Protein AF-A0A843BSB4-F1 (afdb_monomer)

Secondary structure (DSSP, 8-state):
-EETTEEEEE-SEE-TTT--EE-TTTB-GGGTTT--BHHHHHHHHHHHHHHHHHHHHHHHHHHHHHHIIIIISTT-HHHHHHHHHHHHHHHHHHHHHHHHHHHHHHTTTS-HHHHHHHHHHHHHHH--HHHHHHHHHHHTT-S--STTHHHHHHHHHHHHHH-TTTS-TTHHHHHHHHHT--HHHHHHHHHHHHHHHHHIIIIIS--GGGHHHHHHHHHHTT-HHHHHHHHHHHHHHHTT--HHHHTSPP----TT----S---PPPHHHHHHHHHHHHHHHTHHHHHHHHHHTT-HHHHHHHHHHHHS-PPP---HHHHHHHHHHHHHHHTTSB-TTS-BS-TTTTT-TTSEEE-TTT--EEEGGGEEEEEETTEEEEEEHHHHHHHHHTTSPPPHHHHHHHS----SSSSSSSSSS--

Structure (mmCIF, N/CA/C/O backbone):
data_AF-A0A843BSB4-F1
#
_entry.id   AF-A0A843BSB4-F1
#
loop_
_atom_site.group_PDB
_atom_site.id
_atom_site.type_symbol
_atom_site.label_atom_id
_atom_site.label_alt_id
_atom_site.label_comp_id
_atom_site.label_asym_id
_atom_site.label_entity_id
_atom_site.label_seq_id
_atom_site.pdbx_PDB_ins_code
_atom_site.Cartn_x
_atom_site.Cartn_y
_atom_site.Cartn_z
_atom_site.occupancy
_atom_site.B_iso_or_equiv
_atom_site.auth_seq_id
_atom_site.auth_comp_id
_atom_site.auth_asym_id
_atom_site.auth_atom_id
_atom_site.pdbx_PDB_model_num
ATOM 1 N N . MET A 1 1 ? -17.158 0.006 -8.012 1.00 63.12 1 MET A N 1
ATOM 2 C CA . MET A 1 1 ? -15.792 0.571 -8.099 1.00 63.12 1 MET A CA 1
ATOM 3 C C . MET A 1 1 ? -15.664 1.297 -9.426 1.00 63.12 1 MET A C 1
ATOM 5 O O . MET A 1 1 ? -16.105 0.762 -10.441 1.00 63.12 1 MET A O 1
ATOM 9 N N . LYS A 1 2 ? -15.106 2.511 -9.415 1.00 67.50 2 LYS A N 1
ATOM 10 C CA . LYS A 1 2 ? -14.833 3.300 -10.625 1.00 67.50 2 LYS A CA 1
ATOM 11 C C . LYS A 1 2 ? -13.556 2.804 -11.302 1.00 67.50 2 LYS A C 1
ATOM 13 O O . LYS A 1 2 ? -12.659 2.270 -10.649 1.00 67.50 2 LYS A O 1
ATOM 18 N N . CYS A 1 3 ? -13.464 2.932 -12.618 1.00 71.50 3 CYS A N 1
ATOM 19 C CA . CYS A 1 3 ? -12.267 2.535 -13.345 1.00 71.50 3 CYS A CA 1
ATOM 20 C C . CYS A 1 3 ? -11.102 3.507 -13.082 1.00 71.50 3 CYS A C 1
ATOM 22 O O . CYS A 1 3 ? -11.237 4.715 -13.236 1.00 71.50 3 CYS A O 1
ATOM 24 N N . CYS A 1 4 ? -9.900 3.000 -12.791 1.00 65.38 4 CYS A N 1
ATOM 25 C CA . CYS A 1 4 ? -8.757 3.878 -12.493 1.00 65.38 4 CYS A CA 1
ATOM 26 C C . CYS A 1 4 ? -8.190 4.658 -13.688 1.00 65.38 4 CYS A C 1
ATOM 28 O O . CYS A 1 4 ? -7.363 5.545 -13.491 1.00 65.38 4 CYS A O 1
ATOM 30 N N . TYR A 1 5 ? -8.553 4.305 -14.923 1.00 66.69 5 TYR A N 1
ATOM 31 C CA . TYR A 1 5 ? -8.148 5.062 -16.119 1.00 66.69 5 TYR A CA 1
ATOM 32 C C . TYR A 1 5 ? -9.240 5.987 -16.637 1.00 66.69 5 TYR A C 1
ATOM 34 O O . TYR A 1 5 ? -8.936 6.855 -17.460 1.00 66.69 5 TYR A O 1
ATOM 42 N N . ASP A 1 6 ? -10.473 5.752 -16.201 1.00 71.75 6 ASP A N 1
ATOM 43 C CA . ASP A 1 6 ? -11.658 6.468 -16.642 1.00 71.75 6 ASP A CA 1
ATOM 44 C C . ASP A 1 6 ? -12.688 6.470 -15.500 1.00 71.75 6 ASP A C 1
ATOM 46 O O . ASP A 1 6 ? -13.573 5.615 -15.455 1.00 71.75 6 ASP A O 1
ATOM 50 N N . PRO A 1 7 ? -12.501 7.337 -14.493 1.00 66.38 7 PRO A N 1
ATOM 51 C CA . PRO A 1 7 ? -13.264 7.271 -13.249 1.00 66.38 7 PRO A CA 1
ATOM 52 C C . PRO A 1 7 ? -14.736 7.663 -13.407 1.00 66.38 7 PRO A C 1
ATOM 54 O O . PRO A 1 7 ? -15.518 7.455 -12.485 1.00 66.38 7 PRO A O 1
ATOM 57 N N . GLU A 1 8 ? -15.138 8.163 -14.573 1.00 71.38 8 GLU A N 1
ATOM 58 C CA . GLU A 1 8 ? -16.544 8.360 -14.934 1.00 71.38 8 GLU A CA 1
ATOM 59 C C . GLU A 1 8 ? -17.252 7.038 -15.281 1.00 71.38 8 GLU A C 1
ATOM 61 O O . GLU A 1 8 ? -18.478 6.990 -15.349 1.00 71.38 8 GLU A O 1
ATOM 66 N N . ILE A 1 9 ? -16.500 5.949 -15.481 1.00 74.88 9 ILE A N 1
ATOM 67 C CA . ILE A 1 9 ? -17.019 4.655 -15.933 1.00 74.88 9 ILE A CA 1
ATOM 68 C C . ILE A 1 9 ? -16.892 3.610 -14.819 1.00 74.88 9 ILE A C 1
ATOM 70 O O . ILE A 1 9 ? -15.854 3.488 -14.156 1.00 74.88 9 ILE A O 1
ATOM 74 N N . GLU A 1 10 ? -17.935 2.797 -14.644 1.00 75.81 10 GLU A N 1
ATOM 75 C CA . GLU A 1 10 ? -17.880 1.628 -13.768 1.00 75.81 10 GLU A CA 1
ATOM 76 C C . GLU A 1 10 ? -16.864 0.586 -14.261 1.00 75.81 10 GLU A C 1
ATOM 78 O O . GLU A 1 10 ? -16.597 0.407 -15.452 1.00 75.81 10 GLU A O 1
ATOM 83 N N . SER A 1 11 ? -16.247 -0.109 -13.311 1.00 74.56 11 SER A N 1
ATOM 84 C CA . SER A 1 11 ? -15.305 -1.176 -13.619 1.00 74.56 11 SER A CA 1
ATOM 85 C C . SER A 1 11 ? -16.027 -2.485 -13.952 1.00 74.56 11 SER A C 1
ATOM 87 O O . SER A 1 11 ? -16.794 -2.981 -13.129 1.00 74.56 11 SER A O 1
ATOM 89 N N . ASP A 1 12 ? -15.663 -3.112 -15.070 1.00 74.31 12 ASP A N 1
ATOM 90 C CA . ASP A 1 12 ? -16.097 -4.458 -15.481 1.00 74.31 12 ASP A CA 1
ATOM 91 C C . ASP A 1 12 ? -15.119 -5.566 -15.043 1.00 74.31 12 ASP A C 1
ATOM 93 O O . ASP A 1 12 ? -15.206 -6.718 -15.469 1.00 74.31 12 ASP A O 1
ATOM 97 N N . GLY A 1 13 ? -14.152 -5.239 -14.186 1.00 72.06 13 GLY A N 1
ATOM 98 C CA . GLY A 1 13 ? -13.184 -6.196 -13.668 1.00 72.06 13 GLY A CA 1
ATOM 99 C C . GLY A 1 13 ? -12.006 -5.524 -12.983 1.00 72.06 13 GLY A C 1
ATOM 100 O O . GLY A 1 13 ? -11.976 -4.311 -12.788 1.00 72.06 13 GLY A O 1
ATOM 101 N N . THR A 1 14 ? -11.006 -6.324 -12.625 1.00 68.62 14 THR A N 1
ATOM 102 C CA . THR A 1 14 ? -9.746 -5.832 -12.060 1.00 68.62 14 THR A CA 1
ATOM 103 C C . THR A 1 14 ? -8.567 -6.377 -12.850 1.00 68.62 14 THR A C 1
ATOM 105 O O . THR A 1 14 ? -8.619 -7.471 -13.408 1.00 68.62 14 THR A O 1
ATOM 108 N N . CYS A 1 15 ? -7.487 -5.602 -12.912 1.00 71.19 15 CYS A N 1
ATOM 109 C CA . CYS A 1 15 ? -6.238 -6.042 -13.513 1.00 71.19 15 CYS A CA 1
ATOM 110 C C . CYS A 1 15 ? -5.685 -7.255 -12.754 1.00 71.19 15 CYS A C 1
ATOM 112 O O . CYS A 1 15 ? -5.444 -7.162 -11.552 1.00 71.19 15 CYS A O 1
ATOM 114 N N . ALA A 1 16 ? -5.375 -8.348 -13.448 1.00 68.31 16 ALA A N 1
ATOM 115 C CA . ALA A 1 16 ? -4.827 -9.558 -12.837 1.00 68.31 16 ALA A CA 1
ATOM 116 C C . ALA A 1 16 ? -3.498 -9.313 -12.092 1.00 68.31 16 ALA A C 1
ATOM 118 O O . ALA A 1 16 ? -3.239 -9.936 -11.067 1.00 68.31 16 ALA A O 1
ATOM 119 N N . ASN A 1 17 ? -2.674 -8.376 -12.577 1.00 66.62 17 ASN A N 1
ATOM 120 C CA . ASN A 1 17 ? -1.362 -8.083 -11.994 1.00 66.62 17 ASN A CA 1
ATOM 121 C C . ASN A 1 17 ? -1.420 -7.027 -10.880 1.00 66.62 17 ASN A C 1
ATOM 123 O O . ASN A 1 17 ? -0.904 -7.238 -9.791 1.00 66.62 17 ASN A O 1
ATOM 127 N N . CYS A 1 18 ? -2.039 -5.872 -11.143 1.00 61.72 18 CYS A N 1
ATOM 128 C CA . CYS A 1 18 ? -2.033 -4.754 -10.194 1.00 61.72 18 CYS A CA 1
ATOM 129 C C . CYS A 1 18 ? -3.346 -4.561 -9.431 1.00 61.72 18 CYS A C 1
ATOM 131 O O . CYS A 1 18 ? -3.433 -3.608 -8.669 1.00 61.72 18 CYS A O 1
ATOM 133 N N . ARG A 1 19 ? -4.364 -5.407 -9.646 1.00 60.22 19 ARG A N 1
ATOM 134 C CA . ARG A 1 19 ? -5.702 -5.347 -9.014 1.00 60.22 19 ARG A CA 1
ATOM 135 C C . ARG A 1 19 ? -6.498 -4.055 -9.240 1.00 60.22 19 ARG A C 1
ATOM 137 O O . ARG A 1 19 ? -7.602 -3.923 -8.734 1.00 60.22 19 ARG A O 1
ATOM 144 N N . VAL A 1 20 ? -5.979 -3.143 -10.057 1.00 65.12 20 VAL A N 1
ATOM 145 C CA . VAL A 1 20 ? -6.637 -1.894 -10.453 1.00 65.12 20 VAL A CA 1
ATOM 146 C C . VAL A 1 20 ? -7.996 -2.180 -11.106 1.00 65.12 20 VAL A C 1
ATOM 148 O O . VAL A 1 20 ? -8.009 -2.987 -12.039 1.00 65.12 20 VAL A O 1
ATOM 151 N N . PRO A 1 21 ? -9.102 -1.537 -10.693 1.00 69.12 21 PRO A N 1
ATOM 152 C CA . PRO A 1 21 ? -10.392 -1.649 -11.369 1.00 69.12 21 PRO A CA 1
ATOM 153 C C . PRO A 1 21 ? -10.324 -1.114 -12.807 1.00 69.12 21 PRO A C 1
ATOM 155 O O . PRO A 1 21 ? -9.775 -0.039 -13.068 1.00 69.12 21 PRO A O 1
ATOM 158 N N . LEU A 1 22 ? -10.861 -1.885 -13.755 1.00 72.94 22 LEU A N 1
ATOM 159 C CA . LEU A 1 22 ? -10.805 -1.614 -15.192 1.00 72.94 22 LEU A CA 1
ATOM 160 C C . LEU A 1 22 ? -12.196 -1.595 -15.810 1.00 72.94 22 LEU A C 1
ATOM 162 O O . LEU A 1 22 ? -12.986 -2.507 -15.602 1.00 72.94 22 LEU A O 1
ATOM 166 N N . CYS A 1 23 ? -12.445 -0.587 -16.638 1.00 79.56 23 CYS A N 1
ATOM 167 C CA . CYS A 1 23 ? -13.576 -0.537 -17.552 1.00 79.56 23 CYS A CA 1
ATOM 168 C C . CYS A 1 23 ? -13.366 -1.493 -18.743 1.00 79.56 23 CYS A C 1
ATOM 170 O O . CYS A 1 23 ? -12.219 -1.810 -19.083 1.00 79.56 23 CYS A O 1
ATOM 172 N N . LYS A 1 24 ? -14.432 -1.899 -19.446 1.00 73.31 24 LYS A N 1
ATOM 173 C CA . LYS A 1 24 ? -14.327 -2.712 -20.678 1.00 73.31 24 LYS A CA 1
ATOM 174 C C . LYS A 1 24 ? -13.435 -2.084 -21.751 1.00 73.31 24 LYS A C 1
ATOM 176 O O . LYS A 1 24 ? -12.692 -2.787 -22.420 1.00 73.31 24 LYS A O 1
ATOM 181 N N . THR A 1 25 ? -13.448 -0.759 -21.867 1.00 69.06 25 THR A N 1
ATOM 182 C CA . THR A 1 25 ? -12.588 0.028 -22.771 1.00 69.06 25 THR A CA 1
ATOM 183 C C . THR A 1 25 ? -11.113 0.026 -22.350 1.00 69.06 25 THR A C 1
ATOM 185 O O . THR A 1 25 ? -10.212 0.256 -23.157 1.00 69.06 25 THR A O 1
ATOM 188 N N . CYS A 1 26 ? -10.860 -0.205 -21.063 1.00 68.94 26 CYS A N 1
ATOM 189 C CA . CYS A 1 26 ? -9.555 -0.169 -20.415 1.00 68.94 26 CYS A CA 1
ATOM 190 C C . CYS A 1 26 ? -8.892 -1.556 -20.403 1.00 68.94 26 CYS A C 1
ATOM 192 O O . CYS A 1 26 ? -7.661 -1.663 -20.332 1.00 68.94 26 CYS A O 1
ATOM 194 N N . LEU A 1 27 ? -9.715 -2.605 -20.488 1.00 65.38 27 LEU A N 1
ATOM 195 C CA . LEU A 1 27 ? -9.329 -3.953 -20.877 1.00 65.38 27 LEU A CA 1
ATOM 196 C C . LEU A 1 27 ? -8.916 -3.935 -22.354 1.00 65.38 27 LEU A C 1
ATOM 198 O O . LEU A 1 27 ? -9.695 -3.611 -23.243 1.00 65.38 27 LEU A O 1
ATOM 202 N N . THR A 1 28 ? -7.658 -4.255 -22.640 1.00 57.69 28 THR A N 1
ATOM 203 C CA . THR A 1 28 ? -7.192 -4.358 -24.026 1.00 57.69 28 THR A CA 1
ATOM 204 C C . THR A 1 28 ? -7.630 -5.695 -24.624 1.00 57.69 28 THR A C 1
ATOM 206 O O . THR A 1 28 ? -7.137 -6.735 -24.193 1.00 57.69 28 THR A O 1
ATOM 209 N N . GLU A 1 29 ? -8.495 -5.667 -25.646 1.00 45.31 29 GLU A N 1
ATOM 210 C CA . GLU A 1 29 ? -9.038 -6.858 -26.334 1.00 45.31 29 GLU A CA 1
ATOM 211 C C . GLU A 1 29 ? -7.968 -7.841 -26.841 1.00 45.31 29 GLU A C 1
ATOM 213 O O . GLU A 1 29 ? -8.207 -9.044 -26.905 1.00 45.31 29 GLU A O 1
ATOM 218 N N . THR A 1 30 ? -6.760 -7.359 -27.155 1.00 44.88 30 THR A N 1
ATOM 219 C CA . THR A 1 30 ? -5.673 -8.178 -27.720 1.00 44.88 30 THR A CA 1
ATOM 220 C C . THR A 1 30 ? -5.150 -9.287 -26.794 1.00 44.88 30 THR A C 1
ATOM 222 O O . THR A 1 30 ? -4.410 -10.145 -27.261 1.00 44.88 30 THR A O 1
ATOM 225 N N . GLU A 1 31 ? -5.530 -9.295 -25.511 1.00 47.12 31 GLU A N 1
ATOM 226 C CA . GLU A 1 31 ? -5.246 -10.375 -24.552 1.00 47.12 31 GLU A CA 1
ATOM 227 C C . GLU A 1 31 ? -6.439 -10.560 -23.588 1.00 47.12 31 GLU A C 1
ATOM 229 O O . GLU A 1 31 ? -6.269 -10.528 -22.369 1.00 47.12 31 GLU A O 1
ATOM 234 N N . LEU A 1 32 ? -7.663 -10.762 -24.098 1.00 44.16 32 LEU A N 1
ATOM 235 C CA . LEU A 1 32 ? -8.831 -11.135 -23.268 1.00 44.16 32 LEU A CA 1
ATOM 236 C C . LEU A 1 32 ? -8.577 -12.352 -22.339 1.00 44.16 32 LEU A C 1
ATOM 238 O O . LEU A 1 32 ? -9.350 -12.575 -21.414 1.00 44.16 32 LEU A O 1
ATOM 242 N N . GLY A 1 33 ? -7.487 -13.106 -22.542 1.00 46.75 33 GLY A N 1
ATOM 243 C CA . GLY A 1 33 ? -7.031 -14.182 -21.655 1.00 46.75 33 GLY A CA 1
ATOM 244 C C . GLY A 1 33 ? -6.137 -13.766 -20.471 1.00 46.75 33 GLY A C 1
ATOM 245 O O . GLY A 1 33 ? -6.134 -14.478 -19.472 1.00 46.75 33 GLY A O 1
ATOM 246 N N . ASP A 1 34 ? -5.415 -12.636 -20.527 1.00 56.53 34 ASP A N 1
ATOM 247 C CA . ASP A 1 34 ? -4.415 -12.277 -19.493 1.00 56.53 34 ASP A CA 1
ATOM 248 C C . ASP A 1 34 ? -4.969 -11.320 -18.418 1.00 56.53 34 ASP A C 1
ATOM 250 O O . ASP A 1 34 ? -4.371 -11.166 -17.351 1.00 56.53 34 ASP A O 1
ATOM 254 N N . GLY A 1 35 ? -6.086 -10.629 -18.688 1.00 64.81 35 GLY A N 1
ATOM 255 C CA . GLY A 1 35 ? -6.727 -9.721 -17.725 1.00 64.81 35 GLY A CA 1
ATOM 256 C C . GLY A 1 35 ? -5.854 -8.534 -17.287 1.00 64.81 35 GLY A C 1
ATOM 257 O O . GLY A 1 35 ? -6.012 -8.024 -16.179 1.00 64.81 35 GLY A O 1
ATOM 258 N N . LEU A 1 36 ? -4.893 -8.094 -18.107 1.00 64.50 36 LEU A N 1
ATOM 259 C CA . LEU A 1 36 ? -3.959 -7.018 -17.756 1.00 64.50 36 LEU A CA 1
ATOM 260 C C . LEU A 1 36 ? -4.478 -5.637 -18.170 1.00 64.50 36 LEU A C 1
ATOM 262 O O . LEU A 1 36 ? -4.964 -5.438 -19.280 1.00 64.50 36 LEU A O 1
ATOM 266 N N . CYS A 1 37 ? -4.277 -4.634 -17.309 1.00 72.50 37 CYS A N 1
ATOM 267 C CA . CYS A 1 37 ? -4.509 -3.240 -17.680 1.00 72.50 37 CYS A CA 1
ATOM 268 C C . CYS A 1 37 ? -3.476 -2.770 -18.709 1.00 72.50 37 CYS A C 1
ATOM 270 O O . CYS A 1 37 ? -2.345 -3.267 -18.741 1.00 72.50 37 CYS A O 1
ATOM 272 N N . ARG A 1 38 ? -3.816 -1.742 -19.499 1.00 70.31 38 ARG A N 1
ATOM 273 C CA . ARG A 1 38 ? -2.923 -1.160 -20.520 1.00 70.31 38 ARG A CA 1
ATOM 274 C C . ARG A 1 38 ? -1.519 -0.864 -19.988 1.00 70.31 38 ARG A C 1
ATOM 276 O O . ARG A 1 38 ? -0.527 -1.079 -20.684 1.00 70.31 38 ARG A O 1
ATOM 283 N N . THR A 1 39 ? -1.423 -0.408 -18.746 1.00 68.88 39 THR A N 1
ATOM 284 C CA . THR A 1 39 ? -0.151 -0.052 -18.116 1.00 68.88 39 THR A CA 1
ATOM 285 C C . THR A 1 39 ? 0.627 -1.280 -17.651 1.00 68.88 39 THR A C 1
ATOM 287 O O . THR A 1 39 ? 1.830 -1.341 -17.881 1.00 68.88 39 THR A O 1
ATOM 290 N N . CYS A 1 40 ? -0.026 -2.310 -17.106 1.00 69.31 40 CYS A N 1
ATOM 291 C CA . CYS A 1 40 ? 0.622 -3.590 -16.801 1.00 69.31 40 CYS A CA 1
ATOM 292 C C . CYS A 1 40 ? 1.032 -4.352 -18.064 1.00 69.31 40 CYS A C 1
ATOM 294 O O . CYS A 1 40 ? 2.123 -4.912 -18.092 1.00 69.31 40 CYS A O 1
ATOM 296 N N . SER A 1 41 ? 0.232 -4.316 -19.131 1.00 74.44 41 SER A N 1
ATOM 297 C CA . SER A 1 41 ? 0.606 -4.886 -20.431 1.00 74.44 41 SER A CA 1
ATOM 298 C C . SER A 1 41 ? 1.830 -4.168 -21.013 1.00 74.44 41 SER A C 1
ATOM 300 O O . SER A 1 41 ? 2.807 -4.805 -21.414 1.00 74.44 41 SER A O 1
ATOM 302 N N . ARG A 1 42 ? 1.859 -2.826 -20.966 1.00 72.94 42 ARG A N 1
ATOM 303 C CA . ARG A 1 42 ? 3.055 -2.040 -21.320 1.00 72.94 42 ARG A CA 1
ATOM 304 C C . ARG A 1 42 ? 4.246 -2.376 -20.431 1.00 72.94 42 ARG A C 1
ATOM 306 O O . ARG A 1 42 ? 5.352 -2.479 -20.945 1.00 72.94 42 ARG A O 1
ATOM 313 N N . GLN A 1 43 ? 4.033 -2.593 -19.135 1.00 71.25 43 GLN A N 1
ATOM 314 C CA . GLN A 1 43 ? 5.098 -2.959 -18.201 1.00 71.25 43 GLN A CA 1
ATOM 315 C C . GLN A 1 43 ? 5.689 -4.319 -18.555 1.00 71.25 43 GLN A C 1
ATOM 317 O O . GLN A 1 43 ? 6.903 -4.450 -18.646 1.00 71.25 43 GLN A O 1
ATOM 322 N N . LYS A 1 44 ? 4.833 -5.311 -18.818 1.00 73.38 44 LYS A N 1
ATOM 323 C CA . LYS A 1 44 ? 5.219 -6.655 -19.258 1.00 73.38 44 LYS A CA 1
ATOM 324 C C . LYS A 1 44 ? 6.044 -6.579 -20.545 1.00 73.38 44 LYS A C 1
ATOM 326 O O . LYS A 1 44 ? 7.113 -7.180 -20.629 1.00 73.38 44 LYS A O 1
ATOM 331 N N . LYS A 1 45 ? 5.606 -5.769 -21.519 1.00 74.00 45 LYS A N 1
ATOM 332 C CA . LYS A 1 45 ? 6.340 -5.522 -22.774 1.00 74.00 45 LYS A CA 1
ATOM 333 C C . LYS A 1 45 ? 7.678 -4.814 -22.543 1.00 74.00 45 LYS A C 1
ATOM 335 O O . LYS A 1 45 ? 8.676 -5.227 -23.123 1.00 74.00 45 LYS A O 1
ATOM 340 N N . ILE A 1 46 ? 7.722 -3.797 -21.682 1.00 71.62 46 ILE A N 1
ATOM 341 C CA . ILE A 1 46 ? 8.942 -3.038 -21.375 1.00 71.62 46 ILE A CA 1
ATOM 342 C C . ILE A 1 46 ? 9.940 -3.877 -20.579 1.00 71.62 46 ILE A C 1
ATOM 344 O O . ILE A 1 46 ? 11.115 -3.832 -20.909 1.00 71.62 46 ILE A O 1
ATOM 348 N N . HIS A 1 47 ? 9.519 -4.680 -19.598 1.00 68.56 47 HIS A N 1
ATOM 349 C CA . HIS A 1 47 ? 10.424 -5.603 -18.902 1.00 68.56 47 HIS A CA 1
ATOM 350 C C . HIS A 1 47 ? 11.007 -6.625 -19.866 1.00 68.56 47 HIS A C 1
ATOM 352 O O . HIS A 1 47 ? 12.217 -6.836 -19.879 1.00 68.56 47 HIS A O 1
ATOM 358 N N . ARG A 1 48 ? 10.162 -7.209 -20.723 1.00 77.12 48 ARG A N 1
ATOM 359 C CA . ARG A 1 48 ? 10.611 -8.134 -21.763 1.00 77.12 48 ARG A CA 1
ATOM 360 C C . ARG A 1 48 ? 11.645 -7.461 -22.672 1.00 77.12 48 ARG A C 1
ATOM 362 O O . ARG A 1 48 ? 12.724 -8.006 -22.874 1.00 77.12 48 ARG A O 1
ATOM 369 N N . PHE A 1 49 ? 11.353 -6.255 -23.156 1.00 78.06 49 PHE A N 1
ATOM 370 C CA . PHE A 1 49 ? 12.280 -5.484 -23.983 1.00 78.06 49 PHE A CA 1
ATOM 371 C C . PHE A 1 49 ? 13.562 -5.094 -23.234 1.00 78.06 49 PHE A C 1
ATOM 373 O O . PHE A 1 49 ? 14.642 -5.227 -23.790 1.00 78.06 49 PHE A O 1
ATOM 380 N N . SER A 1 50 ? 13.477 -4.671 -21.972 1.00 72.94 50 SER A N 1
ATOM 381 C CA . SER A 1 50 ? 14.626 -4.300 -21.139 1.00 72.94 50 SER A CA 1
ATOM 382 C C . SER A 1 50 ? 15.544 -5.493 -20.893 1.00 72.94 50 SER A C 1
ATOM 384 O O . SER A 1 50 ? 16.757 -5.347 -20.988 1.00 72.94 50 SER A O 1
ATOM 386 N N . ARG A 1 51 ? 14.986 -6.683 -20.632 1.00 76.31 51 ARG A N 1
ATOM 387 C CA . ARG A 1 51 ? 15.761 -7.921 -20.466 1.00 76.31 51 ARG A CA 1
ATOM 388 C C . ARG A 1 51 ? 16.475 -8.286 -21.766 1.00 76.31 51 ARG A C 1
ATOM 390 O O . ARG A 1 51 ? 17.672 -8.553 -21.745 1.00 76.31 51 ARG A O 1
ATOM 397 N N . TYR A 1 52 ? 15.780 -8.218 -22.903 1.00 81.44 52 TYR A N 1
ATOM 398 C CA . TYR A 1 52 ? 16.402 -8.443 -24.212 1.00 81.44 52 TYR A CA 1
ATOM 399 C C . TYR A 1 52 ? 17.451 -7.385 -24.563 1.00 81.44 52 TYR A C 1
ATOM 401 O O . TYR A 1 52 ? 18.509 -7.738 -25.072 1.00 81.44 52 TYR A O 1
ATOM 409 N N . SER A 1 53 ? 17.200 -6.115 -24.244 1.00 78.50 53 SER A N 1
ATOM 410 C CA . SER A 1 53 ? 18.156 -5.020 -24.413 1.00 78.50 53 SER A CA 1
ATOM 411 C C . SER A 1 53 ? 19.398 -5.259 -23.564 1.00 78.50 53 SER A C 1
ATOM 413 O O . SER A 1 53 ? 20.503 -5.177 -24.076 1.00 78.50 53 SER A O 1
ATOM 415 N N . GLN A 1 54 ? 19.244 -5.628 -22.293 1.00 78.38 54 GLN A N 1
ATOM 416 C CA . GLN A 1 54 ? 20.370 -5.898 -21.404 1.00 78.38 54 GLN A CA 1
ATOM 417 C C . GLN A 1 54 ? 21.205 -7.084 -21.895 1.00 78.38 54 GLN A C 1
ATOM 419 O O . GLN A 1 54 ? 22.423 -6.967 -21.998 1.00 78.38 54 GLN A O 1
ATOM 424 N N . ILE A 1 55 ? 20.562 -8.201 -22.251 1.00 83.88 55 ILE A N 1
ATOM 425 C CA . ILE A 1 55 ? 21.250 -9.378 -22.799 1.00 83.88 55 ILE A CA 1
ATOM 426 C C . ILE A 1 55 ? 21.952 -9.019 -24.116 1.00 83.88 55 ILE A C 1
ATOM 428 O O . ILE A 1 55 ? 23.125 -9.343 -24.294 1.00 83.88 55 ILE A O 1
ATOM 432 N N . GLY A 1 56 ? 21.268 -8.306 -25.013 1.00 85.62 56 GLY A N 1
ATOM 433 C CA . GLY A 1 56 ? 21.817 -7.868 -26.295 1.00 85.62 56 GLY A CA 1
ATOM 434 C C . GLY A 1 56 ? 23.008 -6.924 -26.136 1.00 85.62 56 GLY A C 1
ATOM 435 O O . GLY A 1 56 ? 24.024 -7.106 -26.798 1.00 85.62 56 GLY A O 1
ATOM 436 N N . MET A 1 57 ? 22.930 -5.964 -25.215 1.00 83.81 57 MET A N 1
ATOM 437 C CA . MET A 1 57 ? 23.991 -4.992 -24.942 1.00 83.81 57 MET A CA 1
ATOM 438 C C . MET A 1 57 ? 25.207 -5.635 -24.272 1.00 83.81 57 MET A C 1
ATOM 440 O O . MET A 1 57 ? 26.337 -5.323 -24.642 1.00 83.81 57 MET A O 1
ATOM 444 N N . CYS A 1 58 ? 25.002 -6.586 -23.353 1.00 83.00 58 CYS A N 1
ATOM 445 C CA . CYS A 1 58 ? 26.090 -7.410 -22.822 1.00 83.00 58 CYS A CA 1
ATOM 446 C C . CYS A 1 58 ? 26.746 -8.243 -23.932 1.00 83.00 58 CYS A C 1
ATOM 448 O O . CYS A 1 58 ? 27.971 -8.299 -24.012 1.00 83.00 58 CYS A O 1
ATOM 450 N N . GLY A 1 59 ? 25.945 -8.834 -24.825 1.00 87.31 59 GLY A N 1
ATOM 451 C CA . GLY A 1 59 ? 26.442 -9.559 -25.995 1.00 87.31 59 GLY A CA 1
ATOM 452 C C . GLY A 1 59 ? 27.293 -8.675 -26.909 1.00 87.31 59 GLY A C 1
ATOM 453 O O . GLY A 1 59 ? 28.411 -9.050 -27.253 1.00 87.31 59 GLY A O 1
ATOM 454 N N . LEU A 1 60 ? 26.816 -7.471 -27.236 1.00 88.19 60 LEU A N 1
ATOM 455 C CA . LEU A 1 60 ? 27.558 -6.491 -28.036 1.00 88.19 60 LEU A CA 1
ATOM 456 C C . LEU A 1 60 ? 28.863 -6.055 -27.357 1.00 88.19 60 LEU A C 1
ATOM 458 O O . LEU A 1 60 ? 29.889 -5.958 -28.026 1.00 88.19 60 LEU A O 1
ATOM 462 N N . GLY A 1 61 ? 28.854 -5.849 -26.036 1.00 87.38 61 GLY A N 1
ATOM 463 C CA . GLY A 1 61 ? 30.059 -5.534 -25.265 1.00 87.38 61 GLY A CA 1
ATOM 464 C C . GLY A 1 61 ? 31.101 -6.656 -25.309 1.00 87.38 61 GLY A C 1
ATOM 465 O O . GLY A 1 61 ? 32.284 -6.390 -25.508 1.00 87.38 61 GLY A O 1
ATOM 466 N N . MET A 1 62 ? 30.666 -7.915 -25.199 1.00 88.38 62 MET A N 1
ATOM 467 C CA . MET A 1 62 ? 31.549 -9.086 -25.306 1.00 88.38 62 MET A CA 1
ATOM 468 C C . MET A 1 62 ? 32.112 -9.259 -26.722 1.00 88.38 62 MET A C 1
ATOM 470 O O . MET A 1 62 ? 33.295 -9.559 -26.885 1.00 88.38 62 MET A O 1
ATOM 474 N N . VAL A 1 63 ? 31.294 -9.024 -27.753 1.00 91.44 63 VAL A N 1
ATOM 475 C CA . VAL A 1 63 ? 31.744 -9.033 -29.153 1.00 91.44 63 VAL A CA 1
ATOM 476 C C . VAL A 1 63 ? 32.776 -7.929 -29.392 1.00 91.44 63 VAL A C 1
ATOM 478 O O . VAL A 1 63 ? 33.811 -8.184 -30.003 1.00 91.44 63 VAL A O 1
ATOM 481 N N . TRP A 1 64 ? 32.548 -6.723 -28.867 1.00 90.56 64 TRP A N 1
ATOM 482 C CA . TRP A 1 64 ? 33.504 -5.621 -28.978 1.00 90.56 64 TRP A CA 1
ATOM 483 C C . TRP A 1 64 ? 34.831 -5.922 -28.282 1.00 90.56 64 TRP A C 1
ATOM 485 O O . TRP A 1 64 ? 35.890 -5.680 -28.858 1.00 90.56 64 TRP A O 1
ATOM 495 N N . LEU A 1 65 ? 34.785 -6.495 -27.075 1.00 87.81 65 LEU A N 1
ATOM 496 C CA . LEU A 1 65 ? 35.976 -6.939 -26.351 1.00 87.81 65 LEU A CA 1
ATOM 497 C C . LEU A 1 65 ? 36.803 -7.909 -27.211 1.00 87.81 65 LEU A C 1
ATOM 499 O O . LEU A 1 65 ? 38.014 -7.730 -27.350 1.00 87.81 65 LEU A O 1
ATOM 503 N N . ALA A 1 66 ? 36.150 -8.895 -27.835 1.00 87.94 66 ALA A N 1
ATOM 504 C CA . ALA A 1 66 ? 36.813 -9.852 -28.716 1.00 87.94 66 ALA A CA 1
ATOM 505 C C . ALA A 1 66 ? 37.426 -9.176 -29.957 1.00 87.94 66 ALA A C 1
ATOM 507 O O . ALA A 1 66 ? 38.585 -9.423 -30.282 1.00 87.94 66 ALA A O 1
ATOM 508 N N . ILE A 1 67 ? 36.698 -8.273 -30.621 1.00 89.94 67 ILE A N 1
ATOM 509 C CA . ILE A 1 67 ? 37.205 -7.535 -31.791 1.00 89.94 67 ILE A CA 1
ATOM 510 C C . ILE A 1 67 ? 38.417 -6.669 -31.414 1.00 89.94 67 ILE A C 1
ATOM 512 O O . ILE A 1 67 ? 39.438 -6.702 -32.104 1.00 89.94 67 ILE A O 1
ATOM 516 N N . ALA A 1 68 ? 38.342 -5.929 -30.307 1.00 87.44 68 ALA A N 1
ATOM 517 C CA . ALA A 1 68 ? 39.439 -5.088 -29.839 1.00 87.44 68 ALA A CA 1
ATOM 518 C C . ALA A 1 68 ? 40.691 -5.916 -29.508 1.00 87.44 68 ALA A C 1
ATOM 520 O O . ALA A 1 68 ? 41.799 -5.527 -29.874 1.00 87.44 68 ALA A O 1
ATOM 521 N N . SER A 1 69 ? 40.509 -7.080 -28.879 1.00 84.50 69 SER A N 1
ATOM 522 C CA . SER A 1 69 ? 41.613 -7.923 -28.403 1.00 84.50 69 SER A CA 1
ATOM 523 C C . SER A 1 69 ? 42.274 -8.744 -29.514 1.00 84.50 69 SER A C 1
ATOM 525 O O . SER A 1 69 ? 43.484 -8.943 -29.485 1.00 84.50 69 SER A O 1
ATOM 527 N N . PHE A 1 70 ? 41.497 -9.229 -30.488 1.00 87.94 70 PHE A N 1
ATOM 528 C CA . PHE A 1 70 ? 41.987 -10.178 -31.495 1.00 87.94 70 PHE A CA 1
ATOM 529 C C . PHE A 1 70 ? 42.154 -9.587 -32.899 1.00 87.94 70 PHE A C 1
ATOM 531 O O . PHE A 1 70 ? 42.918 -10.141 -33.685 1.00 87.94 70 PHE A O 1
ATOM 538 N N . ILE A 1 71 ? 41.459 -8.493 -33.232 1.00 89.38 71 ILE A N 1
ATOM 539 C CA . ILE A 1 71 ? 41.450 -7.933 -34.596 1.00 89.38 71 ILE A CA 1
ATOM 540 C C . ILE A 1 71 ? 42.157 -6.581 -34.654 1.00 89.38 71 ILE A C 1
ATOM 542 O O . ILE A 1 71 ? 42.999 -6.378 -35.524 1.00 89.38 71 ILE A O 1
ATOM 546 N N . LEU A 1 72 ? 41.820 -5.650 -33.756 1.00 87.94 72 LEU A N 1
ATOM 547 C CA . LEU A 1 72 ? 42.350 -4.281 -33.819 1.00 87.94 72 LEU A CA 1
ATOM 548 C C . LEU A 1 72 ? 43.767 -4.161 -33.248 1.00 87.94 72 LEU A C 1
ATOM 550 O O . LEU A 1 72 ? 44.578 -3.421 -33.799 1.00 87.94 72 LEU A O 1
ATOM 554 N N . PHE A 1 73 ? 44.073 -4.900 -32.177 1.00 88.50 73 PHE A N 1
ATOM 555 C CA . PHE A 1 73 ? 45.375 -4.859 -31.502 1.00 88.50 73 PHE A CA 1
ATOM 556 C C . PHE A 1 73 ? 46.007 -6.254 -31.366 1.00 88.50 73 PHE A C 1
ATOM 558 O O . PHE A 1 73 ? 46.277 -6.710 -30.252 1.00 88.50 73 PHE A O 1
ATOM 565 N N . PRO A 1 74 ? 46.251 -6.971 -32.479 1.00 85.50 74 PRO A N 1
ATOM 566 C CA . PRO A 1 74 ? 46.860 -8.291 -32.413 1.00 85.50 74 PRO A CA 1
ATOM 567 C C . PRO A 1 74 ? 48.283 -8.184 -31.841 1.00 85.50 74 PRO A C 1
ATOM 569 O O . PRO A 1 74 ? 49.149 -7.528 -32.413 1.00 85.50 74 PRO A O 1
ATOM 572 N N . GLY A 1 75 ? 48.522 -8.832 -30.699 1.00 86.06 75 GLY A N 1
ATOM 573 C CA . GLY A 1 75 ? 49.835 -8.888 -30.041 1.00 86.06 75 GLY A CA 1
ATOM 574 C C . GLY A 1 75 ? 50.073 -7.840 -28.946 1.00 86.06 75 GLY A C 1
ATOM 575 O O . GLY A 1 75 ? 50.965 -8.041 -28.127 1.00 86.06 75 GLY A O 1
ATOM 576 N N . ASP A 1 76 ? 49.250 -6.790 -28.856 1.00 89.12 76 ASP A N 1
ATOM 577 C CA . ASP A 1 76 ? 49.246 -5.843 -27.731 1.00 89.12 76 ASP A CA 1
ATOM 578 C C . ASP A 1 76 ? 48.006 -6.076 -26.859 1.00 89.12 76 ASP A C 1
ATOM 580 O O . ASP A 1 76 ? 46.976 -5.401 -26.962 1.00 89.12 76 ASP A O 1
ATOM 584 N N . MET A 1 77 ? 48.116 -7.086 -25.992 1.00 84.62 77 MET A N 1
ATOM 585 C CA . MET A 1 77 ? 47.034 -7.493 -25.093 1.00 84.62 77 MET A CA 1
ATOM 586 C C . MET A 1 77 ? 46.613 -6.379 -24.131 1.00 84.62 77 MET A C 1
ATOM 588 O O . MET A 1 77 ? 45.444 -6.321 -23.759 1.00 84.62 77 MET A O 1
ATOM 592 N N . GLN A 1 78 ? 47.526 -5.486 -23.736 1.00 90.38 78 GLN A N 1
ATOM 593 C CA . GLN A 1 78 ? 47.207 -4.422 -22.786 1.00 90.38 78 GLN A CA 1
ATOM 594 C C . GLN A 1 78 ? 46.316 -3.363 -23.437 1.00 90.38 78 GLN A C 1
ATOM 596 O O . GLN A 1 78 ? 45.281 -2.998 -22.869 1.00 90.38 78 GLN A O 1
ATOM 601 N N . SER A 1 79 ? 46.664 -2.914 -24.645 1.00 87.31 79 SER A N 1
ATOM 602 C CA . SER A 1 79 ? 45.834 -1.971 -25.399 1.00 87.31 79 SER A CA 1
ATOM 603 C C . SER A 1 79 ? 44.505 -2.605 -25.812 1.00 87.31 79 SER A C 1
ATOM 605 O O . SER A 1 79 ? 43.448 -2.023 -25.557 1.00 87.31 79 SER A O 1
ATOM 607 N N . GLY A 1 80 ? 44.530 -3.826 -26.360 1.00 87.19 80 GLY A N 1
ATOM 608 C CA . GLY A 1 80 ? 43.323 -4.553 -26.769 1.00 87.19 80 GLY A CA 1
ATOM 609 C C . GLY A 1 80 ? 42.332 -4.761 -25.620 1.00 87.19 80 GLY A C 1
ATOM 610 O O . GLY A 1 80 ? 41.141 -4.471 -25.766 1.00 87.19 80 GLY A O 1
ATOM 611 N N . PHE A 1 81 ? 42.828 -5.157 -24.444 1.00 87.00 81 PHE A N 1
ATOM 612 C CA . PHE A 1 81 ? 42.006 -5.309 -23.246 1.00 87.00 81 PHE A CA 1
ATOM 613 C C . PHE A 1 81 ? 41.445 -3.970 -22.757 1.00 87.00 81 PHE A C 1
ATOM 615 O O . PHE A 1 81 ? 40.260 -3.885 -22.440 1.00 87.00 81 PHE A O 1
ATOM 622 N N . THR A 1 82 ? 42.255 -2.906 -22.739 1.00 89.75 82 THR A N 1
ATOM 623 C CA . THR A 1 82 ? 41.822 -1.581 -22.264 1.00 89.75 82 THR A CA 1
ATOM 624 C C . THR A 1 82 ? 40.702 -1.007 -23.137 1.00 89.75 82 THR A C 1
ATOM 626 O O . THR A 1 82 ? 39.662 -0.600 -22.616 1.00 89.75 82 THR A O 1
ATOM 629 N N . TYR A 1 83 ? 40.857 -1.022 -24.466 1.00 87.88 83 TYR A N 1
ATOM 630 C CA . TYR A 1 83 ? 39.822 -0.538 -25.392 1.00 87.88 83 TYR A CA 1
ATOM 631 C C . TYR A 1 83 ? 38.590 -1.450 -25.439 1.00 87.88 83 TYR A C 1
ATOM 633 O O . TYR A 1 83 ? 37.465 -0.970 -25.615 1.00 87.88 83 TYR A O 1
ATOM 641 N N . GLY A 1 84 ? 38.780 -2.756 -25.248 1.00 87.38 84 GLY A N 1
ATOM 642 C CA . GLY A 1 84 ? 37.681 -3.705 -25.124 1.00 87.38 84 GLY A CA 1
ATOM 643 C C . GLY A 1 84 ? 36.849 -3.465 -23.858 1.00 87.38 84 GLY A C 1
ATOM 644 O O . GLY A 1 84 ? 35.621 -3.392 -23.932 1.00 87.38 84 GLY A O 1
ATOM 645 N N . LEU A 1 85 ? 37.509 -3.252 -22.714 1.00 89.19 85 LEU A N 1
ATOM 646 C CA . LEU A 1 85 ? 36.855 -2.910 -21.450 1.00 89.19 85 LEU A CA 1
ATOM 647 C C . LEU A 1 85 ? 36.116 -1.570 -21.551 1.00 89.19 85 LEU A C 1
ATOM 649 O O . LEU A 1 85 ? 34.992 -1.454 -21.064 1.00 89.19 85 LEU A O 1
ATOM 653 N N . LEU A 1 86 ? 36.700 -0.579 -22.234 1.00 89.88 86 LEU A N 1
ATOM 654 C CA . LEU A 1 86 ? 36.055 0.714 -22.469 1.00 89.88 86 LEU A CA 1
ATOM 655 C C . LEU A 1 86 ? 34.739 0.564 -23.250 1.00 89.88 86 LEU A C 1
ATOM 657 O O . LEU A 1 86 ? 33.741 1.195 -22.906 1.00 89.88 86 LEU A O 1
ATOM 661 N N . GLY A 1 87 ? 34.708 -0.302 -24.267 1.00 86.94 87 GLY A N 1
ATOM 662 C CA . GLY A 1 87 ? 33.483 -0.581 -25.020 1.00 86.94 87 GLY A CA 1
ATOM 663 C C . GLY A 1 87 ? 32.435 -1.344 -24.210 1.00 86.94 87 GLY A C 1
ATOM 664 O O . GLY A 1 87 ? 31.247 -1.047 -24.320 1.00 86.94 87 GLY A O 1
ATOM 665 N N . LEU A 1 88 ? 32.857 -2.260 -23.332 1.00 86.81 88 LEU A N 1
ATOM 666 C CA . LEU A 1 88 ? 31.952 -2.941 -22.404 1.00 86.81 88 LEU A CA 1
ATOM 667 C C . LEU A 1 88 ? 31.328 -1.958 -21.398 1.00 86.81 88 LEU A C 1
ATOM 669 O O . LEU A 1 88 ? 30.111 -1.967 -21.203 1.00 86.81 88 LEU A O 1
ATOM 673 N N . LEU A 1 89 ? 32.130 -1.057 -20.822 1.00 89.00 89 LEU A N 1
ATOM 674 C CA . LEU A 1 89 ? 31.639 0.019 -19.954 1.00 89.00 89 LEU A CA 1
ATOM 675 C C . LEU A 1 89 ? 30.704 0.977 -20.708 1.00 89.00 89 LEU A C 1
ATOM 677 O O . LEU A 1 89 ? 29.660 1.360 -20.180 1.00 89.00 89 LEU A O 1
ATOM 681 N N . GLY A 1 90 ? 31.027 1.312 -21.960 1.00 90.31 90 GLY A N 1
ATOM 682 C CA . GLY A 1 90 ? 30.165 2.107 -22.835 1.00 90.31 90 GLY A CA 1
ATOM 683 C C . GLY A 1 90 ? 28.811 1.441 -23.099 1.00 90.31 90 GLY A C 1
ATOM 684 O O . GLY A 1 90 ? 27.772 2.096 -23.001 1.00 90.31 90 GLY A O 1
ATOM 685 N N . ALA A 1 91 ? 28.796 0.129 -23.353 1.00 87.38 91 ALA A N 1
ATOM 686 C CA . ALA A 1 91 ? 27.566 -0.642 -23.527 1.00 87.38 91 ALA A CA 1
ATOM 687 C C . ALA A 1 91 ? 26.720 -0.671 -22.242 1.00 87.38 91 ALA A C 1
ATOM 689 O O . ALA A 1 91 ? 25.501 -0.497 -22.304 1.00 87.38 91 ALA A O 1
ATOM 690 N N . MET A 1 92 ? 27.347 -0.813 -21.068 1.00 85.56 92 MET A N 1
ATOM 691 C CA . MET A 1 92 ? 26.646 -0.726 -19.782 1.00 85.56 92 MET A CA 1
ATOM 692 C C . MET A 1 92 ? 26.036 0.662 -19.548 1.00 85.56 92 MET A C 1
ATOM 694 O O . MET A 1 92 ? 24.862 0.759 -19.181 1.00 85.56 92 MET A O 1
ATOM 698 N N . ALA A 1 93 ? 26.790 1.734 -19.810 1.00 88.88 93 ALA A N 1
ATOM 699 C CA . ALA A 1 93 ? 26.304 3.106 -19.686 1.00 88.88 93 ALA A CA 1
ATOM 700 C C . ALA A 1 93 ? 25.127 3.384 -20.637 1.00 88.88 93 ALA A C 1
ATOM 702 O O . ALA A 1 93 ? 24.114 3.952 -20.225 1.00 88.88 93 ALA A O 1
ATOM 703 N N . LEU A 1 94 ? 25.212 2.927 -21.890 1.00 87.69 94 LEU A N 1
ATOM 704 C CA . LEU A 1 94 ? 24.126 3.080 -22.856 1.00 87.69 94 LEU A CA 1
ATOM 705 C C . LEU A 1 94 ? 22.881 2.284 -22.434 1.00 87.69 94 LEU A C 1
ATOM 707 O O . LEU A 1 94 ? 21.774 2.815 -22.501 1.00 87.69 94 LEU A O 1
ATOM 711 N N . ASN A 1 95 ? 23.043 1.057 -21.928 1.00 84.06 95 ASN A N 1
ATOM 712 C CA . ASN A 1 95 ? 21.924 0.265 -21.414 1.00 84.06 95 ASN A CA 1
ATOM 713 C C . ASN A 1 95 ? 21.234 0.952 -20.220 1.00 84.06 95 ASN A C 1
ATOM 715 O O . ASN A 1 95 ? 20.006 0.967 -20.142 1.00 84.06 95 ASN A O 1
ATOM 719 N N . TYR A 1 96 ? 22.001 1.583 -19.326 1.00 81.50 96 TYR A N 1
ATOM 720 C CA . TYR A 1 96 ? 21.452 2.381 -18.227 1.00 81.50 96 TYR A CA 1
ATOM 721 C C . TYR A 1 96 ? 20.607 3.563 -18.736 1.00 81.50 96 TYR A C 1
ATOM 723 O O . TYR A 1 96 ? 19.472 3.756 -18.290 1.00 81.50 96 TYR A O 1
ATOM 731 N N . VAL A 1 97 ? 21.107 4.309 -19.729 1.00 86.38 97 VAL A N 1
ATOM 732 C CA . VAL A 1 97 ? 20.370 5.423 -20.353 1.00 86.38 97 VAL A CA 1
ATOM 733 C C . VAL A 1 97 ? 19.095 4.933 -21.047 1.00 86.38 97 VAL A C 1
ATOM 735 O O . VAL A 1 97 ? 18.028 5.519 -20.849 1.00 86.38 97 VAL A O 1
ATOM 738 N N . VAL A 1 98 ? 19.166 3.835 -21.806 1.00 82.69 98 VAL A N 1
ATOM 739 C CA . VAL A 1 98 ? 17.994 3.209 -22.442 1.00 82.69 98 VAL A CA 1
ATOM 740 C C . VAL A 1 98 ? 16.968 2.793 -21.387 1.00 82.69 98 VAL A C 1
ATOM 742 O O . VAL A 1 98 ? 15.783 3.074 -21.552 1.00 82.69 98 VAL A O 1
ATOM 745 N N . GLY A 1 99 ? 17.405 2.222 -20.262 1.00 76.69 99 GLY A N 1
ATOM 746 C CA . GLY A 1 99 ? 16.537 1.895 -19.131 1.00 76.69 99 GLY A CA 1
ATOM 747 C C . GLY A 1 99 ? 15.787 3.112 -18.582 1.00 76.69 99 GLY A C 1
ATOM 748 O O . GLY A 1 99 ? 14.577 3.040 -18.356 1.00 76.69 99 GLY A O 1
ATOM 749 N N . ILE A 1 100 ? 16.461 4.257 -18.427 1.00 76.56 100 ILE A N 1
ATOM 750 C CA . ILE A 1 100 ? 15.817 5.513 -18.005 1.00 76.56 100 ILE A CA 1
ATOM 751 C C . ILE A 1 100 ? 14.787 5.982 -19.040 1.00 76.56 100 ILE A C 1
ATOM 753 O O . ILE A 1 100 ? 13.665 6.346 -18.674 1.00 76.56 100 ILE A O 1
ATOM 757 N N . LEU A 1 101 ? 15.137 5.960 -20.329 1.00 80.62 101 LEU A N 1
ATOM 758 C CA . LEU A 1 101 ? 14.231 6.369 -21.406 1.00 80.62 101 LEU A CA 1
ATOM 759 C C . LEU A 1 101 ? 12.996 5.462 -21.476 1.00 80.62 101 LEU A C 1
ATOM 761 O O . LEU A 1 101 ? 11.877 5.963 -21.593 1.00 80.62 101 LEU A O 1
ATOM 765 N N . LEU A 1 102 ? 13.170 4.149 -21.313 1.00 74.12 102 LEU A N 1
ATOM 766 C CA . LEU A 1 102 ? 12.076 3.181 -21.271 1.00 74.12 102 LEU A CA 1
ATOM 767 C C . LEU A 1 102 ? 11.163 3.408 -20.061 1.00 74.12 102 LEU A C 1
ATOM 769 O O . LEU A 1 102 ? 9.942 3.453 -20.226 1.00 74.12 102 LEU A O 1
ATOM 773 N N . ARG A 1 103 ? 11.720 3.645 -18.865 1.00 68.31 103 ARG A N 1
ATOM 774 C CA . ARG A 1 103 ? 10.924 4.010 -17.676 1.00 68.31 103 ARG A CA 1
ATOM 775 C C . ARG A 1 103 ? 10.146 5.305 -17.894 1.00 68.31 103 ARG A C 1
ATOM 777 O O . ARG A 1 103 ? 8.986 5.393 -17.508 1.00 68.31 103 ARG A O 1
ATOM 784 N N . ARG A 1 104 ? 10.737 6.297 -18.565 1.00 70.25 104 ARG A N 1
ATOM 785 C CA . ARG A 1 104 ? 10.047 7.549 -18.914 1.00 70.25 104 ARG A CA 1
ATOM 786 C C . ARG A 1 104 ? 8.951 7.332 -19.963 1.00 70.25 104 ARG A C 1
ATOM 788 O O . ARG A 1 104 ? 7.905 7.974 -19.893 1.00 70.25 104 ARG A O 1
ATOM 795 N N . SER A 1 105 ? 9.160 6.398 -20.890 1.00 72.38 105 SER A N 1
ATOM 796 C CA . SER A 1 105 ? 8.177 6.022 -21.912 1.00 72.38 105 SER A CA 1
ATOM 797 C C . SER A 1 105 ? 6.967 5.266 -21.347 1.00 72.38 105 SER A C 1
ATOM 799 O O . SER A 1 105 ? 5.907 5.252 -21.966 1.00 72.38 105 SER A O 1
ATOM 801 N N . PHE A 1 106 ? 7.092 4.689 -20.147 1.00 68.19 106 PHE A N 1
ATOM 802 C CA . PHE A 1 106 ? 6.063 3.871 -19.506 1.00 68.19 106 PHE A CA 1
ATOM 803 C C . PHE A 1 106 ? 4.711 4.585 -19.376 1.00 68.19 106 PHE A C 1
ATOM 805 O O . PHE A 1 106 ? 3.662 4.050 -19.740 1.00 68.19 106 PHE A O 1
ATOM 812 N N . LEU A 1 107 ? 4.758 5.832 -18.908 1.00 69.56 107 LEU A N 1
ATOM 813 C CA . LEU A 1 107 ? 3.592 6.697 -18.754 1.00 69.56 107 LEU A CA 1
ATOM 814 C C . LEU A 1 107 ? 3.310 7.522 -20.022 1.00 69.56 107 LEU A C 1
ATOM 816 O O . LEU A 1 107 ? 2.390 8.337 -20.042 1.00 69.56 107 LEU A O 1
ATOM 820 N N . TRP A 1 108 ? 4.085 7.357 -21.095 1.00 75.38 108 TRP A N 1
ATOM 821 C CA . TRP A 1 108 ? 3.931 8.159 -22.307 1.00 75.38 108 TRP A CA 1
ATOM 822 C C . TRP A 1 108 ? 2.603 7.836 -23.005 1.00 75.38 108 TRP A C 1
ATOM 824 O O . TRP A 1 108 ? 2.233 6.680 -23.215 1.00 75.38 108 TRP A O 1
ATOM 834 N N . GLY A 1 109 ? 1.844 8.882 -23.331 1.00 76.31 109 GLY A N 1
ATOM 835 C CA . GLY A 1 109 ? 0.553 8.784 -24.014 1.00 76.31 109 GLY A CA 1
ATOM 836 C C . GLY A 1 109 ? -0.642 8.574 -23.084 1.00 76.31 109 GLY A C 1
ATOM 837 O O . GLY A 1 109 ? -1.760 8.499 -23.575 1.00 76.31 109 GLY A O 1
ATOM 838 N N . LEU A 1 110 ? -0.427 8.493 -21.766 1.00 78.62 110 LEU A N 1
ATOM 839 C CA . LEU A 1 110 ? -1.504 8.626 -20.784 1.00 78.62 110 LEU A CA 1
ATOM 840 C C . LEU A 1 110 ? -1.803 10.108 -20.528 1.00 78.62 110 LEU A C 1
ATOM 842 O O . LEU A 1 110 ? -0.882 10.941 -20.537 1.00 78.62 110 LEU A O 1
ATOM 846 N N . ARG A 1 111 ? -3.074 10.431 -20.279 1.00 83.12 111 ARG A N 1
ATOM 847 C CA . ARG A 1 111 ? -3.470 11.773 -19.828 1.00 83.12 111 ARG A CA 1
ATOM 848 C C . ARG A 1 111 ? -2.942 12.040 -18.403 1.00 83.12 111 ARG A C 1
ATOM 850 O O . ARG A 1 111 ? -2.584 11.075 -17.719 1.00 83.12 111 ARG A O 1
ATOM 857 N N . PRO A 1 112 ? -2.772 13.302 -17.966 1.00 86.44 112 PRO A N 1
ATOM 858 C CA . PRO A 1 112 ? -2.241 13.621 -16.636 1.00 86.44 112 PRO A CA 1
ATOM 859 C C . PRO A 1 112 ? -2.956 12.885 -15.496 1.00 86.44 112 PRO A C 1
ATOM 861 O O . PRO A 1 112 ? -2.287 12.314 -14.638 1.00 86.44 112 PRO A O 1
ATOM 864 N N . GLU A 1 113 ? -4.278 12.786 -15.562 1.00 83.31 113 GLU A N 1
ATOM 865 C CA . GLU A 1 113 ? -5.140 12.130 -14.574 1.00 83.31 113 GLU A CA 1
ATOM 866 C C . GLU A 1 113 ? -4.787 10.645 -14.467 1.00 83.31 113 GLU A C 1
ATOM 868 O O . GLU A 1 113 ? -4.463 10.124 -13.402 1.00 83.31 113 GLU A O 1
ATOM 873 N N . GLN A 1 114 ? -4.714 9.970 -15.614 1.00 80.25 114 GLN A N 1
ATOM 874 C CA . GLN A 1 114 ? -4.348 8.556 -15.698 1.00 80.25 114 GLN A CA 1
ATOM 875 C C . GLN A 1 114 ? -2.944 8.300 -15.150 1.00 80.25 114 GLN A C 1
ATOM 877 O O . GLN A 1 114 ? -2.704 7.307 -14.467 1.00 80.25 114 GLN A O 1
ATOM 882 N N . LYS A 1 115 ? -1.988 9.190 -15.443 1.00 85.44 115 LYS A N 1
ATOM 883 C CA . LYS A 1 115 ? -0.629 9.075 -14.901 1.00 85.44 115 LYS A CA 1
ATOM 884 C C . LYS A 1 115 ? -0.622 9.238 -13.390 1.00 85.44 115 LYS A C 1
ATOM 886 O O . LYS A 1 115 ? 0.121 8.519 -12.724 1.00 85.44 115 LYS A O 1
ATOM 891 N N . ALA A 1 116 ? -1.420 10.165 -12.871 1.00 86.81 116 ALA A N 1
ATOM 892 C CA . ALA A 1 116 ? -1.527 10.407 -11.448 1.00 86.81 116 ALA A CA 1
ATOM 893 C C . ALA A 1 116 ? -2.052 9.176 -10.711 1.00 86.81 116 ALA A C 1
ATOM 895 O O . ALA A 1 116 ? -1.339 8.630 -9.871 1.00 86.81 116 ALA A O 1
ATOM 896 N N . PHE A 1 117 ? -3.226 8.674 -11.095 1.00 83.88 117 PHE A N 1
ATOM 897 C CA . PHE A 1 117 ? -3.864 7.544 -10.418 1.00 83.88 117 PHE A CA 1
ATOM 898 C C . PHE A 1 117 ? -3.079 6.244 -10.559 1.00 83.88 117 PHE A C 1
ATOM 900 O O . PHE A 1 117 ? -2.932 5.506 -9.590 1.00 83.88 117 PHE A O 1
ATOM 907 N N . VAL A 1 118 ? -2.461 5.991 -11.717 1.00 81.38 118 VAL A N 1
ATOM 908 C CA . VAL A 1 118 ? -1.547 4.848 -11.865 1.00 81.38 118 VAL A CA 1
ATOM 909 C C . VAL A 1 118 ? -0.343 4.962 -10.936 1.00 81.38 118 VAL A C 1
ATOM 911 O O . VAL A 1 118 ? 0.113 3.949 -10.406 1.00 81.38 118 VAL A O 1
ATOM 914 N N . SER A 1 119 ? 0.203 6.165 -10.761 1.00 85.81 119 SER A N 1
ATOM 915 C CA . SER A 1 119 ? 1.368 6.371 -9.900 1.00 85.81 119 SER A CA 1
ATOM 916 C C . SER A 1 119 ? 0.987 6.259 -8.423 1.00 85.81 119 SER A C 1
ATOM 918 O O . SER A 1 119 ? 1.685 5.577 -7.685 1.00 85.81 119 SER A O 1
ATOM 920 N N . LEU A 1 120 ? -0.145 6.831 -8.001 1.00 86.19 120 LEU A N 1
ATOM 921 C CA . LEU A 1 120 ? -0.657 6.686 -6.634 1.00 86.19 120 LEU A CA 1
ATOM 922 C C . LEU A 1 120 ? -0.990 5.232 -6.297 1.00 86.19 120 LEU A C 1
ATOM 924 O O . LEU A 1 120 ? -0.561 4.736 -5.261 1.00 86.19 120 LEU A O 1
ATOM 928 N N . HIS A 1 121 ? -1.641 4.510 -7.210 1.00 81.12 121 HIS A N 1
ATOM 929 C CA . HIS A 1 121 ? -1.907 3.083 -7.033 1.00 81.12 121 HIS A CA 1
ATOM 930 C C . HIS A 1 121 ? -0.616 2.261 -6.967 1.00 81.12 121 HIS A C 1
ATOM 932 O O . HIS A 1 121 ? -0.462 1.336 -6.178 1.00 81.12 121 HIS A O 1
ATOM 938 N N . ARG A 1 122 ? 0.377 2.582 -7.802 1.00 79.44 122 ARG A N 1
ATOM 939 C CA . ARG A 1 122 ? 1.689 1.932 -7.694 1.00 79.44 122 ARG A CA 1
ATOM 940 C C . ARG A 1 122 ? 2.349 2.232 -6.370 1.00 79.44 122 ARG A C 1
ATOM 942 O O . ARG A 1 122 ? 2.972 1.338 -5.811 1.00 79.44 122 ARG A O 1
ATOM 949 N N . TYR A 1 123 ? 2.232 3.459 -5.886 1.00 84.19 123 TYR A N 1
ATOM 950 C CA . TYR A 1 123 ? 2.740 3.814 -4.581 1.00 84.19 123 TYR A CA 1
ATOM 951 C C . TYR A 1 123 ? 2.044 2.991 -3.496 1.00 84.19 123 TYR A C 1
ATOM 953 O O . TYR A 1 123 ? 2.768 2.316 -2.779 1.00 84.19 123 TYR A O 1
ATOM 961 N N . SER A 1 124 ? 0.707 2.903 -3.470 1.00 80.31 124 SER A N 1
ATOM 962 C CA . SER A 1 124 ? -0.043 2.102 -2.482 1.00 80.31 124 SER A CA 1
ATOM 963 C C . SER A 1 124 ? 0.393 0.632 -2.432 1.00 80.31 124 SER A C 1
ATOM 965 O O . SER A 1 124 ? 0.476 0.037 -1.363 1.00 80.31 124 SER A O 1
ATOM 967 N N . VAL A 1 125 ? 0.761 0.055 -3.580 1.00 74.56 125 VAL A N 1
ATOM 968 C CA . VAL A 1 125 ? 1.242 -1.334 -3.675 1.00 74.56 125 VAL A CA 1
ATOM 969 C C . VAL A 1 125 ? 2.742 -1.478 -3.368 1.00 74.56 125 VAL A C 1
ATOM 971 O O . VAL A 1 125 ? 3.193 -2.517 -2.873 1.00 74.56 125 VAL A O 1
ATOM 974 N N . THR A 1 126 ? 3.570 -0.490 -3.716 1.00 72.19 126 THR A N 1
ATOM 975 C CA . THR A 1 126 ? 5.042 -0.625 -3.686 1.00 72.19 126 THR A CA 1
ATOM 976 C C . THR A 1 126 ? 5.721 0.047 -2.500 1.00 72.19 126 THR A C 1
ATOM 978 O O . THR A 1 126 ? 6.786 -0.424 -2.106 1.00 72.19 126 THR A O 1
ATOM 981 N N . GLY A 1 127 ? 5.144 1.114 -1.949 1.00 77.19 127 GLY A N 1
ATOM 982 C CA . GLY A 1 127 ? 5.793 1.998 -0.977 1.00 77.19 127 GLY A CA 1
ATOM 983 C C . GLY A 1 127 ? 6.928 2.850 -1.558 1.00 77.19 127 GLY A C 1
ATOM 984 O O . GLY A 1 127 ? 7.655 3.511 -0.817 1.00 77.19 127 GLY A O 1
ATOM 985 N N . ASP A 1 128 ? 7.136 2.848 -2.880 1.00 79.81 128 ASP A N 1
ATOM 986 C CA . ASP A 1 128 ? 8.211 3.627 -3.498 1.00 79.81 128 ASP A CA 1
ATOM 987 C C . ASP A 1 128 ? 7.804 5.102 -3.651 1.00 79.81 128 ASP A C 1
ATOM 989 O O . ASP A 1 128 ? 6.955 5.466 -4.472 1.00 79.81 128 ASP A O 1
ATOM 993 N N . LYS A 1 129 ? 8.467 5.968 -2.872 1.00 82.12 129 LYS A N 1
ATOM 994 C CA . LYS A 1 129 ? 8.255 7.424 -2.852 1.00 82.12 129 LYS A CA 1
ATOM 995 C C . LYS A 1 129 ? 8.453 8.083 -4.221 1.00 82.12 129 LYS A C 1
ATOM 997 O O . LYS A 1 129 ? 7.901 9.156 -4.459 1.00 82.12 129 LYS A O 1
ATOM 1002 N N . MET A 1 130 ? 9.184 7.458 -5.150 1.00 82.38 130 MET A N 1
ATOM 1003 C CA . MET A 1 130 ? 9.261 7.928 -6.535 1.00 82.38 130 MET A CA 1
ATOM 1004 C C . MET A 1 130 ? 7.876 7.973 -7.190 1.00 82.38 130 MET A C 1
ATOM 1006 O O . MET A 1 130 ? 7.570 8.945 -7.883 1.00 82.38 130 MET A O 1
ATOM 1010 N N . TYR A 1 131 ? 7.032 6.962 -6.964 1.00 84.19 131 TYR A N 1
ATOM 1011 C CA . TYR A 1 131 ? 5.680 6.927 -7.517 1.00 84.19 131 TYR A CA 1
ATOM 1012 C C . TYR A 1 131 ? 4.741 7.905 -6.815 1.00 84.19 131 TYR A C 1
ATOM 1014 O O . TYR A 1 131 ? 3.929 8.524 -7.498 1.00 84.19 131 TYR A O 1
ATOM 1022 N N . LEU A 1 132 ? 4.899 8.128 -5.506 1.00 86.31 132 LEU A N 1
ATOM 1023 C CA . LEU A 1 132 ? 4.164 9.184 -4.801 1.00 86.31 132 LEU A CA 1
ATOM 1024 C C . LEU A 1 132 ? 4.470 10.554 -5.420 1.00 86.31 132 LEU A C 1
ATOM 1026 O O . LEU A 1 132 ? 3.564 11.251 -5.869 1.00 86.31 132 LEU A O 1
ATOM 1030 N N . ASN A 1 133 ? 5.757 10.892 -5.550 1.00 84.81 133 ASN A N 1
ATOM 1031 C CA . ASN A 1 133 ? 6.206 12.153 -6.143 1.00 84.81 133 ASN A CA 1
ATOM 1032 C C . ASN A 1 133 ? 5.735 12.314 -7.597 1.00 84.81 133 ASN A C 1
ATOM 1034 O O . ASN A 1 133 ? 5.392 13.415 -8.029 1.00 84.81 133 ASN A O 1
ATOM 1038 N N . GLN A 1 134 ? 5.714 11.227 -8.373 1.00 86.38 134 GLN A N 1
ATOM 1039 C CA . GLN A 1 134 ? 5.154 11.238 -9.724 1.00 86.38 134 GLN A CA 1
ATOM 1040 C C . GLN A 1 134 ? 3.647 11.474 -9.712 1.00 86.38 134 GLN A C 1
ATOM 1042 O O . GLN A 1 134 ? 3.184 12.335 -10.456 1.00 86.38 134 GLN A O 1
ATOM 1047 N N . GLY A 1 135 ? 2.906 10.742 -8.877 1.00 87.88 135 GLY A N 1
ATOM 1048 C CA . GLY A 1 135 ? 1.457 10.861 -8.743 1.00 87.88 135 GLY A CA 1
ATOM 1049 C C . GLY A 1 135 ? 1.063 12.289 -8.428 1.00 87.88 135 GLY A C 1
ATOM 1050 O O . GLY A 1 135 ? 0.367 12.922 -9.213 1.00 87.88 135 GLY A O 1
ATOM 1051 N N . ILE A 1 136 ? 1.655 12.832 -7.373 1.00 86.25 136 ILE A N 1
ATOM 1052 C CA . ILE A 1 136 ? 1.536 14.224 -6.955 1.00 86.25 136 ILE A CA 1
ATOM 1053 C C . ILE A 1 136 ? 1.844 15.210 -8.098 1.00 86.25 136 ILE A C 1
ATOM 1055 O O . ILE A 1 136 ? 1.047 16.096 -8.406 1.00 86.25 136 ILE A O 1
ATOM 1059 N N . ARG A 1 137 ? 2.979 15.040 -8.789 1.00 87.25 137 ARG A N 1
ATOM 1060 C CA . ARG A 1 137 ? 3.370 15.915 -9.907 1.00 87.25 137 ARG A CA 1
ATOM 1061 C C . ARG A 1 137 ? 2.386 15.864 -11.078 1.00 87.25 137 ARG A C 1
ATOM 1063 O O . ARG A 1 137 ? 2.349 16.794 -11.884 1.00 87.25 137 ARG A O 1
ATOM 1070 N N . PHE A 1 138 ? 1.683 14.752 -11.258 1.00 89.12 138 PHE A N 1
ATOM 1071 C CA . PHE A 1 138 ? 0.664 14.625 -12.292 1.00 89.12 138 PHE A CA 1
ATOM 1072 C C . PHE A 1 138 ? -0.696 15.143 -11.823 1.00 89.12 138 PHE A C 1
ATOM 1074 O O . PHE A 1 138 ? -1.378 15.757 -12.635 1.00 89.12 138 PHE A O 1
ATOM 1081 N N . LEU A 1 139 ? -1.036 14.998 -10.539 1.00 86.62 139 LEU A N 1
ATOM 1082 C CA . LEU A 1 139 ? -2.234 15.592 -9.938 1.00 86.62 139 LEU A CA 1
ATOM 1083 C C . LEU A 1 139 ? -2.252 17.114 -10.079 1.00 86.62 139 LEU A C 1
ATOM 1085 O O . LEU A 1 139 ? -3.269 17.687 -10.458 1.00 86.62 139 LEU A O 1
ATOM 1089 N N . SER A 1 140 ? -1.110 17.777 -9.872 1.00 86.00 140 SER A N 1
ATOM 1090 C CA . SER A 1 140 ? -1.013 19.234 -10.036 1.00 86.00 140 SER A CA 1
ATOM 1091 C C . SER A 1 140 ? -1.207 19.721 -11.479 1.00 86.00 140 SER A C 1
ATOM 1093 O O . SER A 1 140 ? -1.330 20.922 -11.702 1.00 86.00 140 SER A O 1
ATOM 1095 N N . LYS A 1 141 ? -1.249 18.807 -12.459 1.00 90.12 141 LYS A N 1
ATOM 1096 C CA . LYS A 1 141 ? -1.472 19.098 -13.885 1.00 90.12 141 LYS A CA 1
ATOM 1097 C C . LYS A 1 141 ? -2.889 18.788 -14.364 1.00 90.12 141 LYS A C 1
ATOM 1099 O O . LYS A 1 141 ? -3.145 18.942 -15.553 1.00 90.12 141 LYS A O 1
ATOM 1104 N N . ILE A 1 142 ? -3.756 18.296 -13.485 1.00 89.06 142 ILE A N 1
ATOM 1105 C CA . ILE A 1 142 ? -5.164 18.058 -13.799 1.00 89.06 142 ILE A CA 1
ATOM 1106 C C . ILE A 1 142 ? -5.878 19.411 -13.776 1.00 89.06 142 ILE A C 1
ATOM 1108 O O . ILE A 1 142 ? -5.780 20.134 -12.783 1.00 89.06 142 ILE A O 1
ATOM 1112 N N . GLU A 1 143 ? -6.551 19.758 -14.875 1.00 86.44 143 GLU A N 1
ATOM 1113 C CA . GLU A 1 143 ? -7.262 21.036 -15.020 1.00 86.44 143 GLU A CA 1
ATOM 1114 C C . GLU A 1 143 ? -8.542 21.059 -14.176 1.00 86.44 143 GLU A C 1
ATOM 1116 O O . GLU A 1 143 ? -8.733 21.974 -13.379 1.00 86.44 143 GLU A O 1
ATOM 1121 N N . ASP A 1 144 ? -9.370 20.017 -14.282 1.00 85.56 144 ASP A N 1
ATOM 1122 C CA . ASP A 1 144 ? -10.607 19.874 -13.511 1.00 85.56 144 ASP A CA 1
ATOM 1123 C C . ASP A 1 144 ? -10.446 18.816 -12.417 1.00 85.56 144 ASP A C 1
ATOM 1125 O O . ASP A 1 144 ? -10.751 17.641 -12.598 1.00 85.56 144 ASP A O 1
ATOM 1129 N N . LYS A 1 145 ? -9.903 19.225 -11.269 1.00 84.19 145 LYS A N 1
ATOM 1130 C CA . LYS A 1 145 ? -9.628 18.313 -10.146 1.00 84.19 145 LYS A CA 1
ATOM 1131 C C . LYS A 1 145 ? -10.897 17.802 -9.465 1.00 84.19 145 LYS A C 1
ATOM 1133 O O . LYS A 1 145 ? -10.847 16.746 -8.838 1.00 84.19 145 LYS A O 1
ATOM 1138 N N . ILE A 1 146 ? -12.008 18.530 -9.584 1.00 82.88 146 ILE A N 1
ATOM 1139 C CA . ILE A 1 146 ? -13.262 18.230 -8.883 1.00 82.88 146 ILE A CA 1
ATOM 1140 C C . ILE A 1 146 ? -13.868 16.936 -9.429 1.00 82.88 146 ILE A C 1
ATOM 1142 O O . ILE A 1 146 ? -14.275 16.081 -8.647 1.00 82.88 146 ILE A O 1
ATOM 1146 N N . VAL A 1 147 ? -13.828 16.738 -10.751 1.00 83.25 147 VAL A N 1
ATOM 1147 C CA . VAL A 1 147 ? -14.311 15.509 -11.412 1.00 83.25 147 VAL A CA 1
ATOM 1148 C C . VAL A 1 147 ? -13.599 14.250 -10.897 1.00 83.25 147 VAL A C 1
ATOM 1150 O O . VAL A 1 147 ? -14.172 13.162 -10.867 1.00 83.25 147 VAL A O 1
ATOM 1153 N N . PHE A 1 148 ? -12.353 14.387 -10.436 1.00 81.94 148 PHE A N 1
ATOM 1154 C CA . PHE A 1 148 ? -11.519 13.272 -9.985 1.00 81.94 148 PHE A CA 1
ATOM 1155 C C . PHE A 1 148 ? -11.444 13.119 -8.459 1.00 81.94 148 PHE A C 1
ATOM 1157 O O . PHE A 1 148 ? -10.635 12.324 -7.972 1.00 81.94 148 PHE A O 1
ATOM 1164 N N . LYS A 1 149 ? -12.269 13.857 -7.705 1.00 83.38 149 LYS A N 1
ATOM 1165 C CA . LYS A 1 149 ? -12.252 13.884 -6.235 1.00 83.38 149 LYS A CA 1
ATOM 1166 C C . LYS A 1 149 ? -12.497 12.495 -5.626 1.00 83.38 149 LYS A C 1
ATOM 1168 O O . LYS A 1 149 ? -11.693 12.037 -4.821 1.00 83.38 149 LYS A O 1
ATOM 1173 N N . ASP A 1 150 ? -13.513 11.777 -6.091 1.00 83.62 150 ASP A N 1
ATOM 1174 C CA . ASP A 1 150 ? -13.842 10.428 -5.601 1.00 83.62 150 ASP A CA 1
ATOM 1175 C C . ASP A 1 150 ? -12.699 9.431 -5.835 1.00 83.62 150 ASP A C 1
ATOM 1177 O O . ASP A 1 150 ? -12.288 8.692 -4.944 1.00 83.62 150 ASP A O 1
ATOM 1181 N N . ALA A 1 151 ? -12.127 9.447 -7.044 1.00 82.06 151 ALA A N 1
ATOM 1182 C CA . ALA A 1 151 ? -11.025 8.560 -7.406 1.00 82.06 151 ALA A CA 1
ATOM 1183 C C . ALA A 1 151 ? -9.761 8.855 -6.585 1.00 82.06 151 ALA A C 1
ATOM 1185 O O . ALA A 1 151 ? -8.964 7.953 -6.320 1.00 82.06 151 ALA A O 1
ATOM 1186 N N . LEU A 1 152 ? -9.564 10.114 -6.183 1.00 86.44 152 LEU A N 1
ATOM 1187 C CA . LEU A 1 152 ? -8.515 10.484 -5.245 1.00 86.44 152 LEU A CA 1
ATOM 1188 C C . LEU A 1 152 ? -8.768 9.872 -3.872 1.00 86.44 152 LEU A C 1
ATOM 1190 O O . LEU A 1 152 ? -7.847 9.256 -3.337 1.00 86.44 152 LEU A O 1
ATOM 1194 N N . PHE A 1 153 ? -9.974 10.010 -3.320 1.00 89.81 153 PHE A N 1
ATOM 1195 C CA . PHE A 1 153 ? -10.292 9.453 -2.007 1.00 89.81 153 PHE A CA 1
ATOM 1196 C C . PHE A 1 153 ? -10.117 7.938 -1.968 1.00 89.81 153 PHE A C 1
ATOM 1198 O O . PHE A 1 153 ? -9.419 7.450 -1.082 1.00 89.81 153 PHE A O 1
ATOM 1205 N N . ASP A 1 154 ? -10.599 7.211 -2.979 1.00 83.00 154 ASP A N 1
ATOM 1206 C CA . ASP A 1 154 ? -10.392 5.760 -3.101 1.00 83.00 154 ASP A CA 1
ATOM 1207 C C . ASP A 1 154 ? -8.901 5.375 -3.004 1.00 83.00 154 ASP A C 1
ATOM 1209 O O . ASP A 1 154 ? -8.507 4.419 -2.320 1.00 83.00 154 ASP A O 1
ATOM 1213 N N . GLN A 1 155 ? -8.034 6.130 -3.688 1.00 85.75 155 GLN A N 1
ATOM 1214 C CA . GLN A 1 155 ? -6.592 5.881 -3.669 1.00 85.75 155 GLN A CA 1
ATOM 1215 C C . GLN A 1 155 ? -5.945 6.290 -2.347 1.00 85.75 155 GLN A C 1
ATOM 1217 O O . GLN A 1 155 ? -5.060 5.583 -1.867 1.00 85.75 155 GLN A O 1
ATOM 1222 N N . LEU A 1 156 ? -6.376 7.397 -1.745 1.00 89.06 156 LEU A N 1
ATOM 1223 C CA . LEU A 1 156 ? -5.870 7.846 -0.451 1.00 89.06 156 LEU A CA 1
ATOM 1224 C C . LEU A 1 156 ? -6.231 6.867 0.659 1.00 89.06 156 LEU A C 1
ATOM 1226 O O . LEU A 1 156 ? -5.342 6.480 1.410 1.00 89.06 156 LEU A O 1
ATOM 1230 N N . VAL A 1 157 ? -7.479 6.398 0.712 1.00 90.00 157 VAL A N 1
ATOM 1231 C CA . VAL A 1 157 ? -7.924 5.349 1.642 1.00 90.00 157 VAL A CA 1
ATOM 1232 C C . VAL A 1 157 ? -7.042 4.111 1.490 1.00 90.00 157 VAL A C 1
ATOM 1234 O O . VAL A 1 157 ? -6.514 3.593 2.471 1.00 90.00 157 VAL A O 1
ATOM 1237 N N . SER A 1 158 ? -6.789 3.679 0.251 1.00 85.69 158 SER A N 1
ATOM 1238 C CA . SER A 1 158 ? -5.905 2.540 -0.013 1.00 85.69 158 SER A CA 1
ATOM 1239 C C . SER A 1 158 ? -4.481 2.775 0.513 1.00 85.69 158 SER A C 1
ATOM 1241 O O . SER A 1 158 ? -3.900 1.898 1.150 1.00 85.69 158 SER A O 1
ATOM 1243 N N . ILE A 1 159 ? -3.905 3.957 0.276 1.00 87.38 159 ILE A N 1
ATOM 1244 C CA . ILE A 1 159 ? -2.572 4.312 0.784 1.00 87.38 159 ILE A CA 1
ATOM 1245 C C . ILE A 1 159 ? -2.561 4.325 2.317 1.00 87.38 159 ILE A C 1
ATOM 1247 O O . ILE A 1 159 ? -1.643 3.766 2.907 1.00 87.38 159 ILE A O 1
ATOM 1251 N N . LEU A 1 160 ? -3.573 4.906 2.959 1.00 88.81 160 LEU A N 1
ATOM 1252 C CA . LEU A 1 160 ? -3.677 4.987 4.417 1.00 88.81 160 LEU A CA 1
ATOM 1253 C C . LEU A 1 160 ? -3.798 3.603 5.066 1.00 88.81 160 LEU A C 1
ATOM 1255 O O . LEU A 1 160 ? -3.235 3.376 6.129 1.00 88.81 160 LEU A O 1
ATOM 1259 N N . ILE A 1 161 ? -4.468 2.653 4.412 1.00 83.88 161 ILE A N 1
ATOM 1260 C CA . ILE A 1 161 ? -4.603 1.278 4.913 1.00 83.88 161 ILE A CA 1
ATOM 1261 C C . ILE A 1 161 ? -3.298 0.486 4.747 1.00 83.88 161 ILE A C 1
ATOM 1263 O O . ILE A 1 161 ? -2.840 -0.196 5.671 1.00 83.88 161 ILE A O 1
ATOM 1267 N N . TYR A 1 162 ? -2.689 0.538 3.560 1.00 81.31 162 TYR A N 1
ATOM 1268 C CA . TYR A 1 162 ? -1.544 -0.320 3.240 1.00 81.31 162 TYR A CA 1
ATOM 1269 C C . TYR A 1 162 ? -0.197 0.282 3.646 1.00 81.31 162 TYR A C 1
ATOM 1271 O O . TYR A 1 162 ? 0.733 -0.472 3.936 1.00 81.31 162 TYR A O 1
ATOM 1279 N N . LEU A 1 163 ? -0.090 1.611 3.683 1.00 82.94 163 LEU A N 1
ATOM 1280 C CA . LEU A 1 163 ? 1.145 2.366 3.902 1.00 82.94 163 LEU A CA 1
ATOM 1281 C C . LEU A 1 163 ? 0.958 3.581 4.841 1.00 82.94 163 LEU A C 1
ATOM 1283 O O . LEU A 1 163 ? 1.421 4.678 4.510 1.00 82.94 163 LEU A O 1
ATOM 1287 N N . PRO A 1 164 ? 0.345 3.413 6.029 1.00 77.44 164 PRO A N 1
ATOM 1288 C CA . PRO A 1 164 ? 0.014 4.530 6.925 1.00 77.44 164 PRO A CA 1
ATOM 1289 C C . PRO A 1 164 ? 1.215 5.405 7.311 1.00 77.44 164 PRO A C 1
ATOM 1291 O O . PRO A 1 164 ? 1.078 6.606 7.503 1.00 77.44 164 PRO A O 1
ATOM 1294 N N . TYR A 1 165 ? 2.414 4.820 7.368 1.00 77.06 165 TYR A N 1
ATOM 1295 C CA . TYR A 1 165 ? 3.634 5.492 7.833 1.00 77.06 165 TYR A CA 1
ATOM 1296 C C . TYR A 1 165 ? 4.522 6.062 6.723 1.00 77.06 165 TYR A C 1
ATOM 1298 O O . TYR A 1 165 ? 5.530 6.702 7.022 1.00 77.06 165 TYR A O 1
ATOM 1306 N N . ASP A 1 166 ? 4.215 5.791 5.452 1.00 77.88 166 ASP A N 1
ATOM 1307 C CA . ASP A 1 166 ? 5.064 6.247 4.344 1.00 77.88 166 ASP A CA 1
ATOM 1308 C C . ASP A 1 166 ? 4.645 7.620 3.801 1.00 77.88 166 ASP A C 1
ATOM 1310 O O . ASP A 1 166 ? 5.428 8.235 3.058 1.00 77.88 166 ASP A O 1
ATOM 1314 N N . LEU A 1 167 ? 3.450 8.101 4.167 1.00 78.25 167 LEU A N 1
ATOM 1315 C CA . LEU A 1 167 ? 2.986 9.444 3.834 1.00 78.25 167 LEU A CA 1
ATOM 1316 C C . LEU A 1 167 ? 3.808 10.511 4.589 1.00 78.25 167 LEU A C 1
ATOM 1318 O O . LEU A 1 167 ? 4.211 10.293 5.733 1.00 78.25 167 LEU A O 1
ATOM 1322 N N . PRO A 1 168 ? 4.095 11.671 3.967 1.00 77.31 168 PRO A N 1
ATOM 1323 C CA . PRO A 1 168 ? 4.693 12.815 4.662 1.00 77.31 168 PRO A CA 1
ATOM 1324 C C . PRO A 1 168 ? 3.853 13.243 5.873 1.00 77.31 168 PRO A C 1
ATOM 1326 O O . PRO A 1 168 ? 2.633 13.178 5.802 1.00 77.31 168 PRO A O 1
ATOM 1329 N N . GLN A 1 169 ? 4.467 13.733 6.956 1.00 77.12 169 GLN A N 1
ATOM 1330 C CA . GLN A 1 169 ? 3.724 14.181 8.153 1.00 77.12 169 GLN A CA 1
ATOM 1331 C C . GLN A 1 169 ? 2.687 15.279 7.847 1.00 77.12 169 GLN A C 1
ATOM 1333 O O . GLN A 1 169 ? 1.674 15.391 8.525 1.00 77.12 169 GLN A O 1
ATOM 1338 N N . ASP A 1 170 ? 2.927 16.074 6.809 1.00 83.44 170 ASP A N 1
ATOM 1339 C CA . ASP A 1 170 ? 2.101 17.184 6.343 1.00 83.44 170 ASP A CA 1
ATOM 1340 C C . ASP A 1 170 ? 1.226 16.825 5.128 1.00 83.44 170 ASP A C 1
ATOM 1342 O O . ASP A 1 170 ? 0.731 17.716 4.434 1.00 83.44 170 ASP A O 1
ATOM 1346 N N . TRP A 1 171 ? 0.996 15.531 4.860 1.00 84.94 171 TRP A N 1
ATOM 1347 C CA . TRP A 1 171 ? 0.250 15.071 3.682 1.00 84.94 171 TRP A CA 1
ATOM 1348 C C . TRP A 1 171 ? -1.148 15.699 3.564 1.00 84.94 171 TRP A C 1
ATOM 1350 O O . TRP A 1 171 ? -1.582 15.997 2.452 1.00 84.94 171 TRP A O 1
ATOM 1360 N N . VAL A 1 172 ? -1.833 15.951 4.686 1.00 88.81 172 VAL A N 1
ATOM 1361 C CA . VAL A 1 172 ? -3.147 16.617 4.703 1.00 88.81 172 VAL A CA 1
ATOM 1362 C C . VAL A 1 172 ? -3.043 18.029 4.140 1.00 88.81 172 VAL A C 1
ATOM 1364 O O . VAL A 1 172 ? -3.737 18.349 3.177 1.00 88.81 172 VAL A O 1
ATOM 1367 N N . ALA A 1 173 ? -2.140 18.849 4.683 1.00 87.94 173 ALA A N 1
ATOM 1368 C CA . ALA A 1 173 ? -1.931 20.219 4.219 1.00 87.94 173 ALA A CA 1
ATOM 1369 C C . ALA A 1 173 ? -1.524 20.239 2.740 1.00 87.94 173 ALA A C 1
ATOM 1371 O O . ALA A 1 173 ? -2.067 21.011 1.950 1.00 87.94 173 ALA A O 1
ATOM 1372 N N . TYR A 1 174 ? -0.639 19.317 2.358 1.00 84.25 174 TYR A N 1
ATOM 1373 C CA . TYR A 1 174 ? -0.185 19.158 0.985 1.00 84.25 174 TYR A CA 1
ATOM 1374 C C . TYR A 1 174 ? -1.334 18.871 0.008 1.00 84.25 174 TYR A C 1
ATOM 1376 O O . TYR A 1 174 ? -1.440 19.501 -1.048 1.00 84.25 174 TYR A O 1
ATOM 1384 N N . LEU A 1 175 ? -2.204 17.912 0.331 1.00 84.62 175 LEU A N 1
ATOM 1385 C CA . LEU A 1 175 ? -3.332 17.557 -0.529 1.00 84.62 175 LEU A CA 1
ATOM 1386 C C . LEU A 1 175 ? -4.401 18.647 -0.552 1.00 84.62 175 LEU A C 1
ATOM 1388 O O . LEU A 1 175 ? -4.928 18.929 -1.625 1.00 84.62 175 LEU A O 1
ATOM 1392 N N . CYS A 1 176 ? -4.666 19.298 0.581 1.00 89.06 176 CYS A N 1
ATOM 1393 C CA . CYS A 1 176 ? -5.573 20.443 0.655 1.00 89.06 176 CYS A CA 1
ATOM 1394 C C . CYS A 1 176 ? -5.127 21.563 -0.294 1.00 89.06 176 CYS A C 1
ATOM 1396 O O . CYS A 1 176 ? -5.911 22.023 -1.125 1.00 89.06 176 CYS A O 1
ATOM 1398 N N . GLU A 1 177 ? -3.840 21.929 -0.258 1.00 86.69 177 GLU A N 1
ATOM 1399 C CA . GLU A 1 177 ? -3.264 22.930 -1.161 1.00 86.69 177 GLU A CA 1
ATOM 1400 C C . GLU A 1 177 ? -3.389 22.502 -2.632 1.00 86.69 177 GLU A C 1
ATOM 1402 O O . GLU A 1 177 ? -3.839 23.272 -3.483 1.00 86.69 177 GLU A O 1
ATOM 1407 N N . ASN A 1 178 ? -3.040 21.251 -2.945 1.00 81.62 178 ASN A N 1
ATOM 1408 C CA . ASN A 1 178 ? -3.009 20.782 -4.329 1.00 81.62 178 ASN A CA 1
ATOM 1409 C C . ASN A 1 178 ? -4.393 20.544 -4.931 1.00 81.62 178 ASN A C 1
ATOM 1411 O O . ASN A 1 178 ? -4.523 20.665 -6.149 1.00 81.62 178 ASN A O 1
ATOM 1415 N N . PHE A 1 179 ? -5.412 20.224 -4.137 1.00 81.62 179 PHE A N 1
ATOM 1416 C CA . PHE A 1 179 ? -6.778 19.995 -4.621 1.00 81.62 179 PHE A CA 1
ATOM 1417 C C . PHE A 1 179 ? -7.729 21.153 -4.362 1.00 81.62 179 PHE A C 1
ATOM 1419 O O . PHE A 1 179 ? -8.886 21.068 -4.762 1.00 81.62 179 PHE A O 1
ATOM 1426 N N . SER A 1 180 ? -7.240 22.237 -3.753 1.00 86.56 180 SER A N 1
ATOM 1427 C CA . SER A 1 180 ? -8.081 23.366 -3.349 1.00 86.56 180 SER A CA 1
ATOM 1428 C C . SER A 1 180 ? -9.249 22.908 -2.466 1.00 86.56 180 SER A C 1
ATOM 1430 O O . SER A 1 180 ? -10.366 23.394 -2.606 1.00 86.56 180 SER A O 1
ATOM 1432 N N . LEU A 1 181 ? -8.965 21.948 -1.583 1.00 89.50 181 LEU A N 1
ATOM 1433 C CA . LEU A 1 181 ? -9.892 21.428 -0.585 1.00 89.50 181 LEU A CA 1
ATOM 1434 C C . LEU A 1 181 ? -9.532 22.011 0.775 1.00 89.50 181 LEU A C 1
ATOM 1436 O O . LEU A 1 181 ? -8.362 22.268 1.067 1.00 89.50 181 LEU A O 1
ATOM 1440 N N . THR A 1 182 ? -10.532 22.179 1.624 1.00 94.38 182 THR A N 1
ATOM 1441 C CA . THR A 1 182 ? -10.300 22.361 3.055 1.00 94.38 182 THR A CA 1
ATOM 1442 C C . THR A 1 182 ? -9.906 21.033 3.700 1.00 94.38 182 THR A C 1
ATOM 1444 O O . THR A 1 182 ? -10.208 19.954 3.187 1.00 94.38 182 THR A O 1
ATOM 1447 N N . GLU A 1 183 ? -9.245 21.106 4.856 1.00 94.44 183 GLU A N 1
ATOM 1448 C CA . GLU A 1 183 ? -8.929 19.917 5.653 1.00 94.44 183 GLU A CA 1
ATOM 1449 C C . GLU A 1 183 ? -10.186 19.107 5.975 1.00 94.44 183 GLU A C 1
ATOM 1451 O O . GLU A 1 183 ? -10.196 17.894 5.784 1.00 94.44 183 GLU A O 1
ATOM 1456 N N . GLN A 1 184 ? -11.261 19.787 6.378 1.00 94.06 184 GLN A N 1
ATOM 1457 C CA . GLN A 1 184 ? -12.527 19.143 6.704 1.00 94.06 184 GLN A CA 1
ATOM 1458 C C . GLN A 1 184 ? -13.097 18.378 5.501 1.00 94.06 184 GLN A C 1
ATOM 1460 O O . GLN A 1 184 ? -13.407 17.200 5.620 1.00 94.06 184 GLN A O 1
ATOM 1465 N N . GLU A 1 185 ? -13.152 18.998 4.317 1.00 93.12 185 GLU A N 1
ATOM 1466 C CA . GLU A 1 185 ? -13.649 18.337 3.100 1.00 93.12 185 GLU A CA 1
ATOM 1467 C C . GLU A 1 185 ? -12.801 17.133 2.677 1.00 93.12 185 GLU A C 1
ATOM 1469 O O . GLU A 1 185 ? -13.331 16.185 2.094 1.00 93.12 185 GLU A O 1
ATOM 1474 N N . LEU A 1 186 ? -11.486 17.179 2.914 1.00 93.38 186 LEU A N 1
ATOM 1475 C CA . LEU A 1 186 ? -10.593 16.060 2.628 1.00 93.38 186 LEU A CA 1
ATOM 1476 C C . LEU A 1 186 ? -10.864 14.897 3.586 1.00 93.38 186 LEU A C 1
ATOM 1478 O O . LEU A 1 186 ? -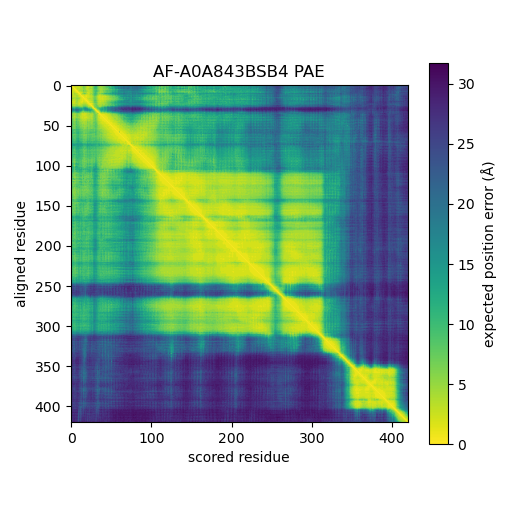10.991 13.760 3.139 1.00 93.38 186 LEU A O 1
ATOM 1482 N N . LEU A 1 187 ? -10.938 15.173 4.887 1.00 94.94 187 LEU A N 1
ATOM 1483 C CA . LEU A 1 187 ? -11.115 14.143 5.907 1.00 94.94 187 LEU A CA 1
ATOM 1484 C C . LEU A 1 187 ? -12.523 13.537 5.875 1.00 94.94 187 LEU A C 1
ATOM 1486 O O . LEU A 1 187 ? -12.648 12.315 5.940 1.00 94.94 187 LEU A O 1
ATOM 1490 N N . ASP A 1 188 ? -13.559 14.356 5.689 1.00 93.25 188 ASP A N 1
ATOM 1491 C CA . ASP A 1 188 ? -14.937 13.880 5.535 1.00 93.25 188 ASP A CA 1
ATOM 1492 C C . ASP A 1 188 ? -15.085 13.021 4.278 1.00 93.25 188 ASP A C 1
ATOM 1494 O O . ASP A 1 188 ? -15.696 11.958 4.335 1.00 93.25 188 ASP A O 1
ATOM 1498 N N . GLY A 1 189 ? -14.446 13.412 3.170 1.00 91.94 189 GLY A N 1
ATOM 1499 C CA . GLY A 1 189 ? -14.412 12.592 1.960 1.00 91.94 189 GLY A CA 1
ATOM 1500 C C . GLY A 1 189 ? -13.662 11.270 2.157 1.00 91.94 189 GLY A C 1
ATOM 1501 O O . GLY A 1 189 ? -14.094 10.229 1.673 1.00 91.94 189 GLY A O 1
ATOM 1502 N N . ILE A 1 190 ? -12.571 11.251 2.926 1.00 94.06 190 ILE A N 1
ATOM 1503 C CA . ILE A 1 190 ? -11.897 9.989 3.270 1.00 94.06 190 ILE A CA 1
ATOM 1504 C C . ILE A 1 190 ? -12.816 9.084 4.098 1.00 94.06 190 ILE A C 1
ATOM 1506 O O . ILE A 1 190 ? -12.814 7.875 3.883 1.00 94.06 190 ILE A O 1
ATOM 1510 N N . LEU A 1 191 ? -13.601 9.636 5.026 1.00 93.69 191 LEU A N 1
ATOM 1511 C CA . LEU A 1 191 ? -14.559 8.853 5.806 1.00 93.69 191 LEU A CA 1
ATOM 1512 C C . LEU A 1 191 ? -15.706 8.337 4.932 1.00 93.69 191 LEU A C 1
ATOM 1514 O O . LEU A 1 191 ? -15.976 7.140 4.946 1.00 93.69 191 LEU A O 1
ATOM 1518 N N . GLU A 1 192 ? -16.325 9.200 4.131 1.00 91.81 192 GLU A N 1
ATOM 1519 C CA . GLU A 1 192 ? -17.439 8.846 3.244 1.00 91.81 192 GLU A CA 1
ATOM 1520 C C . GLU A 1 192 ? -17.101 7.652 2.337 1.00 91.81 192 GLU A C 1
ATOM 1522 O O . GLU A 1 192 ? -17.890 6.717 2.223 1.00 91.81 192 GLU A O 1
ATOM 1527 N N . PHE A 1 193 ? -15.900 7.638 1.755 1.00 86.50 193 PHE A N 1
ATOM 1528 C CA . PHE A 1 193 ? -15.453 6.563 0.864 1.00 86.50 193 PHE A CA 1
ATOM 1529 C C . PHE A 1 193 ? -14.757 5.410 1.601 1.00 86.50 193 PHE A C 1
ATOM 1531 O O . PHE A 1 193 ? -14.628 4.305 1.070 1.00 86.50 193 PHE A O 1
ATOM 1538 N N . GLY A 1 194 ? -14.253 5.667 2.808 1.00 89.00 194 GLY A N 1
ATOM 1539 C CA . GLY A 1 194 ? -13.294 4.798 3.473 1.00 89.00 194 GLY A CA 1
ATOM 1540 C C . GLY A 1 194 ? -13.835 3.974 4.627 1.00 89.00 194 GLY A C 1
ATOM 1541 O O . GLY A 1 194 ? -13.198 2.973 4.930 1.00 89.00 194 GLY A O 1
ATOM 1542 N N . ILE A 1 195 ? -14.957 4.333 5.267 1.00 93.12 195 ILE A N 1
ATOM 1543 C CA . ILE A 1 195 ? -15.433 3.658 6.497 1.00 93.12 195 ILE A CA 1
ATOM 1544 C C . ILE A 1 195 ? -15.506 2.140 6.314 1.00 93.12 195 ILE A C 1
ATOM 1546 O O . ILE A 1 195 ? -14.805 1.404 7.011 1.00 93.12 195 ILE A O 1
ATOM 1550 N N . ASP A 1 196 ? -16.277 1.671 5.333 1.00 90.00 196 ASP A N 1
ATOM 1551 C CA . ASP A 1 196 ? -16.455 0.235 5.095 1.00 90.00 196 ASP A CA 1
ATOM 1552 C C . ASP A 1 196 ? -15.128 -0.439 4.723 1.00 90.00 196 ASP A C 1
ATOM 1554 O O . ASP A 1 196 ? -14.847 -1.569 5.125 1.00 90.00 196 ASP A O 1
ATOM 1558 N N . VAL A 1 197 ? -14.268 0.273 3.988 1.00 87.19 197 VAL A N 1
ATOM 1559 C CA . VAL A 1 197 ? -12.967 -0.232 3.540 1.00 87.19 197 VAL A CA 1
ATOM 1560 C C . VAL A 1 197 ? -11.995 -0.363 4.715 1.00 87.19 197 VAL A C 1
ATOM 1562 O O . VAL A 1 197 ? -11.286 -1.368 4.804 1.00 87.19 197 VAL A O 1
ATOM 1565 N N . PHE A 1 198 ? -11.964 0.608 5.630 1.00 92.12 198 PHE A N 1
ATOM 1566 C CA . PHE A 1 198 ? -11.184 0.547 6.864 1.00 92.12 198 PHE A CA 1
ATOM 1567 C C . PHE A 1 198 ? -11.654 -0.619 7.722 1.00 92.12 198 PHE A C 1
ATOM 1569 O O . PHE A 1 198 ? -10.843 -1.449 8.124 1.00 92.12 198 PHE A O 1
ATOM 1576 N N . GLU A 1 199 ? -12.956 -0.724 7.968 1.00 92.69 199 GLU A N 1
ATOM 1577 C CA . GLU A 1 199 ? -13.508 -1.760 8.833 1.00 92.69 199 GLU A CA 1
ATOM 1578 C C . GLU A 1 199 ? -13.292 -3.170 8.273 1.00 92.69 199 GLU A C 1
ATOM 1580 O O . GLU A 1 199 ? -12.835 -4.054 9.002 1.00 92.69 199 GLU A O 1
ATOM 1585 N N . GLU A 1 200 ? -13.536 -3.373 6.977 1.00 89.12 200 GLU A N 1
ATOM 1586 C CA . GLU A 1 200 ? -13.253 -4.633 6.287 1.00 89.12 200 GLU A CA 1
ATOM 1587 C C . GLU A 1 200 ? -11.768 -4.994 6.409 1.00 89.12 200 GLU A C 1
ATOM 1589 O O . GLU A 1 200 ? -11.407 -6.118 6.770 1.00 89.12 200 GLU A O 1
ATOM 1594 N N . ASN A 1 201 ? -10.869 -4.039 6.158 1.00 85.19 201 ASN A N 1
ATOM 1595 C CA . ASN A 1 201 ? -9.443 -4.334 6.186 1.00 85.19 201 ASN A CA 1
ATOM 1596 C C . ASN A 1 201 ? -8.910 -4.580 7.599 1.00 85.19 201 ASN A C 1
ATOM 1598 O O . ASN A 1 201 ? -8.103 -5.490 7.782 1.00 85.19 201 ASN A O 1
ATOM 1602 N N . ILE A 1 202 ? -9.382 -3.834 8.596 1.00 90.81 202 ILE A N 1
ATOM 1603 C CA . ILE A 1 202 ? -8.980 -4.002 9.994 1.00 90.81 202 ILE A CA 1
ATOM 1604 C C . ILE A 1 202 ? -9.489 -5.343 10.530 1.00 90.81 202 ILE A C 1
ATOM 1606 O O . ILE A 1 202 ? -8.702 -6.135 11.050 1.00 90.81 202 ILE A O 1
ATOM 1610 N N . PHE A 1 203 ? -10.787 -5.630 10.399 1.00 91.88 203 PHE A N 1
ATOM 1611 C CA . PHE A 1 203 ? -11.411 -6.743 11.120 1.00 91.88 203 PHE A CA 1
ATOM 1612 C C . PHE A 1 203 ? -11.486 -8.046 10.316 1.00 91.88 203 PHE A C 1
ATOM 1614 O O . PHE A 1 203 ? -11.350 -9.116 10.915 1.00 91.88 203 PHE A O 1
ATOM 1621 N N . ASN A 1 204 ? -11.617 -7.978 8.987 1.00 84.25 204 ASN A N 1
ATOM 1622 C CA . ASN A 1 204 ? -11.745 -9.164 8.132 1.00 84.25 204 ASN A CA 1
ATOM 1623 C C . ASN A 1 204 ? -10.428 -9.523 7.428 1.00 84.25 204 ASN A C 1
ATOM 1625 O O . ASN A 1 204 ? -10.063 -10.699 7.381 1.00 84.25 204 ASN A O 1
ATOM 1629 N N . ASN A 1 205 ? -9.661 -8.528 6.961 1.00 74.38 205 ASN A N 1
ATOM 1630 C CA . ASN A 1 205 ? -8.350 -8.768 6.333 1.00 74.38 205 ASN A CA 1
ATOM 1631 C C . ASN A 1 205 ? -7.162 -8.677 7.305 1.00 74.38 205 ASN A C 1
ATOM 1633 O O . ASN A 1 205 ? -6.031 -8.963 6.907 1.00 74.38 205 ASN A O 1
ATOM 1637 N N . HIS A 1 206 ? -7.406 -8.341 8.576 1.00 85.75 206 HIS A N 1
ATOM 1638 C CA . HIS A 1 206 ? -6.400 -8.289 9.644 1.00 85.75 206 HIS A CA 1
ATOM 1639 C C . HIS A 1 206 ? -5.252 -7.290 9.396 1.00 85.75 206 HIS A C 1
ATOM 1641 O O . HIS A 1 206 ? -4.111 -7.524 9.800 1.00 85.75 206 HIS A O 1
ATOM 1647 N N . ILE A 1 207 ? -5.544 -6.166 8.738 1.00 79.75 207 ILE A N 1
ATOM 1648 C CA . ILE A 1 207 ? -4.615 -5.056 8.482 1.00 79.75 207 ILE A CA 1
ATOM 1649 C C . ILE A 1 207 ? -4.713 -4.054 9.635 1.00 79.75 207 ILE A C 1
ATOM 1651 O O . ILE A 1 207 ? -5.240 -2.953 9.501 1.00 79.75 207 ILE A O 1
ATOM 1655 N N . TYR A 1 208 ? -4.233 -4.459 10.809 1.00 87.00 208 TYR A N 1
ATOM 1656 C CA . TYR A 1 208 ? -4.443 -3.686 12.036 1.00 87.00 208 TYR A CA 1
ATOM 1657 C C . TYR A 1 208 ? -3.732 -2.330 12.044 1.00 87.00 208 TYR A C 1
ATOM 1659 O O . TYR A 1 208 ? -4.275 -1.389 12.601 1.00 87.00 208 TYR A O 1
ATOM 1667 N N . GLN A 1 209 ? -2.619 -2.180 11.323 1.00 84.12 209 GLN A N 1
ATOM 1668 C CA . GLN A 1 209 ? -1.930 -0.893 11.110 1.00 84.12 209 GLN A CA 1
ATOM 1669 C C . GLN A 1 209 ? -2.835 0.237 10.576 1.00 84.12 209 GLN A C 1
ATOM 1671 O O . GLN A 1 209 ? -2.476 1.405 10.652 1.00 84.12 209 GLN A O 1
ATOM 1676 N N . ALA A 1 210 ? -4.002 -0.094 10.010 1.00 88.69 210 ALA A N 1
ATOM 1677 C CA . ALA A 1 210 ? -4.984 0.884 9.558 1.00 88.69 210 ALA A CA 1
ATOM 1678 C C . ALA A 1 210 ? -5.837 1.476 10.704 1.00 88.69 210 ALA A C 1
ATOM 1680 O O . ALA A 1 210 ? -6.577 2.427 10.472 1.00 88.69 210 ALA A O 1
ATOM 1681 N N . ILE A 1 211 ? -5.744 0.948 11.933 1.00 90.44 211 ILE A N 1
ATOM 1682 C CA . ILE A 1 211 ? -6.457 1.479 13.106 1.00 90.44 211 ILE A CA 1
ATOM 1683 C C . ILE A 1 211 ? -5.935 2.876 13.461 1.00 90.44 211 ILE A C 1
ATOM 1685 O O . ILE A 1 211 ? -6.738 3.778 13.684 1.00 90.44 211 ILE A O 1
ATOM 1689 N N . GLU A 1 212 ? -4.614 3.070 13.487 1.00 88.88 212 GLU A N 1
ATOM 1690 C CA . GLU A 1 212 ? -3.982 4.356 13.807 1.00 88.88 212 GLU A CA 1
ATOM 1691 C C . GLU A 1 212 ? -4.440 5.505 12.887 1.00 88.88 212 GLU A C 1
ATOM 1693 O O . GLU A 1 212 ? -5.003 6.474 13.407 1.00 88.88 212 GLU A O 1
ATOM 1698 N N . PRO A 1 213 ? -4.306 5.422 11.543 1.00 90.38 213 PRO A N 1
ATOM 1699 C CA . PRO A 1 213 ? -4.775 6.490 10.662 1.00 90.38 213 PRO A CA 1
ATOM 1700 C C . PRO A 1 213 ? -6.293 6.676 10.748 1.00 90.38 213 PRO A C 1
ATOM 1702 O O . PRO A 1 213 ? -6.769 7.805 10.656 1.00 90.38 213 PRO A O 1
ATOM 1705 N N . TYR A 1 214 ? -7.070 5.605 10.962 1.00 93.25 214 TYR A N 1
ATOM 1706 C CA . TYR A 1 214 ? -8.520 5.728 11.100 1.00 93.25 214 TYR A CA 1
ATOM 1707 C C . TYR A 1 214 ? -8.892 6.523 12.361 1.00 93.25 214 TYR A C 1
ATOM 1709 O O . TYR A 1 214 ? -9.698 7.449 12.294 1.00 93.25 214 TYR A O 1
ATOM 1717 N N . ILE A 1 215 ? -8.241 6.240 13.494 1.00 90.62 215 ILE A N 1
ATOM 1718 C CA . ILE A 1 215 ? -8.384 7.012 14.736 1.00 90.62 215 ILE A CA 1
ATOM 1719 C C . ILE A 1 215 ? -7.965 8.470 14.538 1.00 90.62 215 ILE A C 1
ATOM 1721 O O . ILE A 1 215 ? -8.664 9.363 15.016 1.00 90.62 215 ILE A O 1
ATOM 1725 N N . GLU A 1 216 ? -6.854 8.730 13.847 1.00 89.38 216 GLU A N 1
ATOM 1726 C CA . GLU A 1 216 ? -6.389 10.095 13.580 1.00 89.38 216 GLU A CA 1
ATOM 1727 C C . GLU A 1 216 ? -7.434 10.902 12.793 1.00 89.38 216 GLU A C 1
ATOM 1729 O O . GLU A 1 216 ? -7.770 12.024 13.177 1.00 89.38 216 GLU A O 1
ATOM 1734 N N . ILE A 1 217 ? -8.004 10.317 11.736 1.00 91.81 217 ILE A N 1
ATOM 1735 C CA . ILE A 1 217 ? -9.039 10.962 10.915 1.00 91.81 217 ILE A CA 1
ATOM 1736 C C . ILE A 1 217 ? -10.295 11.240 11.748 1.00 91.81 217 ILE A C 1
ATOM 1738 O O . ILE A 1 217 ? -10.834 12.348 11.711 1.00 91.81 217 ILE A O 1
ATOM 1742 N N . LEU A 1 218 ? -10.744 10.265 12.543 1.00 91.44 218 LEU A N 1
ATOM 1743 C CA . LEU A 1 218 ? -11.919 10.419 13.404 1.00 91.44 218 LEU A CA 1
ATOM 1744 C C . LEU A 1 218 ? -11.721 11.498 14.477 1.00 91.44 218 LEU A C 1
ATOM 1746 O O . LEU A 1 218 ? -12.657 12.229 14.791 1.00 91.44 218 LEU A O 1
ATOM 1750 N N . LYS A 1 219 ? -10.501 11.631 15.011 1.00 87.81 219 LYS A N 1
ATOM 1751 C CA . LYS A 1 219 ? -10.144 12.689 15.967 1.00 87.81 219 LYS A CA 1
ATOM 1752 C C . LYS A 1 219 ? -10.186 14.079 15.346 1.00 87.81 219 LYS A C 1
ATOM 1754 O O . LYS A 1 219 ? -10.575 15.018 16.021 1.00 87.81 219 LYS A O 1
ATOM 1759 N N . ARG A 1 220 ? -9.747 14.222 14.096 1.00 90.31 220 ARG A N 1
ATOM 1760 C CA . ARG A 1 220 ? -9.684 15.523 13.410 1.00 90.31 220 ARG A CA 1
ATOM 1761 C C . ARG A 1 220 ? -11.029 15.981 12.849 1.00 90.31 220 ARG A C 1
ATOM 1763 O O . ARG A 1 220 ? -11.209 17.171 12.641 1.00 90.31 220 ARG A O 1
ATOM 1770 N N . THR A 1 221 ? -11.953 15.049 12.622 1.00 91.25 221 THR A N 1
ATOM 1771 C CA . THR A 1 221 ? -13.317 15.323 12.130 1.00 91.25 221 THR A CA 1
ATOM 1772 C C . THR A 1 221 ? -14.357 15.431 13.245 1.00 91.25 221 THR A C 1
ATOM 1774 O O . THR A 1 221 ? -15.527 15.664 12.956 1.00 91.25 221 THR A O 1
ATOM 1777 N N . ASP A 1 222 ? -13.962 15.220 14.506 1.00 87.38 222 ASP A N 1
ATOM 1778 C CA . ASP A 1 222 ? -14.859 15.150 15.668 1.00 87.38 222 ASP A CA 1
ATOM 1779 C C . ASP A 1 222 ? -16.048 14.175 15.478 1.00 87.38 222 ASP A C 1
ATOM 1781 O O . ASP A 1 222 ? -17.116 14.328 16.078 1.00 87.38 222 ASP A O 1
ATOM 1785 N N . ASN A 1 223 ? -15.885 13.126 14.658 1.00 89.12 223 ASN A N 1
ATOM 1786 C CA . ASN A 1 223 ? -16.946 12.155 14.378 1.00 89.12 223 ASN A CA 1
ATOM 1787 C C . ASN A 1 223 ? -17.032 11.084 15.479 1.00 89.12 223 ASN A C 1
ATOM 1789 O O . ASN A 1 223 ? -16.696 9.910 15.288 1.00 89.12 223 ASN A O 1
ATOM 1793 N N . GLU A 1 224 ? -17.497 11.502 16.661 1.00 89.12 224 GLU A N 1
ATOM 1794 C CA . GLU A 1 224 ? -17.581 10.653 17.856 1.00 89.12 224 GLU A CA 1
ATOM 1795 C C . GLU A 1 224 ? -18.366 9.360 17.596 1.00 89.12 224 GLU A C 1
ATOM 1797 O O . GLU A 1 224 ? -17.982 8.290 18.070 1.00 89.12 224 GLU A O 1
ATOM 1802 N N . LYS A 1 225 ? -19.439 9.426 16.795 1.00 92.12 225 LYS A N 1
ATOM 1803 C CA . LYS A 1 225 ? -20.296 8.274 16.482 1.00 92.12 225 LYS A CA 1
ATOM 1804 C C . LYS A 1 225 ? -19.513 7.141 15.818 1.00 92.12 225 LYS A C 1
ATOM 1806 O O . LYS A 1 225 ? -19.620 5.998 16.260 1.00 92.12 225 LYS A O 1
ATOM 1811 N N . LEU A 1 226 ? -18.740 7.436 14.774 1.00 91.62 226 LEU A N 1
ATOM 1812 C CA . LEU A 1 226 ? -17.941 6.420 14.080 1.00 91.62 226 LEU A CA 1
ATOM 1813 C C . LEU A 1 226 ? -16.831 5.871 14.973 1.00 91.62 226 LEU A C 1
ATOM 1815 O O . LEU A 1 226 ? -16.547 4.674 14.949 1.00 91.62 226 LEU A O 1
ATOM 1819 N N . TYR A 1 227 ? -16.262 6.713 15.832 1.00 89.12 227 TYR A N 1
ATOM 1820 C CA . TYR A 1 227 ? -15.301 6.247 16.820 1.00 89.12 227 TYR A CA 1
ATOM 1821 C C . TYR A 1 227 ? -15.927 5.266 17.815 1.00 89.12 227 TYR A C 1
ATOM 1823 O O . TYR A 1 227 ? -15.328 4.238 18.131 1.00 89.12 227 TYR A O 1
ATOM 1831 N N . HIS A 1 228 ? -17.149 5.531 18.290 1.00 90.69 228 HIS A N 1
ATOM 1832 C CA . HIS A 1 228 ? -17.870 4.590 19.146 1.00 90.69 228 HIS A CA 1
ATOM 1833 C C . HIS A 1 228 ? -18.041 3.225 18.472 1.00 90.69 228 HIS A C 1
ATOM 1835 O O . HIS A 1 228 ? -17.755 2.211 19.108 1.00 90.69 228 HIS A O 1
ATOM 1841 N N . VAL A 1 229 ? -18.400 3.207 17.183 1.00 93.81 229 VAL A N 1
ATOM 1842 C CA . VAL A 1 229 ? -18.504 1.976 16.381 1.00 93.81 229 VAL A CA 1
ATOM 1843 C C . VAL A 1 229 ? -17.160 1.245 16.300 1.00 93.81 229 VAL A C 1
ATOM 1845 O O . VAL A 1 229 ? -17.106 0.036 16.536 1.00 93.81 229 VAL A O 1
ATOM 1848 N N . LEU A 1 230 ? -16.064 1.963 16.028 1.00 93.12 230 LEU A N 1
ATOM 1849 C CA . LEU A 1 230 ? -14.720 1.381 15.983 1.00 93.12 230 LEU A CA 1
ATOM 1850 C C . LEU A 1 230 ? -14.333 0.743 17.328 1.00 93.12 230 LEU A C 1
ATOM 1852 O O . LEU A 1 230 ? -13.851 -0.390 17.356 1.00 93.12 230 LEU A O 1
ATOM 1856 N N . ILE A 1 231 ? -14.583 1.433 18.445 1.00 93.94 231 ILE A N 1
ATOM 1857 C CA . ILE A 1 231 ? -14.302 0.913 19.792 1.00 93.94 231 ILE A CA 1
ATOM 1858 C C . ILE A 1 231 ? -15.140 -0.322 20.103 1.00 93.94 231 ILE A C 1
ATOM 1860 O O . ILE A 1 231 ? -14.607 -1.294 20.636 1.00 93.94 231 ILE A O 1
ATOM 1864 N N . ASP A 1 232 ? -16.423 -0.324 19.752 1.00 95.06 232 ASP A N 1
ATOM 1865 C CA . ASP A 1 232 ? -17.294 -1.474 19.997 1.00 95.06 232 ASP A CA 1
ATOM 1866 C C . ASP A 1 232 ? -16.805 -2.704 19.220 1.00 95.06 232 ASP A C 1
ATOM 1868 O O . ASP A 1 232 ? -16.778 -3.812 19.762 1.00 95.06 232 ASP A O 1
ATOM 1872 N N . LYS A 1 233 ? -16.313 -2.513 17.988 1.00 95.56 233 LYS A N 1
ATOM 1873 C CA . LYS A 1 233 ? -15.678 -3.576 17.195 1.00 95.56 233 LYS A CA 1
ATOM 1874 C C . LYS A 1 233 ? -14.344 -4.037 17.783 1.00 95.56 233 LYS A C 1
ATOM 1876 O O . LYS A 1 233 ? -14.084 -5.241 17.813 1.00 95.56 233 LYS A O 1
ATOM 1881 N N . ILE A 1 234 ? -13.522 -3.121 18.302 1.00 94.44 234 ILE A N 1
ATOM 1882 C CA . ILE A 1 234 ? -12.280 -3.462 19.017 1.00 94.44 234 ILE A CA 1
ATOM 1883 C C . ILE A 1 234 ? -12.591 -4.319 20.249 1.00 94.44 234 ILE A C 1
ATOM 1885 O O . ILE A 1 234 ? -11.995 -5.382 20.417 1.00 94.44 234 ILE A O 1
ATOM 1889 N N . LEU A 1 235 ? -13.555 -3.911 21.078 1.00 94.12 235 LEU A N 1
ATOM 1890 C CA . LEU A 1 235 ? -13.982 -4.660 22.264 1.00 94.12 235 LEU A CA 1
ATOM 1891 C C . LEU A 1 235 ? -14.561 -6.028 21.892 1.00 94.12 235 LEU A C 1
ATOM 1893 O O . LEU A 1 235 ? -14.198 -7.039 22.495 1.00 94.12 235 LEU A O 1
ATOM 1897 N N . ALA A 1 236 ? -15.418 -6.083 20.870 1.00 95.06 236 ALA A N 1
ATOM 1898 C CA . ALA A 1 236 ? -15.953 -7.337 20.355 1.00 95.06 236 ALA A CA 1
ATOM 1899 C C . ALA A 1 236 ? -14.825 -8.277 19.914 1.00 95.06 236 ALA A C 1
ATOM 1901 O O . ALA A 1 236 ? -14.838 -9.456 20.269 1.00 95.06 236 ALA A O 1
ATOM 1902 N N . ARG A 1 237 ? -13.806 -7.759 19.213 1.00 93.56 237 ARG A N 1
ATOM 1903 C CA . ARG A 1 237 ? -12.639 -8.548 18.815 1.00 93.56 237 ARG A CA 1
ATOM 1904 C C . ARG A 1 237 ? -11.844 -9.030 20.025 1.00 93.56 237 ARG A C 1
ATOM 1906 O O . ARG A 1 237 ? -11.549 -10.221 20.084 1.00 93.56 237 ARG A O 1
ATOM 1913 N N . LEU A 1 238 ? -11.552 -8.161 20.996 1.00 93.12 238 LEU A N 1
ATOM 1914 C CA . LEU A 1 238 ? -10.839 -8.514 22.232 1.00 93.12 238 LEU A CA 1
ATOM 1915 C C . LEU A 1 238 ? -11.519 -9.663 22.990 1.00 93.12 238 LEU A C 1
ATOM 1917 O O . LEU A 1 238 ? -10.836 -10.565 23.468 1.00 93.12 238 LEU A O 1
ATOM 1921 N N . ASN A 1 239 ? -12.854 -9.691 23.017 1.00 92.94 239 ASN A N 1
ATOM 1922 C CA . ASN A 1 239 ? -13.629 -10.758 23.658 1.00 92.94 239 ASN A CA 1
ATOM 1923 C C . ASN A 1 239 ? -13.510 -12.126 22.960 1.00 92.94 239 ASN A C 1
ATOM 1925 O O . ASN A 1 239 ? -13.859 -13.145 23.551 1.00 92.94 239 ASN A O 1
ATOM 1929 N N . THR A 1 240 ? -13.027 -12.168 21.714 1.00 93.88 240 THR A N 1
ATOM 1930 C CA . THR A 1 240 ? -12.840 -13.416 20.948 1.00 93.88 240 THR A CA 1
ATOM 1931 C C . THR A 1 240 ? -11.428 -13.997 21.041 1.00 93.88 240 THR A C 1
ATOM 1933 O O . THR A 1 240 ? -11.198 -15.097 20.541 1.00 93.88 240 THR A O 1
ATOM 1936 N N . ILE A 1 241 ? -10.479 -13.281 21.652 1.00 91.81 241 ILE A N 1
ATOM 1937 C CA . ILE A 1 241 ? -9.063 -13.670 21.675 1.00 91.81 241 ILE A CA 1
ATOM 1938 C C . ILE A 1 241 ? -8.806 -14.749 22.731 1.00 91.81 241 ILE A C 1
ATOM 1940 O O . ILE A 1 241 ? -9.164 -14.603 23.901 1.00 91.81 241 ILE A O 1
ATOM 1944 N N . ASP A 1 242 ? -8.087 -15.808 22.346 1.00 90.69 242 ASP A N 1
ATOM 1945 C CA . ASP A 1 242 ? -7.546 -16.777 23.303 1.00 90.69 242 ASP A CA 1
ATOM 1946 C C . ASP A 1 242 ? -6.235 -16.256 23.912 1.00 90.69 242 ASP A C 1
ATOM 1948 O O . ASP A 1 242 ? -5.125 -16.544 23.449 1.00 90.69 242 ASP A O 1
ATOM 1952 N N . PHE A 1 243 ? -6.359 -15.502 25.004 1.00 86.56 243 PHE A N 1
ATOM 1953 C CA . PHE A 1 243 ? -5.212 -14.939 25.718 1.00 86.56 243 PHE A CA 1
ATOM 1954 C C . PHE A 1 243 ? -4.219 -15.997 26.209 1.00 86.56 243 PHE A C 1
ATOM 1956 O O . PHE A 1 243 ? -3.026 -15.703 26.312 1.00 86.56 243 PHE A O 1
ATOM 1963 N N . LYS A 1 244 ? -4.653 -17.240 26.467 1.00 86.94 244 LYS A N 1
ATOM 1964 C CA . LYS A 1 244 ? -3.742 -18.321 26.883 1.00 86.94 244 LYS A CA 1
ATOM 1965 C C . LYS A 1 244 ? -2.869 -18.811 25.734 1.00 86.94 244 LYS A C 1
ATOM 1967 O O . LYS A 1 244 ? -1.783 -19.328 25.990 1.00 86.94 244 LYS A O 1
ATOM 1972 N N . ALA A 1 245 ? -3.331 -18.694 24.492 1.00 85.56 245 ALA A N 1
ATOM 1973 C CA . ALA A 1 245 ? -2.533 -19.004 23.311 1.00 85.56 245 ALA A CA 1
ATOM 1974 C C . ALA A 1 245 ? -1.567 -17.857 22.981 1.00 85.56 245 ALA A C 1
ATOM 1976 O O . ALA A 1 245 ? -0.382 -18.092 22.748 1.00 85.56 245 ALA A O 1
ATOM 1977 N N . VAL A 1 246 ? -2.052 -16.613 23.024 1.00 82.44 246 VAL A N 1
ATOM 1978 C CA . VAL A 1 246 ? -1.276 -15.414 22.660 1.00 82.44 246 VAL A CA 1
ATOM 1979 C C . VAL A 1 246 ? -0.118 -15.158 23.631 1.00 82.44 246 VAL A C 1
ATOM 1981 O O . VAL A 1 246 ? 0.985 -14.854 23.175 1.00 82.44 246 VAL A O 1
ATOM 1984 N N . SER A 1 247 ? -0.339 -15.331 24.938 1.00 79.19 247 SER A N 1
ATOM 1985 C CA . SER A 1 247 ? 0.654 -15.082 26.001 1.00 79.19 247 SER A CA 1
ATOM 1986 C C . SER A 1 247 ? 1.788 -16.108 26.080 1.00 79.19 247 SER A C 1
ATOM 1988 O O . SER A 1 247 ? 2.744 -15.910 26.830 1.00 79.19 247 SER A O 1
ATOM 1990 N N . ARG A 1 248 ? 1.726 -17.208 25.315 1.00 73.06 248 ARG A N 1
ATOM 1991 C CA . ARG A 1 248 ? 2.838 -18.165 25.270 1.00 73.06 248 ARG A CA 1
ATOM 1992 C C . ARG A 1 248 ? 4.066 -17.467 24.685 1.00 73.06 248 ARG A C 1
ATOM 1994 O O . ARG A 1 248 ? 3.949 -16.904 23.594 1.00 73.06 248 ARG A O 1
ATOM 2001 N N . PRO A 1 249 ? 5.228 -17.499 25.361 1.00 64.00 249 PRO A N 1
ATOM 2002 C CA . PRO A 1 249 ? 6.442 -16.918 24.815 1.00 64.00 249 PRO A CA 1
ATOM 2003 C C . PRO A 1 249 ? 6.751 -17.605 23.486 1.00 64.00 249 PRO A C 1
ATOM 2005 O O . PRO A 1 249 ? 6.800 -18.835 23.420 1.00 64.00 249 PRO A O 1
ATOM 2008 N N . ALA A 1 250 ? 6.925 -16.813 22.425 1.00 59.62 250 ALA A N 1
ATOM 2009 C CA . ALA A 1 250 ? 7.397 -17.340 21.153 1.00 59.62 250 ALA A CA 1
ATOM 2010 C C . ALA A 1 250 ? 8.703 -18.099 21.418 1.00 59.62 250 ALA A C 1
ATOM 2012 O O . ALA A 1 250 ? 9.583 -17.583 22.113 1.00 59.62 250 ALA A O 1
ATOM 2013 N N . ALA A 1 251 ? 8.806 -19.334 20.922 1.00 57.94 251 ALA A N 1
ATOM 2014 C CA . ALA A 1 251 ? 9.999 -20.144 21.119 1.00 57.94 251 ALA A CA 1
ATOM 2015 C C . ALA A 1 251 ? 11.213 -19.362 20.594 1.00 57.94 251 ALA A C 1
ATOM 2017 O O . ALA A 1 251 ? 11.333 -19.104 19.397 1.00 57.94 251 ALA A O 1
ATOM 2018 N N . TYR A 1 252 ? 12.078 -18.917 21.507 1.00 53.00 252 TYR A N 1
ATOM 2019 C CA . TYR A 1 252 ? 13.256 -18.137 21.156 1.00 53.00 252 TYR A CA 1
ATOM 2020 C C . TYR A 1 252 ? 14.238 -19.052 20.423 1.00 53.00 252 TYR A C 1
ATOM 2022 O O . TYR A 1 252 ? 14.827 -19.959 21.017 1.00 53.00 252 TYR A O 1
ATOM 2030 N N . ILE A 1 253 ? 14.398 -18.829 19.119 1.00 52.97 253 ILE A N 1
ATOM 2031 C CA . ILE A 1 253 ? 15.385 -19.539 18.310 1.00 52.97 253 ILE A CA 1
ATOM 2032 C C . ILE A 1 253 ? 16.750 -18.942 18.654 1.00 52.97 253 ILE A C 1
ATOM 2034 O O . ILE A 1 253 ? 17.088 -17.847 18.210 1.00 52.97 253 ILE A O 1
ATOM 2038 N N . VAL A 1 254 ? 17.536 -19.653 19.464 1.00 51.75 254 VAL A N 1
ATOM 2039 C CA . VAL A 1 254 ? 18.930 -19.283 19.734 1.00 51.75 254 VAL A CA 1
ATOM 2040 C C . VAL A 1 254 ? 19.744 -19.545 18.459 1.00 51.75 254 VAL A C 1
ATOM 2042 O O . VAL A 1 254 ? 19.829 -20.703 18.034 1.00 51.75 254 VAL A O 1
ATOM 2045 N N . PRO A 1 255 ? 20.365 -18.524 17.840 1.00 44.44 255 PRO A N 1
ATOM 2046 C CA . PRO A 1 255 ? 21.198 -18.731 16.660 1.00 44.44 255 PRO A CA 1
ATOM 2047 C C . PRO A 1 255 ? 22.343 -19.705 16.976 1.00 44.44 255 PRO A C 1
ATOM 2049 O O . PRO A 1 255 ? 23.121 -19.470 17.897 1.00 44.44 255 PRO A O 1
ATOM 2052 N N . GLY A 1 256 ? 22.445 -20.804 16.222 1.00 58.75 256 GLY A N 1
ATOM 2053 C CA . GLY A 1 256 ? 23.543 -21.774 16.334 1.00 58.75 256 GLY A CA 1
ATOM 2054 C C . GLY A 1 256 ? 23.253 -23.059 17.122 1.00 58.75 256 GLY A C 1
ATOM 2055 O O . GLY A 1 256 ? 24.101 -23.948 17.118 1.00 58.75 256 GLY A O 1
ATOM 2056 N N . MET A 1 257 ? 22.076 -23.223 17.739 1.00 53.84 257 MET A N 1
ATOM 2057 C CA . MET A 1 257 ? 21.659 -24.528 18.277 1.00 53.84 257 MET A CA 1
ATOM 2058 C C . MET A 1 257 ? 20.801 -25.287 17.258 1.00 53.84 257 MET A C 1
ATOM 2060 O O . MET A 1 257 ? 19.754 -24.798 16.837 1.00 53.84 257 MET A O 1
ATOM 2064 N N . GLN A 1 258 ? 21.214 -26.504 16.885 1.00 49.00 258 GLN A N 1
ATOM 2065 C CA . GLN A 1 258 ? 20.360 -27.437 16.143 1.00 49.00 258 GLN A CA 1
ATOM 2066 C C . GLN A 1 258 ? 19.215 -27.899 17.054 1.00 49.00 258 GLN A C 1
ATOM 2068 O O . GLN A 1 258 ? 19.338 -28.876 17.790 1.00 49.00 258 GLN A O 1
ATOM 2073 N N . GLN A 1 259 ? 18.097 -27.177 17.041 1.00 52.56 259 GLN A N 1
ATOM 2074 C CA . GLN A 1 259 ? 16.887 -27.611 17.727 1.00 52.56 259 GLN A CA 1
ATOM 2075 C C . GLN A 1 259 ? 16.170 -28.674 16.885 1.00 52.56 259 GLN A C 1
ATOM 2077 O O . GLN A 1 259 ? 15.596 -28.379 15.843 1.00 52.56 259 GLN A O 1
ATOM 2082 N N . GLN A 1 260 ? 16.153 -29.912 17.384 1.00 48.94 260 GLN A N 1
ATOM 2083 C CA . GLN A 1 260 ? 15.217 -30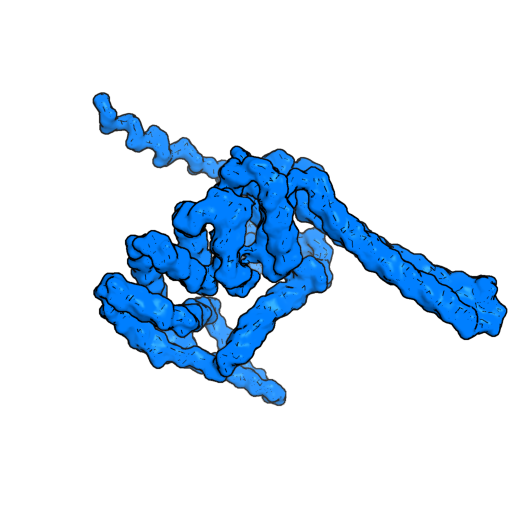.968 16.970 1.00 48.94 260 GLN A CA 1
ATOM 2084 C C . GLN A 1 260 ? 13.814 -30.800 17.592 1.00 48.94 260 GLN A C 1
ATOM 2086 O O . GLN A 1 260 ? 13.002 -31.723 17.567 1.00 48.94 260 GLN A O 1
ATOM 2091 N N . GLN A 1 261 ? 13.494 -29.636 18.162 1.00 47.53 261 GLN A N 1
ATOM 2092 C CA . GLN A 1 261 ? 12.145 -29.377 18.644 1.00 47.53 261 GLN A CA 1
ATOM 2093 C C . GLN A 1 261 ? 11.263 -28.998 17.461 1.00 47.53 261 GLN A C 1
ATOM 2095 O O . GLN A 1 261 ? 11.533 -28.024 16.761 1.00 47.53 261 GLN A O 1
ATOM 2100 N N . GLN A 1 262 ? 10.222 -29.809 17.250 1.00 47.91 262 GLN A N 1
ATOM 2101 C CA . GLN A 1 262 ? 9.058 -29.487 16.434 1.00 47.91 262 GLN A CA 1
ATOM 2102 C C . GLN A 1 262 ? 8.764 -27.995 16.585 1.00 47.91 262 GLN A C 1
ATOM 2104 O O . GLN A 1 262 ? 8.418 -27.552 17.679 1.00 47.91 262 GLN A O 1
ATOM 2109 N N . GLN A 1 263 ? 8.950 -27.223 15.510 1.00 52.72 263 GLN A N 1
ATOM 2110 C CA . GLN A 1 263 ? 8.436 -25.864 15.435 1.00 52.72 263 GLN A CA 1
ATOM 2111 C C . GLN A 1 263 ? 6.946 -25.971 15.730 1.00 52.72 263 GLN A C 1
ATOM 2113 O O . GLN A 1 263 ? 6.169 -26.413 14.884 1.00 52.72 263 GLN A O 1
ATOM 2118 N N . GLN A 1 264 ? 6.551 -25.645 16.957 1.00 58.38 264 GLN A N 1
ATOM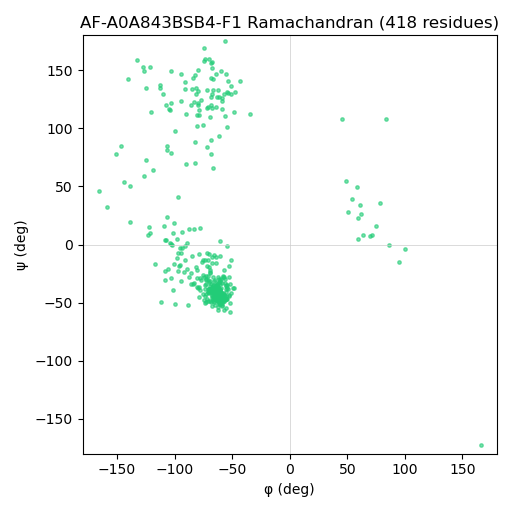 2119 C CA . GLN A 1 264 ? 5.155 -25.502 17.302 1.00 58.38 264 GLN A CA 1
ATOM 2120 C C . GLN A 1 264 ? 4.733 -24.210 16.607 1.00 58.38 264 GLN A C 1
ATOM 2122 O O . GLN A 1 264 ? 4.865 -23.122 17.155 1.00 58.38 264 GLN A O 1
ATOM 2127 N N . GLN A 1 265 ? 4.389 -24.331 15.321 1.00 65.50 265 GLN A N 1
ATOM 2128 C CA . GLN A 1 265 ? 3.891 -23.222 14.528 1.00 65.50 265 GLN A CA 1
ATOM 2129 C C . GLN A 1 265 ? 2.641 -22.717 15.231 1.00 65.50 265 GLN A C 1
ATOM 2131 O O . GLN A 1 265 ? 1.665 -23.455 15.392 1.00 65.50 265 GLN A O 1
ATOM 2136 N N . ASP A 1 266 ? 2.702 -21.471 15.693 1.00 72.44 266 ASP A N 1
ATOM 2137 C CA . ASP A 1 266 ? 1.534 -20.792 16.222 1.00 72.44 266 ASP A CA 1
ATOM 2138 C C . ASP A 1 266 ? 0.414 -20.855 15.182 1.00 72.44 266 ASP A C 1
ATOM 2140 O O . ASP A 1 266 ? 0.645 -20.732 13.974 1.00 72.44 266 ASP A O 1
ATOM 2144 N N . SER A 1 267 ? -0.817 -21.064 15.649 1.00 82.19 267 SER A N 1
ATOM 2145 C CA . SER A 1 267 ? -1.956 -21.083 14.741 1.00 82.19 267 SER A CA 1
ATOM 2146 C C . SER A 1 267 ? -2.072 -19.728 14.021 1.00 82.19 267 SER A C 1
ATOM 2148 O O . SER A 1 267 ? -1.760 -18.692 14.622 1.00 82.19 267 SER A O 1
ATOM 2150 N N . PRO A 1 268 ? -2.574 -19.683 12.772 1.00 77.81 268 PRO A N 1
ATOM 2151 C CA . PRO A 1 268 ? -2.799 -18.420 12.068 1.00 77.81 268 PRO A CA 1
ATOM 2152 C C . PRO A 1 268 ? -3.618 -17.407 12.884 1.00 77.81 268 PRO A C 1
ATOM 2154 O O . PRO A 1 268 ? -3.351 -16.210 12.824 1.00 77.81 268 PRO A O 1
ATOM 2157 N N . ASN A 1 269 ? -4.567 -17.884 13.697 1.00 84.19 269 ASN A N 1
ATOM 2158 C CA . ASN A 1 269 ? -5.372 -17.044 14.584 1.00 84.19 269 ASN A CA 1
ATOM 2159 C C . ASN A 1 269 ? -4.533 -16.430 15.708 1.00 84.19 269 ASN A C 1
ATOM 2161 O O . ASN A 1 269 ? -4.627 -15.234 15.945 1.00 84.19 269 ASN A O 1
ATOM 2165 N N . THR A 1 270 ? -3.645 -17.205 16.334 1.00 81.69 270 THR A N 1
ATOM 2166 C CA . THR A 1 270 ? -2.737 -16.704 17.379 1.00 81.69 270 THR A CA 1
ATOM 2167 C C . THR A 1 270 ? -1.805 -15.615 16.844 1.00 81.69 270 THR A C 1
ATOM 2169 O O . THR A 1 270 ? -1.555 -14.626 17.530 1.00 81.69 270 THR A O 1
ATOM 2172 N N . ILE A 1 271 ? -1.317 -15.765 15.608 1.00 77.75 271 ILE A N 1
ATOM 2173 C CA . ILE A 1 271 ? -0.485 -14.751 14.945 1.00 77.75 271 ILE A CA 1
ATOM 2174 C C . ILE A 1 271 ? -1.293 -13.467 14.711 1.00 77.75 271 ILE A C 1
ATOM 2176 O O . ILE A 1 271 ? -0.820 -12.378 15.036 1.00 77.75 271 ILE A O 1
ATOM 2180 N N . ARG A 1 272 ? -2.523 -13.590 14.194 1.00 83.00 272 ARG A N 1
ATOM 2181 C CA . ARG A 1 272 ? -3.434 -12.452 13.976 1.00 83.00 272 ARG A CA 1
ATOM 2182 C C . ARG A 1 272 ? -3.783 -11.744 15.284 1.00 83.00 272 ARG A C 1
ATOM 2184 O O . ARG A 1 272 ? -3.750 -10.522 15.329 1.00 83.00 272 ARG A O 1
ATOM 2191 N N . ASP A 1 273 ? -4.072 -12.489 16.344 1.00 86.94 273 ASP A N 1
ATOM 2192 C CA . ASP A 1 273 ? -4.421 -11.924 17.650 1.00 86.94 273 ASP A CA 1
ATOM 2193 C C . ASP A 1 273 ? -3.235 -11.191 18.283 1.00 86.94 273 ASP A C 1
ATOM 2195 O O . ASP A 1 273 ? -3.400 -10.097 18.817 1.00 86.94 273 ASP A O 1
ATOM 2199 N N . ARG A 1 274 ? -2.016 -11.734 18.159 1.00 83.25 274 ARG A N 1
ATOM 2200 C CA . ARG A 1 274 ? -0.793 -11.029 18.576 1.00 83.25 274 ARG A CA 1
ATOM 2201 C C . ARG A 1 274 ? -0.574 -9.740 17.791 1.00 83.25 274 ARG A C 1
ATOM 2203 O O . ARG A 1 274 ? -0.224 -8.734 18.399 1.00 83.25 274 ARG A O 1
ATOM 2210 N N . ALA A 1 275 ? -0.775 -9.757 16.473 1.00 80.88 275 ALA A N 1
ATOM 2211 C CA . ALA A 1 275 ? -0.649 -8.558 15.645 1.00 80.88 275 ALA A CA 1
ATOM 2212 C C . ALA A 1 275 ? -1.666 -7.481 16.058 1.00 80.88 275 ALA A C 1
ATOM 2214 O O . ALA A 1 275 ? -1.289 -6.327 16.231 1.00 80.88 275 ALA A O 1
ATOM 2215 N N . PHE A 1 276 ? -2.921 -7.870 16.303 1.00 89.44 276 PHE A N 1
ATOM 2216 C CA . PHE A 1 276 ? -3.963 -6.960 16.780 1.00 89.44 276 PHE A CA 1
ATOM 2217 C C . PHE A 1 276 ? -3.617 -6.332 18.134 1.00 89.44 276 PHE A C 1
ATOM 2219 O O . PHE A 1 276 ? -3.671 -5.117 18.282 1.00 89.44 276 PHE A O 1
ATOM 2226 N N . LEU A 1 277 ? -3.219 -7.148 19.116 1.00 88.31 277 LEU A N 1
ATOM 2227 C CA . LEU A 1 277 ? -2.846 -6.660 20.448 1.00 88.31 277 LEU A CA 1
ATOM 2228 C C . LEU A 1 277 ? -1.588 -5.791 20.419 1.00 88.31 277 LEU A C 1
ATOM 2230 O O . LEU A 1 277 ? -1.493 -4.829 21.175 1.00 88.31 277 LEU A O 1
ATOM 2234 N N . THR A 1 278 ? -0.636 -6.121 19.542 1.00 85.12 278 THR A N 1
ATOM 2235 C CA . THR A 1 278 ? 0.562 -5.306 19.325 1.00 85.12 278 THR A CA 1
ATOM 2236 C C . THR A 1 278 ? 0.170 -3.926 18.829 1.00 85.12 278 THR A C 1
ATOM 2238 O O . THR A 1 278 ? 0.611 -2.941 19.409 1.00 85.12 278 THR A O 1
ATOM 2241 N N . GLU A 1 279 ? -0.694 -3.857 17.816 1.00 84.88 279 GLU A N 1
ATOM 2242 C CA . GLU A 1 279 ? -1.173 -2.590 17.276 1.00 84.88 279 GLU A CA 1
ATOM 2243 C C . GLU A 1 279 ? -1.874 -1.752 18.345 1.00 84.88 279 GLU A C 1
ATOM 2245 O O . GLU A 1 279 ? -1.469 -0.622 18.585 1.00 84.88 279 GLU A O 1
ATOM 2250 N N . LEU A 1 280 ? -2.847 -2.330 19.062 1.00 89.88 280 LEU A N 1
ATOM 2251 C CA . LEU A 1 280 ? -3.563 -1.630 20.136 1.00 89.88 280 LEU A CA 1
ATOM 2252 C C . LEU A 1 280 ? -2.626 -1.088 21.220 1.00 89.88 280 LEU A C 1
ATOM 2254 O O . LEU A 1 280 ? -2.903 -0.045 21.803 1.00 89.88 280 LEU A O 1
ATOM 2258 N N . LYS A 1 281 ? -1.524 -1.792 21.498 1.00 87.94 281 LYS A N 1
ATOM 2259 C CA . LYS A 1 281 ? -0.519 -1.340 22.460 1.00 87.94 281 LYS A CA 1
ATOM 2260 C C . LYS A 1 281 ? 0.322 -0.178 21.931 1.00 87.94 281 LYS A C 1
ATOM 2262 O O . LYS A 1 281 ? 0.788 0.619 22.731 1.00 87.94 281 LYS A O 1
ATOM 2267 N N . MET A 1 282 ? 0.542 -0.083 20.618 1.00 84.00 282 MET A N 1
ATOM 2268 C CA . MET A 1 282 ? 1.271 1.046 20.030 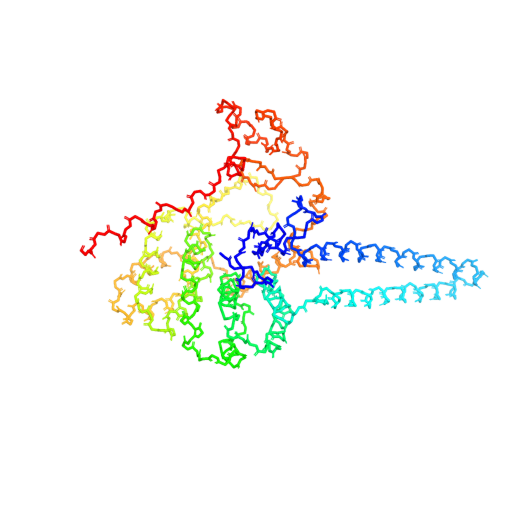1.00 84.00 282 MET A CA 1
ATOM 2269 C C . MET A 1 282 ? 0.473 2.349 20.072 1.00 84.00 282 MET A C 1
ATOM 2271 O O . MET A 1 282 ? 1.091 3.407 20.106 1.00 84.00 282 MET A O 1
ATOM 2275 N N . ILE A 1 283 ? -0.859 2.253 20.075 1.00 86.25 283 ILE A N 1
ATOM 2276 C CA . ILE A 1 283 ? -1.791 3.391 20.088 1.00 86.25 283 ILE A CA 1
ATOM 2277 C C . ILE A 1 283 ? -2.479 3.582 21.454 1.00 86.25 283 ILE A C 1
ATOM 2279 O O . ILE A 1 283 ? -3.601 4.093 21.537 1.00 86.25 283 ILE A O 1
ATOM 2283 N N . ASP A 1 284 ? -1.870 3.088 22.536 1.00 89.38 284 ASP A N 1
ATOM 2284 C CA . ASP A 1 284 ? -2.496 3.031 23.859 1.00 89.38 284 ASP A CA 1
ATOM 2285 C C . ASP A 1 284 ? -2.794 4.428 24.429 1.00 89.38 284 ASP A C 1
ATOM 2287 O O . ASP A 1 284 ? -3.901 4.676 24.913 1.00 89.38 284 ASP A O 1
ATOM 2291 N N . ALA A 1 285 ? -1.858 5.364 24.280 1.00 87.50 285 ALA A N 1
ATOM 2292 C CA . ALA A 1 285 ? -2.016 6.761 24.663 1.00 87.50 285 ALA A CA 1
ATOM 2293 C C . ALA A 1 285 ? -3.126 7.456 23.856 1.00 87.50 285 ALA A C 1
ATOM 2295 O O . ALA A 1 285 ? -3.940 8.202 24.410 1.00 87.50 285 ALA A O 1
ATOM 2296 N N . GLU A 1 286 ? -3.195 7.200 22.548 1.00 86.56 286 GLU A N 1
ATOM 2297 C CA . GLU A 1 286 ? -4.208 7.758 21.661 1.00 86.56 286 GLU A CA 1
ATOM 2298 C C . GLU A 1 286 ? -5.609 7.254 22.016 1.00 86.56 286 GLU A C 1
ATOM 2300 O O . GLU A 1 286 ? -6.560 8.046 21.976 1.00 86.56 286 GLU A O 1
ATOM 2305 N N . LEU A 1 287 ? -5.732 5.968 22.354 1.00 87.75 287 LEU A N 1
ATOM 2306 C CA . LEU A 1 287 ? -6.975 5.347 22.805 1.00 87.75 287 LEU A CA 1
ATOM 2307 C C . LEU A 1 287 ? -7.409 5.889 24.174 1.00 87.75 287 LEU A C 1
ATOM 2309 O O . LEU A 1 287 ? -8.587 6.214 24.345 1.00 87.75 287 LEU A O 1
ATOM 2313 N N . GLU A 1 288 ? -6.483 6.020 25.129 1.00 91.88 288 GLU A N 1
ATOM 2314 C CA . GLU A 1 288 ? -6.761 6.537 26.475 1.00 91.88 288 GLU A CA 1
ATOM 2315 C C . GLU A 1 288 ? -7.306 7.967 26.445 1.00 91.88 288 GLU A C 1
ATOM 2317 O O . GLU A 1 288 ? -8.351 8.247 27.048 1.00 91.88 288 GLU A O 1
ATOM 2322 N N . ASP A 1 289 ? -6.609 8.868 25.744 1.00 88.06 289 ASP A N 1
ATOM 2323 C CA . ASP A 1 289 ? -6.996 10.276 25.631 1.00 88.06 289 ASP A CA 1
ATOM 2324 C C . ASP A 1 289 ? -8.423 10.395 25.083 1.00 88.06 289 ASP A C 1
ATOM 2326 O O . ASP A 1 289 ? -9.271 11.084 25.658 1.00 88.06 289 ASP A O 1
ATOM 2330 N N . PHE A 1 290 ? -8.744 9.641 24.031 1.00 82.62 290 PHE A N 1
ATOM 2331 C CA . PHE A 1 290 ? -10.065 9.710 23.422 1.00 82.62 290 PHE A CA 1
ATOM 2332 C C . PHE A 1 290 ? -11.168 9.096 24.292 1.00 82.62 290 PHE A C 1
ATOM 2334 O O . PHE A 1 290 ? -12.218 9.715 24.494 1.00 82.62 290 PHE A O 1
ATOM 2341 N N . LEU A 1 291 ? -10.966 7.885 24.822 1.00 88.25 291 LEU A N 1
ATOM 2342 C CA . LEU A 1 291 ? -11.964 7.224 25.677 1.00 88.25 291 LEU A CA 1
ATOM 2343 C C . LEU A 1 291 ? -12.230 8.039 26.949 1.00 88.25 291 LEU A C 1
ATOM 2345 O O . LEU A 1 291 ? -13.346 8.049 27.474 1.00 88.25 291 LEU A O 1
ATOM 2349 N N . THR A 1 292 ? -11.226 8.781 27.418 1.00 88.81 292 THR A N 1
ATOM 2350 C CA . THR A 1 292 ? -11.375 9.743 28.509 1.00 88.81 292 THR A CA 1
ATOM 2351 C C . THR A 1 292 ? -12.247 10.931 28.106 1.00 88.81 292 THR A C 1
ATOM 2353 O O . THR A 1 292 ? -13.153 11.285 28.869 1.00 88.81 292 THR A O 1
ATOM 2356 N N . ARG A 1 293 ? -12.026 11.520 26.921 1.00 86.62 293 ARG A N 1
ATOM 2357 C CA . ARG A 1 293 ? -12.830 12.640 26.391 1.00 86.62 293 ARG A CA 1
ATOM 2358 C C . ARG A 1 293 ? -14.291 12.253 26.159 1.00 86.62 293 ARG A C 1
ATOM 2360 O O . ARG A 1 293 ? -15.185 12.970 26.599 1.00 86.62 293 ARG A O 1
ATOM 2367 N N . THR A 1 294 ? -14.538 11.075 25.593 1.00 84.81 294 THR A N 1
ATOM 2368 C CA . THR A 1 294 ? -15.892 10.560 25.296 1.00 84.81 294 THR A CA 1
ATOM 2369 C C . THR A 1 294 ? -16.583 9.883 26.479 1.00 84.81 294 THR A C 1
ATOM 2371 O O . THR A 1 294 ? -17.610 9.226 26.325 1.00 84.81 294 THR A O 1
ATOM 2374 N N . LYS A 1 295 ? -16.049 10.046 27.698 1.00 91.12 295 LYS A N 1
ATOM 2375 C CA . LYS A 1 295 ? -16.620 9.504 28.945 1.00 91.12 295 LYS A CA 1
ATOM 2376 C C . LYS A 1 295 ? -16.760 7.969 28.959 1.00 91.12 295 LYS A C 1
ATOM 2378 O O . LYS A 1 295 ? -17.498 7.435 29.784 1.00 91.12 295 LYS A O 1
ATOM 2383 N N . ARG A 1 296 ? -15.984 7.245 28.146 1.00 91.69 296 ARG A N 1
ATOM 2384 C CA . ARG A 1 296 ? -15.904 5.769 28.089 1.00 91.69 296 ARG A CA 1
ATOM 2385 C C . ARG A 1 296 ? -14.736 5.207 28.905 1.00 91.69 296 ARG A C 1
ATOM 2387 O O . ARG A 1 296 ? -14.059 4.262 28.506 1.00 91.69 296 ARG A O 1
ATOM 2394 N N . LYS A 1 297 ? -14.494 5.764 30.096 1.00 91.31 297 LYS A N 1
ATOM 2395 C CA . LYS A 1 297 ? -13.390 5.336 30.982 1.00 91.31 297 LYS A CA 1
ATOM 2396 C C . LYS A 1 297 ? -13.476 3.863 31.404 1.00 91.31 297 LYS A C 1
ATOM 2398 O O . LYS A 1 297 ? -12.443 3.249 31.654 1.00 91.31 297 LYS A O 1
ATOM 2403 N N . SER A 1 298 ? -14.684 3.299 31.495 1.00 92.50 298 SER A N 1
ATOM 2404 C CA . SER A 1 298 ? -14.892 1.868 31.772 1.00 92.50 298 SER A CA 1
ATOM 2405 C C . SER A 1 298 ? -14.276 0.981 30.697 1.00 92.50 298 SER A C 1
ATOM 2407 O O . SER A 1 298 ? -13.686 -0.049 31.007 1.00 92.50 298 SER A O 1
ATOM 2409 N N . ASP A 1 299 ? -14.382 1.412 29.446 1.00 91.81 299 ASP A N 1
ATOM 2410 C CA . ASP A 1 299 ? -13.974 0.624 28.292 1.00 91.81 299 ASP A CA 1
ATOM 2411 C C . ASP A 1 299 ? -12.468 0.729 28.103 1.00 91.81 299 ASP A C 1
ATOM 2413 O O . ASP A 1 299 ? -11.813 -0.276 27.846 1.00 91.81 299 ASP A O 1
ATOM 2417 N N . TRP A 1 300 ? -11.901 1.913 28.370 1.00 93.00 300 TRP A N 1
ATOM 2418 C CA . TRP A 1 300 ? -10.454 2.061 28.515 1.00 93.00 300 TRP A CA 1
ATOM 2419 C C . TRP A 1 300 ? -9.907 1.121 29.582 1.00 93.00 300 TRP A C 1
ATOM 2421 O O . TRP A 1 300 ? -8.943 0.407 29.332 1.00 93.00 300 TRP A O 1
ATOM 2431 N N . LYS A 1 301 ? -10.548 1.067 30.754 1.00 92.19 301 LYS A N 1
ATOM 2432 C CA . LYS A 1 301 ? -10.128 0.154 31.816 1.00 92.19 301 LYS A CA 1
ATOM 2433 C C . LYS A 1 301 ? -10.153 -1.302 31.341 1.00 92.19 301 LYS A C 1
ATOM 2435 O O . LYS A 1 301 ? -9.176 -2.004 31.556 1.00 92.19 301 LYS A O 1
ATOM 2440 N N . ALA A 1 302 ? -11.208 -1.733 30.649 1.00 90.06 302 ALA A N 1
ATOM 2441 C CA . ALA A 1 302 ? -11.291 -3.090 30.106 1.00 90.06 302 ALA A CA 1
ATOM 2442 C C . ALA A 1 302 ? -1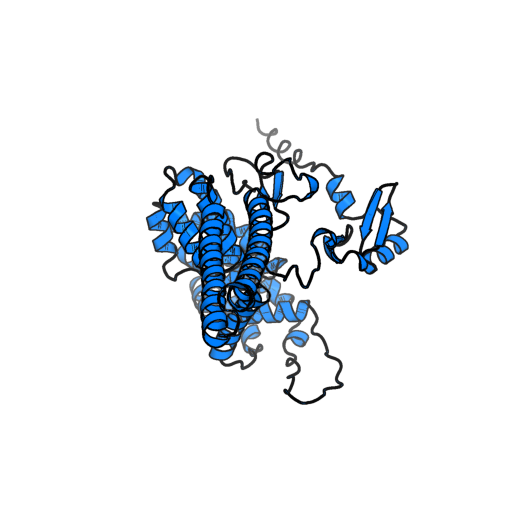0.171 -3.391 29.090 1.00 90.06 302 ALA A C 1
ATOM 2444 O O . ALA A 1 302 ? -9.535 -4.442 29.165 1.00 90.06 302 ALA A O 1
ATOM 2445 N N . ILE A 1 303 ? -9.893 -2.457 28.174 1.00 90.25 303 ILE A N 1
ATOM 2446 C CA . ILE A 1 303 ? -8.807 -2.584 27.191 1.00 90.25 303 ILE A CA 1
ATOM 2447 C C . ILE A 1 303 ? -7.446 -2.620 27.899 1.00 90.25 303 ILE A C 1
ATOM 2449 O O . ILE A 1 303 ? -6.636 -3.505 27.634 1.00 90.25 303 ILE A O 1
ATOM 2453 N N . ASN A 1 304 ? -7.194 -1.702 28.830 1.00 91.38 304 ASN A N 1
ATOM 2454 C CA . ASN A 1 304 ? -5.929 -1.604 29.550 1.00 91.38 304 ASN A CA 1
ATOM 2455 C C . ASN A 1 304 ? -5.685 -2.803 30.482 1.00 91.38 304 ASN A C 1
ATOM 2457 O O . ASN A 1 304 ? -4.562 -3.296 30.570 1.00 91.38 304 ASN A O 1
ATOM 2461 N N . ASP A 1 305 ? -6.721 -3.334 31.133 1.00 89.69 305 ASP A N 1
ATOM 2462 C CA . ASP A 1 305 ? -6.626 -4.555 31.941 1.00 89.69 305 ASP A CA 1
ATOM 2463 C C . ASP A 1 305 ? -6.187 -5.750 31.069 1.00 89.69 305 ASP A C 1
ATOM 2465 O O . ASP A 1 305 ? -5.409 -6.598 31.504 1.00 89.69 305 ASP A O 1
ATOM 2469 N N . ILE A 1 306 ? -6.603 -5.796 29.800 1.00 87.69 306 ILE A N 1
ATOM 2470 C CA . ILE A 1 306 ? -6.133 -6.800 28.837 1.00 87.69 306 ILE A CA 1
ATOM 2471 C C . ILE A 1 306 ? -4.694 -6.505 28.383 1.00 87.69 306 ILE A C 1
ATOM 2473 O O . ILE A 1 306 ? -3.830 -7.383 28.437 1.00 87.69 306 ILE A O 1
ATOM 2477 N N . LEU A 1 307 ? -4.415 -5.271 27.956 1.00 86.75 307 LEU A N 1
ATOM 2478 C CA . LEU A 1 307 ? -3.117 -4.866 27.404 1.00 86.75 307 LEU A CA 1
ATOM 2479 C C . LEU A 1 307 ? -1.989 -4.825 28.443 1.00 86.75 307 LEU A C 1
ATOM 2481 O O . LEU A 1 307 ? -0.819 -4.861 28.070 1.00 86.75 307 LEU A O 1
ATOM 2485 N N . SER A 1 308 ? -2.296 -4.706 29.733 1.00 86.12 308 SER A N 1
ATOM 2486 C CA . SER A 1 308 ? -1.311 -4.767 30.824 1.00 86.12 308 SER A CA 1
ATOM 2487 C C . SER A 1 308 ? -0.837 -6.193 31.109 1.00 86.12 308 SER A C 1
ATOM 2489 O O . SER A 1 308 ? 0.290 -6.382 31.554 1.00 86.12 308 SER A O 1
ATOM 2491 N N . ASN A 1 309 ? -1.664 -7.193 30.795 1.00 81.69 309 ASN A N 1
ATOM 2492 C CA . ASN A 1 309 ? -1.300 -8.609 30.859 1.00 81.69 309 ASN A CA 1
ATOM 2493 C C . ASN A 1 309 ? -0.600 -9.101 29.581 1.00 81.69 309 ASN A C 1
ATOM 2495 O O . ASN A 1 309 ? -0.080 -10.219 29.547 1.00 81.69 309 ASN A O 1
ATOM 2499 N N . TYR A 1 310 ? -0.599 -8.284 28.526 1.00 80.62 310 TYR A N 1
ATOM 2500 C CA . TYR A 1 310 ? 0.120 -8.540 27.288 1.00 80.62 310 TYR A CA 1
ATOM 2501 C C . TYR A 1 310 ? 1.431 -7.753 27.271 1.00 80.62 310 TYR A C 1
ATOM 2503 O O . TYR A 1 310 ? 1.474 -6.575 26.913 1.00 80.62 310 TYR A O 1
ATOM 2511 N N . ASP A 1 311 ? 2.520 -8.424 27.634 1.00 72.25 311 ASP A N 1
ATOM 2512 C CA . ASP A 1 311 ? 3.848 -7.884 27.387 1.00 72.25 311 ASP A CA 1
ATOM 2513 C C . ASP A 1 311 ? 4.134 -7.968 25.888 1.00 72.25 311 ASP A C 1
ATOM 2515 O O . ASP A 1 311 ? 4.226 -9.060 25.314 1.00 72.25 311 ASP A O 1
ATOM 2519 N N . LEU A 1 312 ? 4.331 -6.804 25.257 1.00 63.69 312 LEU A N 1
ATOM 2520 C CA . LEU A 1 312 ? 5.024 -6.769 23.977 1.00 63.69 312 LEU A CA 1
ATOM 2521 C C . LEU A 1 312 ? 6.326 -7.551 24.159 1.00 63.69 312 LEU A C 1
ATOM 2523 O O . LEU A 1 312 ? 7.002 -7.371 25.184 1.00 63.69 312 LEU A O 1
ATOM 2527 N N . PRO A 1 313 ? 6.713 -8.411 23.200 1.00 57.25 313 PRO A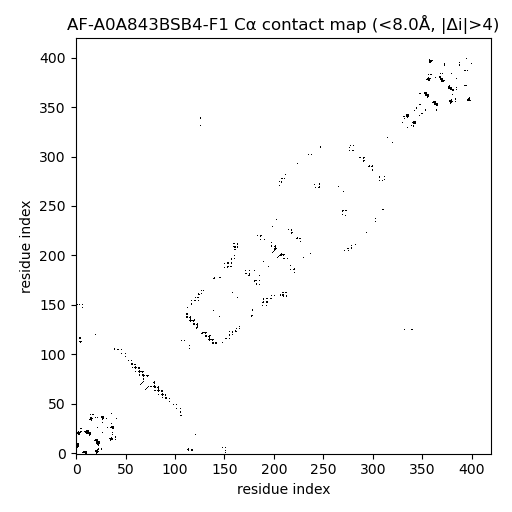 N 1
ATOM 2528 C CA . PRO A 1 313 ? 8.040 -8.993 23.257 1.00 57.25 313 PRO A CA 1
ATOM 2529 C C . PRO A 1 313 ? 9.010 -7.823 23.443 1.00 57.25 313 PRO A C 1
ATOM 2531 O O . PRO A 1 313 ? 8.863 -6.810 22.756 1.00 57.25 313 PRO A O 1
ATOM 2534 N N . LYS A 1 314 ? 9.919 -7.917 24.431 1.00 49.00 314 LYS A N 1
ATOM 2535 C CA . LYS A 1 314 ? 10.931 -6.890 24.747 1.00 49.00 314 LYS A CA 1
ATOM 2536 C C . LYS A 1 314 ? 11.927 -6.792 23.596 1.00 49.00 314 LYS A C 1
ATOM 2538 O O . LYS A 1 314 ? 13.092 -7.154 23.694 1.00 49.00 314 LYS A O 1
ATOM 2543 N N . VAL A 1 315 ? 11.414 -6.355 22.470 1.00 45.88 315 VAL A N 1
ATOM 2544 C CA . VAL A 1 315 ? 12.099 -5.965 21.272 1.00 45.88 315 VAL A CA 1
ATOM 2545 C C . VAL A 1 315 ? 12.321 -4.481 21.529 1.00 45.88 315 VAL A C 1
ATOM 2547 O O . VAL A 1 315 ? 11.338 -3.752 21.678 1.00 45.88 315 VAL A O 1
ATOM 2550 N N . PRO A 1 316 ? 13.573 -4.024 21.713 1.00 42.72 316 PRO A N 1
ATOM 2551 C CA . PRO A 1 316 ? 13.859 -2.602 21.858 1.00 42.72 316 PRO A CA 1
ATOM 2552 C C . PRO A 1 316 ? 13.057 -1.819 20.817 1.00 42.72 316 PRO A C 1
ATOM 2554 O O . PRO A 1 316 ? 12.922 -2.297 19.693 1.00 42.72 316 PRO A O 1
ATOM 2557 N N . LYS A 1 317 ? 12.508 -0.646 21.152 1.00 44.44 317 LYS A N 1
ATOM 2558 C CA . LYS A 1 317 ? 11.722 0.153 20.192 1.00 44.44 317 LYS A CA 1
ATOM 2559 C C . LYS A 1 317 ? 12.469 0.319 18.860 1.00 44.44 317 LYS A C 1
ATOM 2561 O O . LYS A 1 317 ? 11.879 0.147 17.805 1.00 44.44 317 LYS A O 1
ATOM 2566 N N . SER A 1 318 ? 13.793 0.479 18.921 1.00 41.09 318 SER A N 1
ATOM 2567 C CA . SER A 1 318 ? 14.696 0.482 17.765 1.00 41.09 318 SER A CA 1
ATOM 2568 C C . SER A 1 318 ? 14.720 -0.826 16.970 1.00 41.09 318 SER A C 1
ATOM 2570 O O . SER A 1 318 ? 14.906 -0.798 15.764 1.00 41.09 318 SER A O 1
ATOM 2572 N N . THR A 1 319 ? 14.538 -1.979 17.606 1.00 39.62 319 THR A N 1
ATOM 2573 C CA . THR A 1 319 ? 14.430 -3.299 16.976 1.00 39.62 319 THR A CA 1
ATOM 2574 C C . THR A 1 319 ? 13.031 -3.555 16.421 1.00 39.62 319 THR A C 1
ATOM 2576 O O . THR A 1 319 ? 12.925 -4.251 15.424 1.00 39.62 319 THR A O 1
ATOM 2579 N N . PHE A 1 320 ? 11.969 -2.974 16.990 1.00 47.06 320 PHE A N 1
ATOM 2580 C CA . PHE A 1 320 ? 10.627 -3.023 16.397 1.00 47.06 320 PHE A CA 1
ATOM 2581 C C . PHE A 1 320 ? 10.533 -2.070 15.207 1.00 47.06 320 PHE A C 1
ATOM 2583 O O . PHE A 1 320 ? 10.061 -2.460 14.151 1.00 47.06 320 P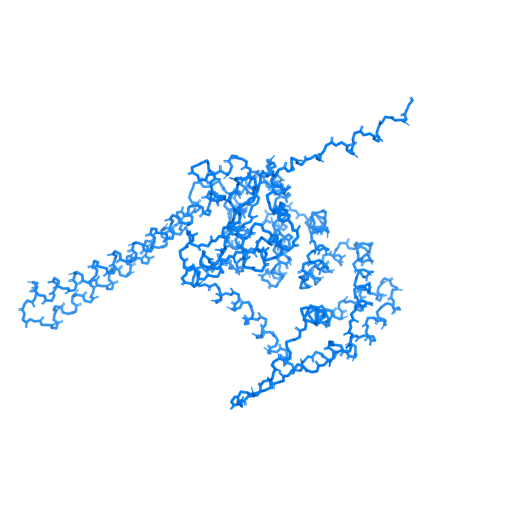HE A O 1
ATOM 2590 N N . GLU A 1 321 ? 11.080 -0.861 15.322 1.00 47.72 321 GLU A N 1
ATOM 2591 C CA . GLU A 1 321 ? 11.273 0.064 14.204 1.00 47.72 321 GLU A CA 1
ATOM 2592 C C . GLU A 1 321 ? 12.203 -0.536 13.150 1.00 47.72 321 GLU A C 1
ATOM 2594 O O . GLU A 1 321 ? 11.907 -0.431 11.967 1.00 47.72 321 GLU A O 1
ATOM 2599 N N . ALA A 1 322 ? 13.271 -1.240 13.542 1.00 45.56 322 ALA A N 1
ATOM 2600 C CA . ALA A 1 322 ? 14.117 -1.979 12.610 1.00 45.56 322 ALA A CA 1
ATOM 2601 C C . ALA A 1 322 ? 13.419 -3.215 12.042 1.00 45.56 322 ALA A C 1
ATOM 2603 O O . ALA A 1 322 ? 13.697 -3.548 10.906 1.00 45.56 322 ALA A O 1
ATOM 2604 N N . ALA A 1 323 ? 12.511 -3.877 12.761 1.00 44.97 323 ALA A N 1
ATOM 2605 C CA . ALA A 1 323 ? 11.716 -4.999 12.263 1.00 44.97 323 ALA A CA 1
ATOM 2606 C C . ALA A 1 323 ? 10.571 -4.527 11.365 1.00 44.97 323 ALA A C 1
ATOM 2608 O O . ALA A 1 323 ? 10.220 -5.232 10.435 1.00 44.97 323 ALA A O 1
ATOM 2609 N N . LYS A 1 324 ? 10.027 -3.331 11.592 1.00 50.25 324 LYS A N 1
ATOM 2610 C CA . LYS A 1 324 ? 9.059 -2.632 10.741 1.00 50.25 324 LYS A CA 1
ATOM 2611 C C . LYS A 1 324 ? 9.753 -2.102 9.492 1.00 50.25 324 LYS A C 1
ATOM 2613 O O . LYS A 1 324 ? 9.279 -2.333 8.387 1.00 50.25 324 LYS A O 1
ATOM 2618 N N . ALA A 1 325 ? 10.932 -1.500 9.650 1.00 49.47 325 ALA A N 1
ATOM 2619 C CA . ALA A 1 325 ? 11.806 -1.116 8.553 1.00 49.47 325 ALA A CA 1
ATOM 2620 C C . ALA A 1 325 ? 12.277 -2.346 7.782 1.00 49.47 325 ALA A C 1
ATOM 2622 O O . ALA A 1 325 ? 12.222 -2.312 6.565 1.00 49.47 325 ALA A O 1
ATOM 2623 N N . MET A 1 326 ? 12.650 -3.441 8.452 1.00 45.09 326 MET A N 1
ATOM 2624 C CA . MET A 1 326 ? 13.001 -4.714 7.829 1.00 45.09 326 MET A CA 1
ATOM 2625 C C . MET A 1 326 ? 11.782 -5.377 7.224 1.00 45.09 326 MET A C 1
ATOM 2627 O O . MET A 1 326 ? 11.923 -5.866 6.140 1.00 45.09 326 MET A O 1
ATOM 2631 N N . ALA A 1 327 ? 10.584 -5.378 7.799 1.00 47.16 327 ALA A N 1
ATOM 2632 C CA . ALA A 1 327 ? 9.392 -5.948 7.167 1.00 47.16 327 ALA A CA 1
ATOM 2633 C C . ALA A 1 327 ? 8.992 -5.134 5.934 1.00 47.16 327 ALA A C 1
ATOM 2635 O O . ALA A 1 327 ? 8.695 -5.717 4.897 1.00 47.16 327 ALA A O 1
ATOM 2636 N N . ALA A 1 328 ? 9.102 -3.805 5.994 1.00 51.16 328 ALA A N 1
ATOM 2637 C CA . ALA A 1 328 ? 9.008 -2.934 4.830 1.00 51.16 328 ALA A CA 1
ATOM 2638 C C . ALA A 1 328 ? 10.153 -3.206 3.837 1.00 51.16 328 ALA A C 1
ATOM 2640 O O . ALA A 1 328 ? 9.941 -3.176 2.631 1.00 51.16 328 ALA A O 1
ATOM 2641 N N . GLN A 1 329 ? 11.363 -3.522 4.309 1.00 45.97 329 GLN A N 1
ATOM 2642 C CA . GLN A 1 329 ? 12.536 -3.834 3.489 1.00 45.97 329 GLN A CA 1
ATOM 2643 C C . GLN A 1 329 ? 12.496 -5.256 2.916 1.00 45.97 329 GLN A C 1
ATOM 2645 O O . GLN A 1 329 ? 12.982 -5.458 1.821 1.00 45.97 329 GLN A O 1
ATOM 2650 N N . THR A 1 330 ? 11.859 -6.209 3.588 1.00 41.53 330 THR A N 1
ATOM 2651 C CA . THR A 1 330 ? 11.638 -7.605 3.212 1.00 41.53 330 THR A CA 1
ATOM 2652 C C . THR A 1 330 ? 10.421 -7.673 2.309 1.00 41.53 330 THR A C 1
ATOM 2654 O O . THR A 1 330 ? 10.447 -8.406 1.341 1.00 41.53 330 THR A O 1
ATOM 2657 N N . GLN A 1 331 ? 9.411 -6.818 2.481 1.00 45.62 331 GLN A N 1
ATOM 2658 C CA . GLN A 1 331 ? 8.451 -6.515 1.420 1.00 45.62 331 GLN A CA 1
ATOM 2659 C C . GLN A 1 331 ? 9.146 -5.863 0.217 1.00 45.62 331 GLN A C 1
ATOM 2661 O O . GLN A 1 331 ? 8.782 -6.178 -0.910 1.00 45.62 331 GLN A O 1
ATOM 2666 N N . LYS A 1 332 ? 10.159 -5.005 0.421 1.00 45.44 332 LYS A N 1
ATOM 2667 C CA . LYS A 1 332 ? 11.007 -4.445 -0.654 1.00 45.44 332 LYS A CA 1
ATOM 2668 C C . LYS A 1 332 ? 12.060 -5.420 -1.215 1.00 45.44 332 LYS A C 1
ATOM 2670 O O . LYS A 1 332 ? 12.580 -5.098 -2.269 1.00 45.44 332 LYS A O 1
ATOM 2675 N N . GLN A 1 333 ? 12.373 -6.547 -0.558 1.00 37.28 333 GLN A N 1
ATOM 2676 C CA . GLN A 1 333 ? 13.390 -7.548 -0.962 1.00 37.28 333 GLN A CA 1
ATOM 2677 C C . GLN A 1 333 ? 12.768 -8.867 -1.454 1.00 37.28 333 GLN A C 1
ATOM 2679 O O . GLN A 1 333 ? 13.309 -9.499 -2.352 1.00 37.28 333 GLN A O 1
ATOM 2684 N N . MET A 1 334 ? 11.595 -9.260 -0.942 1.00 38.69 334 MET A N 1
ATOM 2685 C CA . MET A 1 334 ? 10.661 -10.169 -1.629 1.00 38.69 334 MET A CA 1
ATOM 2686 C C . MET A 1 334 ? 10.129 -9.524 -2.913 1.00 38.69 334 MET A C 1
ATOM 2688 O O . MET A 1 334 ? 9.585 -10.202 -3.782 1.00 38.69 334 MET A O 1
ATOM 2692 N N . LYS A 1 335 ? 10.298 -8.205 -3.041 1.00 43.56 335 LYS A N 1
ATOM 2693 C CA . LYS A 1 335 ? 10.341 -7.513 -4.318 1.00 43.56 335 LYS A CA 1
ATOM 2694 C C . LYS A 1 335 ? 11.784 -7.572 -4.820 1.00 43.56 335 LYS A C 1
ATOM 2696 O O . LYS A 1 335 ? 12.689 -7.083 -4.157 1.00 43.56 335 LYS A O 1
ATOM 2701 N N . GLY A 1 336 ? 12.019 -8.169 -5.987 1.00 36.09 336 GLY A N 1
ATOM 2702 C CA . GLY A 1 336 ? 13.313 -8.007 -6.657 1.00 36.09 336 GLY A CA 1
ATOM 2703 C C . GLY A 1 336 ? 13.625 -6.513 -6.885 1.00 36.09 336 GLY A C 1
ATOM 2704 O O . GLY A 1 336 ? 12.747 -5.674 -6.661 1.00 36.09 336 GLY A O 1
ATOM 2705 N N . PRO A 1 337 ? 14.817 -6.150 -7.397 1.00 35.19 337 PRO A N 1
ATOM 2706 C CA . PRO A 1 337 ? 15.251 -4.755 -7.629 1.00 35.19 337 PRO A CA 1
ATOM 2707 C C . PRO A 1 337 ? 14.304 -3.881 -8.490 1.00 35.19 337 PRO A C 1
ATOM 2709 O O . PRO A 1 337 ? 14.543 -2.687 -8.664 1.00 35.19 337 PRO A O 1
ATOM 2712 N N . ASP A 1 338 ? 13.205 -4.459 -8.973 1.00 39.41 338 ASP A N 1
ATOM 2713 C CA . ASP A 1 338 ? 12.185 -3.876 -9.831 1.00 39.41 338 ASP A CA 1
ATOM 2714 C C . ASP A 1 338 ? 10.828 -3.618 -9.128 1.00 39.41 338 ASP A C 1
ATOM 2716 O O . ASP A 1 338 ? 9.875 -3.186 -9.778 1.00 39.41 338 ASP A O 1
ATOM 2720 N N . GLY A 1 339 ? 10.696 -3.860 -7.815 1.00 37.38 339 GLY A N 1
ATOM 2721 C CA . GLY A 1 339 ? 9.482 -3.499 -7.061 1.00 37.38 339 GLY A CA 1
ATOM 2722 C C . GLY A 1 339 ? 8.257 -4.400 -7.301 1.00 37.38 339 GLY A C 1
ATOM 2723 O O . GLY A 1 339 ? 7.143 -4.024 -6.938 1.00 37.38 339 GLY A O 1
ATOM 2724 N N . ILE A 1 340 ? 8.442 -5.586 -7.888 1.00 36.28 340 ILE A N 1
ATOM 2725 C CA . ILE A 1 340 ? 7.397 -6.605 -8.094 1.00 36.28 340 ILE A CA 1
ATOM 2726 C C . ILE A 1 340 ? 7.596 -7.710 -7.059 1.00 36.28 340 ILE A C 1
ATOM 2728 O O . ILE A 1 340 ? 8.679 -8.287 -6.998 1.00 36.28 340 ILE A O 1
ATOM 2732 N N . ALA A 1 341 ? 6.578 -7.965 -6.2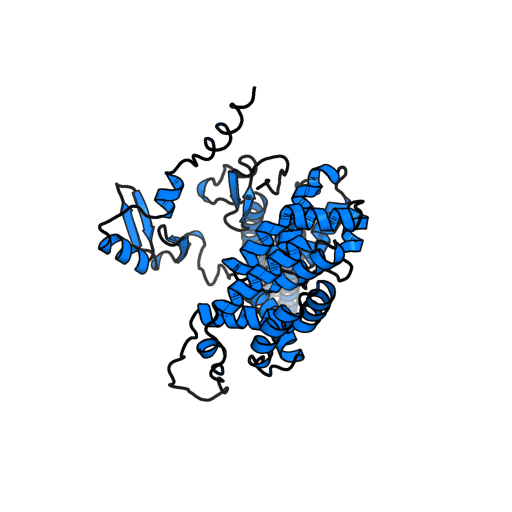30 1.00 31.55 341 ALA A N 1
ATOM 2733 C CA . ALA A 1 341 ? 6.625 -9.019 -5.223 1.00 31.55 341 ALA A CA 1
ATOM 2734 C C . ALA A 1 341 ? 6.626 -10.374 -5.937 1.00 31.55 341 ALA A C 1
ATOM 2736 O O . ALA A 1 341 ? 5.764 -10.623 -6.778 1.00 31.55 341 ALA A O 1
ATOM 2737 N N . GLY A 1 342 ? 7.606 -11.210 -5.605 1.00 29.94 342 GLY A N 1
ATOM 2738 C CA . GLY A 1 342 ? 7.906 -12.441 -6.317 1.00 29.94 342 GLY A CA 1
ATOM 2739 C C . GLY A 1 342 ? 8.795 -12.165 -7.524 1.00 29.94 342 GLY A C 1
ATOM 2740 O O . GLY A 1 342 ? 8.362 -11.640 -8.549 1.00 29.94 342 GLY A O 1
ATOM 2741 N N . THR A 1 343 ? 10.054 -12.570 -7.429 1.00 30.77 343 THR A N 1
ATOM 2742 C CA . THR A 1 343 ? 10.815 -12.972 -8.605 1.00 30.77 343 THR A CA 1
ATOM 2743 C C . THR A 1 343 ? 9.944 -13.942 -9.412 1.00 30.77 343 THR A C 1
ATOM 2745 O O . THR A 1 343 ? 9.690 -15.073 -9.010 1.00 30.77 343 THR A O 1
ATOM 2748 N N . SER A 1 344 ? 9.542 -13.528 -10.614 1.00 36.19 344 SER A N 1
ATOM 2749 C CA . SER A 1 344 ? 9.137 -14.433 -11.702 1.00 36.19 344 SER A CA 1
ATOM 2750 C C . SER A 1 344 ? 10.270 -15.380 -12.136 1.00 36.19 344 SER A C 1
ATOM 2752 O O . SER A 1 344 ? 10.140 -16.103 -13.119 1.00 36.19 344 SER A O 1
ATOM 2754 N N . ASP A 1 345 ? 11.411 -15.314 -11.452 1.00 35.38 345 ASP A N 1
ATOM 2755 C CA . ASP A 1 345 ? 12.498 -16.272 -11.555 1.00 35.38 345 ASP A CA 1
ATOM 2756 C C . ASP A 1 345 ? 12.413 -17.368 -10.454 1.00 35.38 345 ASP A C 1
ATOM 2758 O O . ASP A 1 345 ? 12.966 -18.437 -10.681 1.00 35.38 345 ASP A O 1
ATOM 2762 N N . ASP A 1 346 ? 11.659 -17.191 -9.349 1.00 36.44 346 ASP A N 1
ATOM 2763 C CA . ASP A 1 346 ? 11.318 -18.281 -8.394 1.00 36.44 346 ASP A CA 1
ATOM 2764 C C . ASP A 1 346 ? 9.931 -18.895 -8.658 1.00 36.44 346 ASP A C 1
ATOM 2766 O O . ASP A 1 346 ? 9.671 -20.053 -8.337 1.00 36.44 346 ASP A O 1
ATOM 2770 N N . LEU A 1 347 ? 9.046 -18.146 -9.318 1.00 34.84 347 LEU A N 1
ATOM 2771 C CA . LEU A 1 347 ? 7.857 -18.666 -9.993 1.00 34.84 347 LEU A CA 1
ATOM 2772 C C . LEU A 1 347 ? 8.153 -18.680 -11.490 1.00 34.84 347 LEU A C 1
ATOM 2774 O O . LEU A 1 347 ? 7.792 -17.750 -12.211 1.00 34.84 347 LEU A O 1
ATOM 2778 N N . GLY A 1 348 ? 8.900 -19.698 -11.922 1.00 34.53 348 GLY A N 1
ATOM 2779 C CA . GLY A 1 348 ? 9.358 -19.831 -13.298 1.00 34.53 348 GLY A CA 1
ATOM 2780 C C . GLY A 1 348 ? 8.232 -19.608 -14.300 1.00 34.53 348 GLY A C 1
ATOM 2781 O O . GLY A 1 348 ? 7.179 -20.204 -14.157 1.00 34.53 348 GLY A O 1
ATOM 2782 N N . ASP A 1 349 ? 8.499 -18.770 -15.303 1.00 40.53 349 ASP A N 1
ATOM 2783 C CA . ASP A 1 349 ? 7.673 -18.519 -16.488 1.00 40.53 349 ASP A CA 1
ATOM 2784 C C . ASP A 1 349 ? 6.160 -18.321 -16.207 1.00 40.53 349 ASP A C 1
ATOM 2786 O O . ASP A 1 349 ? 5.448 -19.284 -15.957 1.00 40.53 349 ASP A O 1
ATOM 2790 N N . PRO A 1 350 ? 5.590 -17.109 -16.314 1.00 40.50 350 PRO A N 1
ATOM 2791 C CA . PRO A 1 350 ? 4.168 -16.875 -16.038 1.00 40.50 350 PRO A CA 1
ATOM 2792 C C . PRO A 1 350 ? 3.187 -17.663 -16.935 1.00 40.50 350 PRO A C 1
ATOM 2794 O O . PRO A 1 350 ? 2.004 -17.693 -16.615 1.00 40.50 350 PRO A O 1
ATOM 2797 N N . SER A 1 351 ? 3.633 -18.338 -18.007 1.00 44.56 351 SER A N 1
ATOM 2798 C CA . SER A 1 351 ? 2.829 -19.373 -18.693 1.00 44.56 351 SER A CA 1
ATOM 2799 C C . SER A 1 351 ? 2.693 -20.701 -17.930 1.00 44.56 351 SER A C 1
ATOM 2801 O O . SER A 1 351 ? 1.843 -21.513 -18.285 1.00 44.56 351 SER A O 1
ATOM 2803 N N . LYS A 1 352 ? 3.492 -20.916 -16.883 1.00 47.56 352 LYS A N 1
ATOM 2804 C CA . LYS A 1 352 ? 3.552 -22.121 -16.043 1.00 47.56 352 LYS A CA 1
ATOM 2805 C C . LYS A 1 352 ? 2.962 -21.920 -14.651 1.00 47.56 352 LYS A C 1
ATOM 2807 O O . LYS A 1 352 ? 3.038 -22.830 -13.837 1.00 47.56 352 LYS A O 1
ATOM 2812 N N . VAL A 1 353 ? 2.393 -20.757 -14.336 1.00 47.31 353 VAL A N 1
ATOM 2813 C CA . VAL A 1 353 ? 1.670 -20.541 -13.074 1.00 47.31 353 VAL A CA 1
ATOM 2814 C C . VAL A 1 353 ? 0.186 -20.468 -13.394 1.00 47.31 353 VAL A C 1
ATOM 2816 O O . VAL A 1 353 ? -0.252 -19.619 -14.167 1.00 47.31 353 VAL A O 1
ATOM 2819 N N . LYS A 1 354 ? -0.598 -21.377 -12.820 1.00 72.06 354 LYS A N 1
ATOM 2820 C CA . LYS A 1 354 ? -2.041 -21.491 -13.059 1.00 72.06 354 LYS A CA 1
ATOM 2821 C C . LYS A 1 354 ? -2.786 -21.337 -11.729 1.00 72.06 354 LYS A C 1
ATOM 2823 O O . LYS A 1 354 ? -2.245 -21.592 -10.653 1.00 72.06 354 LYS A O 1
ATOM 2828 N N . ILE A 1 355 ? -4.027 -20.863 -11.789 1.00 76.94 355 ILE A N 1
ATOM 2829 C CA . ILE A 1 355 ? -4.868 -20.662 -10.601 1.00 76.94 355 ILE A CA 1
ATOM 2830 C C . ILE A 1 355 ? -5.668 -21.938 -10.345 1.00 76.94 355 ILE A C 1
ATOM 2832 O O . ILE A 1 355 ? -6.266 -22.496 -11.267 1.00 76.94 355 ILE A O 1
ATOM 2836 N N . CYS A 1 356 ? -5.700 -22.385 -9.091 1.00 82.25 356 CYS A N 1
ATOM 2837 C CA . CYS A 1 356 ? -6.576 -23.467 -8.662 1.00 82.25 356 CYS A CA 1
ATOM 2838 C C . CYS A 1 356 ? -8.044 -23.007 -8.696 1.00 82.25 356 CYS A C 1
ATOM 2840 O O . CYS A 1 356 ? -8.424 -22.087 -7.975 1.00 82.25 356 CYS A O 1
ATOM 2842 N N . ALA A 1 357 ? -8.881 -23.678 -9.486 1.00 83.75 357 ALA A N 1
ATOM 2843 C CA . ALA A 1 357 ? -10.287 -23.338 -9.707 1.00 83.75 357 ALA A CA 1
ATOM 2844 C C . ALA A 1 357 ? -11.196 -23.517 -8.472 1.00 83.75 357 ALA A C 1
ATOM 2846 O O . ALA A 1 357 ? -12.338 -23.061 -8.478 1.00 83.75 357 ALA A O 1
ATOM 2847 N N . GLU A 1 358 ? -10.713 -24.159 -7.408 1.00 89.75 358 GLU A N 1
ATOM 2848 C CA . GLU A 1 358 ? -11.474 -24.318 -6.165 1.00 89.75 358 GLU A CA 1
ATOM 2849 C C . GLU A 1 358 ? -11.066 -23.298 -5.095 1.00 89.75 358 GLU A C 1
ATOM 2851 O O . GLU A 1 358 ? -11.929 -22.621 -4.541 1.00 89.75 358 GLU A O 1
ATOM 2856 N N . CYS A 1 359 ? -9.767 -23.158 -4.801 1.00 82.00 359 CYS A N 1
ATOM 2857 C CA . CYS A 1 359 ? -9.298 -22.276 -3.723 1.00 82.00 359 CYS A CA 1
ATOM 2858 C C . CYS A 1 359 ? -8.829 -20.889 -4.185 1.00 82.00 359 CYS A C 1
ATOM 2860 O O . CYS A 1 359 ? -8.613 -20.023 -3.344 1.00 82.00 359 CYS A O 1
ATOM 2862 N N . GLY A 1 360 ? -8.645 -20.665 -5.490 1.00 70.75 360 GLY A N 1
ATOM 2863 C CA . GLY A 1 360 ? -8.194 -19.382 -6.042 1.00 70.75 360 GLY A CA 1
ATOM 2864 C C . GLY A 1 360 ? -6.732 -19.026 -5.767 1.00 70.75 360 GLY A C 1
ATOM 2865 O O . GLY A 1 360 ? -6.309 -17.916 -6.082 1.00 70.75 360 GLY A O 1
ATOM 2866 N N . ILE A 1 361 ? -5.956 -19.955 -5.205 1.00 77.75 361 ILE A N 1
ATOM 2867 C CA . ILE A 1 361 ? -4.518 -19.792 -4.963 1.00 77.75 361 ILE A CA 1
ATOM 2868 C C . ILE A 1 361 ? -3.745 -20.144 -6.244 1.00 77.75 361 ILE A C 1
ATOM 2870 O O . ILE A 1 361 ? -4.128 -21.059 -6.982 1.00 77.75 361 ILE A O 1
ATOM 2874 N N . SER A 1 362 ? -2.665 -19.410 -6.510 1.00 69.56 362 SER A N 1
ATOM 2875 C CA . SER A 1 362 ? -1.748 -19.651 -7.629 1.00 69.56 362 SER A CA 1
ATOM 2876 C C . SER A 1 362 ? -0.748 -20.760 -7.299 1.00 69.56 362 SER A C 1
ATOM 2878 O O . SER A 1 362 ? -0.144 -20.742 -6.229 1.00 69.56 362 SER A O 1
ATOM 2880 N N . PHE A 1 363 ? -0.540 -21.686 -8.233 1.00 78.38 363 PHE A N 1
ATOM 2881 C CA . PHE A 1 363 ? 0.423 -22.787 -8.122 1.00 78.38 363 PHE A CA 1
ATOM 2882 C C . PHE A 1 363 ? 1.250 -22.897 -9.406 1.00 78.38 363 PHE A C 1
ATOM 2884 O O . PHE A 1 363 ? 0.810 -22.447 -10.470 1.00 78.38 363 PHE A O 1
ATOM 2891 N N . SER A 1 364 ? 2.424 -23.523 -9.326 1.00 74.88 364 SER A N 1
ATOM 2892 C CA . SER A 1 364 ? 3.148 -23.941 -10.527 1.00 74.88 364 SER A CA 1
ATOM 2893 C C . SER A 1 364 ? 2.387 -25.065 -11.254 1.00 74.88 364 SER A C 1
ATOM 2895 O O . SER A 1 364 ? 1.608 -25.804 -10.654 1.00 74.88 364 SER A O 1
ATOM 2897 N N . GLU A 1 365 ? 2.549 -25.168 -12.572 1.00 77.06 365 GLU A N 1
ATOM 2898 C CA . GLU A 1 365 ? 1.783 -26.072 -13.440 1.00 77.06 365 GLU A CA 1
ATOM 2899 C C . GLU A 1 365 ? 1.970 -27.547 -13.063 1.00 77.06 365 GLU A C 1
ATOM 2901 O O . GLU A 1 365 ? 1.025 -28.324 -13.153 1.00 77.06 365 GLU A O 1
ATOM 2906 N N . ASP A 1 366 ? 3.148 -27.915 -12.564 1.00 80.88 366 ASP A N 1
ATOM 2907 C CA . ASP A 1 366 ? 3.472 -29.247 -12.046 1.00 80.88 366 ASP A CA 1
ATOM 2908 C C . ASP A 1 366 ? 2.797 -29.572 -10.701 1.00 80.88 366 ASP A C 1
ATOM 2910 O O . ASP A 1 366 ? 2.666 -30.740 -10.339 1.00 80.88 366 ASP A O 1
ATOM 2914 N N . GLN A 1 367 ? 2.326 -28.559 -9.968 1.00 77.81 367 GLN A N 1
ATOM 2915 C CA . GLN A 1 367 ? 1.591 -28.712 -8.707 1.00 77.81 367 GLN A CA 1
ATOM 2916 C C . GLN A 1 367 ? 0.068 -28.794 -8.900 1.00 77.81 367 GLN A C 1
ATOM 2918 O O . GLN A 1 367 ? -0.682 -28.935 -7.925 1.00 77.81 367 GLN A O 1
ATOM 2923 N N . LEU A 1 368 ? -0.408 -28.695 -10.143 1.00 86.12 368 LEU A N 1
ATOM 2924 C CA . LEU A 1 368 ? -1.824 -28.693 -10.483 1.00 86.12 368 LEU A CA 1
ATOM 2925 C C . LEU A 1 368 ? -2.203 -29.946 -11.266 1.00 86.12 368 LEU A C 1
ATOM 2927 O O . LEU A 1 368 ? -1.556 -30.342 -12.229 1.00 86.12 368 LEU A O 1
ATOM 2931 N N . SER A 1 369 ? -3.319 -30.542 -10.871 1.00 88.31 369 SER A N 1
ATOM 2932 C CA . SER A 1 369 ? -4.001 -31.586 -11.628 1.00 88.31 369 SER A CA 1
ATOM 2933 C C . SER A 1 369 ? -5.099 -30.975 -12.497 1.00 88.31 369 SER A C 1
ATOM 2935 O O . SER A 1 369 ? -5.739 -29.993 -12.110 1.00 88.31 369 SER A O 1
ATOM 2937 N N . THR A 1 370 ? -5.338 -31.571 -13.666 1.00 89.88 370 THR A N 1
ATOM 2938 C CA . THR A 1 370 ? -6.519 -31.253 -14.479 1.00 89.88 370 THR A CA 1
ATOM 2939 C C . THR A 1 370 ? -7.721 -31.998 -13.914 1.00 89.88 370 THR A C 1
ATOM 2941 O O . THR A 1 370 ? -7.710 -33.224 -13.852 1.00 89.88 370 THR A O 1
ATOM 2944 N N . TYR A 1 371 ? -8.759 -31.263 -13.534 1.00 87.38 371 TYR A N 1
ATOM 2945 C CA . TYR A 1 371 ? -10.044 -31.804 -13.112 1.00 87.38 371 TYR A CA 1
ATOM 2946 C C . TYR A 1 371 ? -11.093 -31.483 -14.166 1.00 87.38 371 TYR A C 1
ATOM 2948 O O . TYR A 1 371 ? -11.222 -30.335 -14.598 1.00 87.38 371 TYR A O 1
ATOM 2956 N N . VAL A 1 372 ? -11.831 -32.504 -14.592 1.00 84.38 372 VAL A N 1
ATOM 2957 C CA . VAL A 1 372 ? -12.847 -32.381 -15.637 1.00 84.38 372 VAL A CA 1
ATOM 2958 C C . VAL A 1 372 ? -14.220 -32.407 -14.985 1.00 84.38 372 VAL A C 1
ATOM 2960 O O . VAL A 1 372 ? -14.616 -33.409 -14.394 1.00 84.38 372 VAL A O 1
ATOM 2963 N N . PHE A 1 373 ? -14.960 -31.309 -15.114 1.00 82.06 373 PHE A N 1
ATOM 2964 C CA . PHE A 1 373 ? -16.346 -31.219 -14.667 1.00 82.06 373 PHE A CA 1
ATOM 2965 C C . PHE A 1 373 ? -17.240 -30.877 -15.855 1.00 82.06 373 PHE A C 1
ATOM 2967 O O . PHE A 1 373 ? -17.138 -29.785 -16.411 1.00 82.06 373 PHE A O 1
ATOM 2974 N N . ARG A 1 374 ? -18.126 -31.809 -16.239 1.00 83.56 374 ARG A N 1
ATOM 2975 C CA . ARG A 1 374 ? -19.043 -31.662 -17.390 1.00 83.56 374 ARG A CA 1
ATOM 2976 C C . ARG A 1 374 ? -18.321 -31.187 -18.663 1.00 83.56 374 ARG A C 1
ATOM 2978 O O . ARG A 1 374 ? -18.667 -30.146 -19.214 1.00 83.56 374 ARG A O 1
ATOM 2985 N N . ASP A 1 375 ? -17.281 -31.920 -19.061 1.00 74.62 375 ASP A N 1
ATOM 2986 C CA . ASP A 1 375 ? -16.438 -31.655 -20.242 1.00 74.62 375 ASP A CA 1
ATOM 2987 C C . ASP A 1 375 ? -15.631 -30.343 -20.215 1.00 74.62 375 ASP A C 1
ATOM 2989 O O . ASP A 1 375 ? -14.984 -29.982 -21.198 1.00 74.62 375 ASP A O 1
ATOM 2993 N N . ILE A 1 376 ? -15.608 -29.637 -19.079 1.00 63.28 376 ILE A N 1
ATOM 2994 C CA . ILE A 1 376 ? -14.772 -28.453 -18.872 1.00 63.28 376 ILE A CA 1
ATOM 2995 C C . ILE A 1 376 ? -13.580 -28.841 -18.001 1.00 63.28 376 ILE A C 1
ATOM 2997 O O . ILE A 1 376 ? -13.734 -29.198 -16.831 1.00 63.28 376 ILE A O 1
ATOM 3001 N N . SER A 1 377 ? -12.385 -28.748 -18.580 1.00 79.31 377 SER A N 1
ATOM 3002 C CA . SER A 1 377 ? -11.118 -28.975 -17.886 1.00 79.31 377 SER A CA 1
ATOM 3003 C C . SER A 1 377 ? -10.684 -27.719 -17.137 1.00 79.31 377 SER A C 1
ATOM 3005 O O . SER A 1 377 ? -10.483 -26.666 -17.743 1.00 79.31 377 SER A O 1
ATOM 3007 N N . VAL A 1 378 ? -10.493 -27.832 -15.825 1.00 83.19 378 VAL A N 1
ATOM 3008 C CA . VAL A 1 378 ? -9.955 -26.758 -14.983 1.00 83.19 378 VAL A CA 1
ATOM 3009 C C . VAL A 1 378 ? -8.765 -27.248 -14.164 1.00 83.19 378 VAL A C 1
ATOM 3011 O O . VAL A 1 378 ? -8.650 -28.431 -13.853 1.00 83.19 378 VAL A O 1
ATOM 3014 N N . ASN A 1 379 ? -7.862 -26.338 -13.806 1.00 89.69 379 ASN A N 1
ATOM 3015 C CA . ASN A 1 379 ? -6.705 -26.674 -12.978 1.00 89.69 379 ASN A CA 1
ATOM 3016 C C . ASN A 1 379 ? -7.092 -26.624 -11.496 1.00 89.69 379 ASN A C 1
ATOM 3018 O O . ASN A 1 379 ? -7.704 -25.653 -11.056 1.00 89.69 379 ASN A O 1
ATOM 3022 N N . VAL A 1 380 ? -6.710 -27.625 -10.709 1.00 84.88 380 VAL A N 1
ATOM 3023 C CA . VAL A 1 380 ? -6.932 -27.669 -9.252 1.00 84.88 380 VAL A CA 1
ATOM 3024 C C . VAL A 1 380 ? -5.708 -28.249 -8.565 1.00 84.88 380 VAL A C 1
ATOM 3026 O O . VAL A 1 380 ? -5.075 -29.164 -9.087 1.00 84.88 380 VAL A O 1
ATOM 3029 N N . CYS A 1 381 ? -5.361 -27.722 -7.391 1.00 91.56 381 CYS A N 1
ATOM 3030 C CA . CYS A 1 381 ? -4.255 -28.264 -6.606 1.00 91.56 381 CYS A CA 1
ATOM 3031 C C . CYS A 1 381 ? -4.618 -29.633 -6.029 1.00 91.56 381 CYS A C 1
ATOM 3033 O O . CYS A 1 381 ? -5.796 -29.959 -5.876 1.00 91.56 381 CYS A O 1
ATOM 3035 N N . SER A 1 382 ? -3.606 -30.420 -5.667 1.00 87.56 382 SER A N 1
ATOM 3036 C CA . SER A 1 382 ? -3.776 -31.793 -5.169 1.00 87.56 382 SER A CA 1
ATOM 3037 C C . SER A 1 382 ? -4.744 -31.906 -3.985 1.00 87.56 382 SER A C 1
ATOM 3039 O O . SER A 1 382 ? -5.547 -32.837 -3.929 1.00 87.56 382 SER A O 1
ATOM 3041 N N . ILE A 1 383 ? -4.714 -30.934 -3.066 1.00 90.94 383 ILE A N 1
ATOM 3042 C CA . ILE A 1 383 ? -5.621 -30.878 -1.912 1.00 90.94 383 ILE A CA 1
ATOM 3043 C C . ILE A 1 383 ? -7.065 -30.683 -2.386 1.00 90.94 383 ILE A C 1
ATOM 3045 O O . ILE A 1 383 ? -7.939 -31.467 -2.027 1.00 90.94 383 ILE A O 1
ATOM 3049 N N . CYS A 1 384 ? -7.312 -29.673 -3.223 1.00 89.94 384 CYS A N 1
ATOM 3050 C CA . CYS A 1 384 ? -8.649 -29.377 -3.732 1.00 89.94 384 CYS A CA 1
ATOM 3051 C C . CYS A 1 384 ? -9.188 -30.475 -4.649 1.00 89.94 384 CYS A C 1
ATOM 3053 O O . CYS A 1 384 ? -10.378 -30.761 -4.591 1.00 89.94 384 CYS A O 1
ATOM 3055 N N . ASN A 1 385 ? -8.336 -31.106 -5.460 1.00 89.44 385 ASN A N 1
ATOM 3056 C CA . ASN A 1 385 ? -8.746 -32.214 -6.314 1.00 89.44 385 ASN A CA 1
ATOM 3057 C C . ASN A 1 385 ? -9.260 -33.390 -5.471 1.00 89.44 385 ASN A C 1
ATOM 3059 O O . ASN A 1 385 ? -10.359 -33.881 -5.700 1.00 89.44 385 ASN A O 1
ATOM 3063 N N . ARG A 1 386 ? -8.530 -33.753 -4.406 1.00 89.75 386 ARG A N 1
ATOM 3064 C CA . ARG A 1 386 ? -8.958 -34.801 -3.469 1.00 89.75 386 ARG A CA 1
ATOM 3065 C C . ARG A 1 386 ? -10.267 -34.451 -2.761 1.00 89.75 386 ARG A C 1
ATOM 3067 O O . ARG A 1 386 ? -11.107 -35.321 -2.556 1.00 89.75 386 ARG A O 1
ATOM 3074 N N . THR A 1 387 ? -10.454 -33.186 -2.387 1.00 90.00 387 THR A N 1
ATOM 3075 C CA . THR A 1 387 ? -11.721 -32.710 -1.815 1.00 90.00 387 THR A CA 1
ATOM 3076 C C . THR A 1 387 ? -12.871 -32.860 -2.808 1.00 90.00 387 THR A C 1
ATOM 3078 O O . THR A 1 387 ? -13.913 -33.392 -2.444 1.0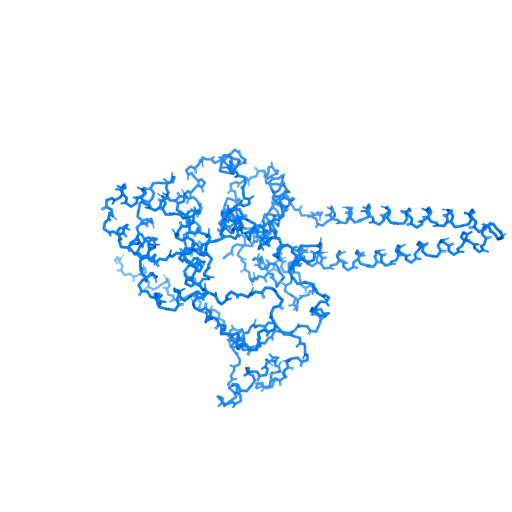0 90.00 387 THR A O 1
ATOM 3081 N N . LEU A 1 388 ? -12.681 -32.449 -4.064 1.00 88.94 388 LEU A N 1
ATOM 3082 C CA . LEU A 1 388 ? -13.708 -32.542 -5.104 1.00 88.94 388 LEU A CA 1
ATOM 3083 C C . LEU A 1 388 ? -14.071 -33.995 -5.445 1.00 88.94 388 LEU A C 1
ATOM 3085 O O . LEU A 1 388 ? -15.248 -34.292 -5.636 1.00 88.94 388 LEU A O 1
ATOM 3089 N N . GLU A 1 389 ? -13.090 -34.900 -5.470 1.00 88.00 389 GLU A N 1
ATOM 3090 C CA . GLU A 1 389 ? -13.313 -36.343 -5.632 1.00 88.00 389 GLU A CA 1
ATOM 3091 C C . GLU A 1 389 ? -14.118 -36.921 -4.455 1.00 88.00 389 GLU A C 1
ATOM 3093 O O . GLU A 1 389 ? -15.116 -37.611 -4.664 1.00 88.00 389 GLU A O 1
ATOM 3098 N N . ASN A 1 390 ? -13.747 -36.580 -3.215 1.00 90.19 390 ASN A N 1
ATOM 3099 C CA . ASN A 1 390 ? -14.448 -37.042 -2.013 1.00 90.19 390 ASN A CA 1
ATOM 3100 C C . ASN A 1 390 ? -15.882 -36.495 -1.904 1.00 90.19 390 ASN A C 1
ATOM 3102 O O . ASN A 1 390 ? -16.757 -37.161 -1.357 1.00 90.19 390 ASN A O 1
ATOM 3106 N N . GLU A 1 391 ? -16.128 -35.288 -2.415 1.00 88.94 391 GLU A N 1
ATOM 3107 C CA . GLU A 1 391 ? -17.434 -34.618 -2.394 1.00 88.94 391 GLU A CA 1
ATOM 3108 C C . GLU A 1 391 ? -18.327 -34.989 -3.595 1.00 88.94 391 GLU A C 1
ATOM 3110 O O . GLU A 1 391 ? -19.344 -34.338 -3.837 1.00 88.94 391 GLU A O 1
ATOM 3115 N N . GLY A 1 392 ? -17.979 -36.037 -4.351 1.00 87.94 392 GLY A N 1
ATOM 3116 C CA . GLY A 1 392 ? -18.827 -36.565 -5.423 1.00 87.94 392 GLY A CA 1
ATOM 3117 C C . GLY A 1 392 ? -18.779 -35.753 -6.718 1.00 87.94 392 GLY A C 1
ATOM 3118 O O . GLY A 1 392 ? -19.789 -35.623 -7.405 1.00 87.94 392 GLY A O 1
ATOM 3119 N N . HIS A 1 393 ? -17.610 -35.212 -7.059 1.00 83.06 393 HIS A N 1
ATOM 3120 C CA . HIS A 1 393 ? -17.351 -34.480 -8.297 1.00 83.06 393 HIS A CA 1
ATOM 3121 C C . HIS A 1 393 ? -18.241 -33.244 -8.520 1.00 83.06 393 HIS A C 1
ATOM 3123 O O . HIS A 1 393 ? -18.825 -33.059 -9.591 1.00 83.06 393 HIS A O 1
ATOM 3129 N N . ARG A 1 394 ? -18.351 -32.363 -7.520 1.00 89.00 394 ARG A N 1
ATOM 3130 C CA . ARG A 1 394 ? -19.104 -31.104 -7.657 1.00 89.00 394 ARG A CA 1
ATOM 3131 C C . ARG A 1 394 ? -18.377 -30.043 -8.497 1.00 89.00 394 ARG A C 1
ATOM 3133 O O . ARG A 1 394 ? -17.193 -30.167 -8.819 1.00 89.00 394 ARG A O 1
ATOM 3140 N N . GLU A 1 395 ? -19.106 -28.977 -8.832 1.00 89.31 395 GLU A N 1
ATOM 3141 C CA . GLU A 1 395 ? -18.582 -27.825 -9.571 1.00 89.31 395 GLU A CA 1
ATOM 3142 C C . GLU A 1 395 ? -17.540 -27.048 -8.734 1.00 89.31 395 GLU A C 1
ATOM 3144 O O . GLU A 1 395 ? -17.807 -26.743 -7.562 1.00 89.31 395 GLU A O 1
ATOM 3149 N N . PRO A 1 396 ? -16.372 -26.703 -9.311 1.00 87.56 396 PRO A N 1
ATOM 3150 C CA . PRO A 1 396 ? -15.374 -25.870 -8.642 1.00 87.56 396 PRO A CA 1
ATOM 3151 C C . PRO A 1 396 ? -15.865 -24.436 -8.407 1.00 87.56 396 PRO A C 1
ATOM 3153 O O . PRO A 1 396 ? -16.523 -23.847 -9.268 1.00 87.56 396 PRO A O 1
ATOM 3156 N N . ARG A 1 397 ? -15.519 -23.839 -7.261 1.00 84.06 397 ARG A N 1
ATOM 3157 C CA . ARG A 1 397 ? -16.057 -22.536 -6.810 1.00 84.06 397 ARG A CA 1
ATOM 3158 C C . ARG A 1 397 ? -15.868 -21.386 -7.802 1.00 84.06 397 ARG A C 1
ATOM 3160 O O . ARG A 1 397 ? -16.797 -20.600 -7.980 1.00 84.06 397 ARG A O 1
ATOM 3167 N N . LEU A 1 398 ? -14.707 -21.280 -8.455 1.00 72.00 398 LEU A N 1
ATOM 3168 C CA . LEU A 1 398 ? -14.469 -20.237 -9.465 1.00 72.00 398 LEU A CA 1
ATOM 3169 C C . LEU A 1 398 ? -15.292 -20.463 -10.735 1.00 72.00 398 LEU A C 1
ATOM 3171 O O . LEU A 1 398 ? -15.705 -19.506 -11.379 1.00 72.00 398 LEU A O 1
ATOM 3175 N N . LEU A 1 399 ? -15.566 -21.717 -11.095 1.00 74.50 399 LEU A N 1
ATOM 3176 C CA . LEU A 1 399 ? -16.418 -22.018 -12.243 1.00 74.50 399 LEU A CA 1
ATOM 3177 C C . LEU A 1 399 ? -17.882 -21.662 -11.936 1.00 74.50 399 LEU A C 1
ATOM 3179 O O . LEU A 1 399 ? -18.557 -21.043 -12.760 1.00 74.50 399 LEU A O 1
ATOM 3183 N N . ALA A 1 400 ? -18.334 -21.964 -10.715 1.00 78.56 400 ALA A N 1
ATOM 3184 C CA . ALA A 1 400 ? -19.660 -21.597 -10.227 1.00 78.56 400 ALA A CA 1
ATOM 3185 C C . ALA A 1 400 ? -19.858 -20.070 -10.141 1.00 78.56 400 ALA A C 1
ATOM 3187 O O . ALA A 1 400 ? -20.946 -19.575 -10.435 1.00 78.56 400 ALA A O 1
ATOM 3188 N N . SER A 1 401 ? -18.821 -19.309 -9.769 1.00 72.50 401 SER A N 1
ATOM 3189 C CA . SER A 1 401 ? -18.903 -17.844 -9.688 1.00 72.50 401 SER A CA 1
ATOM 3190 C C . SER A 1 401 ? -18.935 -17.161 -11.057 1.00 72.50 401 SER A C 1
ATOM 3192 O O . SER A 1 401 ? -19.583 -16.129 -11.190 1.00 72.50 401 SER A O 1
ATOM 3194 N N . ILE A 1 402 ? -18.302 -17.745 -12.082 1.00 70.12 402 ILE A N 1
ATOM 3195 C CA . ILE A 1 402 ? -18.357 -17.241 -13.466 1.00 70.12 402 ILE A CA 1
ATOM 3196 C C . ILE A 1 402 ? -19.730 -17.510 -14.103 1.00 70.12 402 ILE A C 1
ATOM 3198 O O . ILE A 1 402 ? -20.212 -16.707 -14.898 1.00 70.12 402 ILE A O 1
ATOM 3202 N N . ARG A 1 403 ? -20.376 -18.633 -13.761 1.00 64.19 403 ARG A N 1
ATOM 3203 C CA . ARG A 1 403 ? -21.677 -19.028 -14.328 1.00 64.19 403 ARG A CA 1
ATOM 3204 C C . ARG A 1 403 ? -22.887 -18.361 -13.698 1.00 64.19 403 ARG A C 1
ATOM 3206 O O . ARG A 1 403 ? -23.942 -18.376 -14.324 1.00 64.19 403 ARG A O 1
ATOM 3213 N N . LYS A 1 404 ? -22.769 -17.812 -12.491 1.00 49.34 404 LYS A N 1
ATOM 3214 C CA . LYS A 1 404 ? -23.835 -16.996 -11.910 1.00 49.34 404 LYS A CA 1
ATOM 3215 C C . LYS A 1 404 ? -23.732 -15.588 -12.504 1.00 49.34 404 LYS A C 1
ATOM 3217 O O . LYS A 1 404 ? -22.867 -14.833 -12.055 1.00 49.34 404 LYS A O 1
ATOM 3222 N N . PRO A 1 405 ? -24.567 -15.194 -13.490 1.00 45.28 405 PRO A N 1
ATOM 3223 C CA . PRO A 1 405 ? -24.734 -13.775 -13.764 1.00 45.28 405 PRO A CA 1
ATOM 3224 C C . PRO A 1 405 ? -25.136 -13.121 -12.440 1.00 45.28 405 PRO A C 1
ATOM 3226 O O . PRO A 1 405 ? -25.981 -13.652 -11.719 1.00 45.28 405 PRO A O 1
ATOM 3229 N N . LYS A 1 406 ? -24.471 -12.025 -12.071 1.00 44.53 406 LYS A N 1
ATOM 3230 C CA . LYS A 1 406 ? -24.827 -11.257 -10.878 1.00 44.53 406 LYS A CA 1
ATOM 3231 C C . LYS A 1 406 ? -26.257 -10.736 -11.055 1.00 44.53 406 LYS A C 1
ATOM 3233 O O . LYS A 1 406 ? -26.459 -9.675 -11.634 1.00 44.53 406 LYS A O 1
ATOM 3238 N N . GLU A 1 407 ? -27.245 -11.473 -10.556 1.00 39.34 407 GLU A N 1
ATOM 3239 C CA . GLU A 1 407 ? -28.572 -10.947 -10.240 1.00 39.34 407 GLU A CA 1
ATOM 3240 C C . GLU A 1 407 ? -28.420 -9.990 -9.052 1.00 39.34 407 GLU A C 1
ATOM 3242 O O . GLU A 1 407 ? -28.663 -10.328 -7.901 1.00 39.34 407 GLU A O 1
ATOM 3247 N N . TYR A 1 408 ? -27.935 -8.787 -9.340 1.00 39.09 408 TYR A N 1
ATOM 3248 C CA . TYR A 1 408 ? -27.924 -7.643 -8.433 1.00 39.09 408 TYR A CA 1
ATOM 3249 C C . TYR A 1 408 ? -28.768 -6.547 -9.085 1.00 39.09 408 TYR A C 1
ATOM 3251 O O . TYR A 1 408 ? -28.249 -5.529 -9.531 1.00 39.09 408 TYR A O 1
ATOM 3259 N N . LYS A 1 409 ? -30.075 -6.798 -9.254 1.00 38.72 409 LYS A N 1
ATOM 3260 C CA . LYS A 1 409 ? -31.016 -5.750 -9.689 1.00 38.72 409 LYS A CA 1
ATOM 3261 C C . LYS A 1 409 ? -32.493 -5.998 -9.359 1.00 38.72 409 LYS A C 1
ATOM 3263 O O . LYS A 1 409 ? -33.354 -5.597 -10.129 1.00 38.72 409 LYS A O 1
ATOM 3268 N N . LYS A 1 410 ? -32.817 -6.667 -8.246 1.00 37.94 410 LYS A N 1
ATOM 3269 C CA . LYS A 1 410 ? -34.233 -6.878 -7.880 1.00 37.94 410 LYS A CA 1
ATOM 3270 C C . LYS A 1 410 ? -34.592 -6.725 -6.401 1.00 37.94 410 LYS A C 1
ATOM 3272 O O . LYS A 1 410 ? -35.618 -7.226 -5.978 1.00 37.94 410 LYS A O 1
ATOM 3277 N N . LEU A 1 411 ? -33.756 -6.045 -5.617 1.00 37.50 411 LEU A N 1
ATOM 3278 C CA . LEU A 1 411 ? -34.018 -5.801 -4.188 1.00 37.50 411 LEU A CA 1
ATOM 3279 C C . LEU A 1 411 ? -34.024 -4.313 -3.806 1.00 37.50 411 LEU A C 1
ATOM 3281 O O . LEU A 1 411 ? -34.072 -4.005 -2.624 1.00 37.50 411 LEU A O 1
ATOM 3285 N N . VAL A 1 412 ? -33.975 -3.403 -4.786 1.00 41.75 412 VAL A N 1
ATOM 3286 C CA . VAL A 1 412 ? -34.036 -1.947 -4.538 1.00 41.75 412 VAL A CA 1
ATOM 3287 C C . VAL A 1 412 ? -35.274 -1.293 -5.177 1.00 41.75 412 VAL A C 1
ATOM 3289 O O . VAL A 1 412 ? -35.682 -0.241 -4.716 1.00 41.75 412 VAL A O 1
ATOM 3292 N N . ASP A 1 413 ? -35.951 -1.952 -6.129 1.00 41.44 413 ASP A N 1
ATOM 3293 C CA . ASP A 1 413 ? -37.150 -1.406 -6.803 1.00 41.44 413 ASP A CA 1
ATOM 3294 C C . ASP A 1 413 ? -38.496 -1.905 -6.218 1.00 41.44 413 ASP A C 1
ATOM 3296 O O . ASP A 1 413 ? -39.543 -1.588 -6.764 1.00 41.44 413 ASP A O 1
ATOM 3300 N N . GLU A 1 414 ? -38.516 -2.680 -5.124 1.00 43.47 414 GLU A N 1
ATOM 3301 C CA . GLU A 1 414 ? -39.774 -3.161 -4.494 1.00 43.47 414 GLU A CA 1
ATOM 3302 C C . GLU A 1 414 ? -40.072 -2.494 -3.131 1.00 43.47 414 GLU A C 1
ATOM 3304 O O . GLU A 1 414 ? -40.910 -2.978 -2.376 1.00 43.47 414 GLU A O 1
ATOM 3309 N N . THR A 1 415 ? -39.414 -1.376 -2.800 1.00 44.28 415 THR A N 1
ATOM 3310 C CA . THR A 1 415 ? -39.647 -0.635 -1.537 1.00 44.28 415 THR A CA 1
ATOM 3311 C C . THR A 1 415 ? -40.077 0.829 -1.701 1.00 44.28 415 THR A C 1
ATOM 3313 O O . THR A 1 415 ? -40.152 1.529 -0.699 1.00 44.28 415 THR A O 1
ATOM 3316 N N . GLU A 1 416 ? -40.403 1.295 -2.913 1.00 43.28 416 GLU A N 1
ATOM 3317 C CA . GLU A 1 416 ? -40.849 2.688 -3.155 1.00 43.28 416 GLU A CA 1
ATOM 3318 C C . GLU A 1 416 ? -42.236 2.833 -3.818 1.00 43.28 416 GLU A C 1
ATOM 3320 O O . GLU A 1 416 ? -42.600 3.923 -4.242 1.00 43.28 416 GLU A O 1
ATOM 3325 N N . GLU A 1 417 ? -43.064 1.788 -3.853 1.00 46.22 417 GLU A N 1
ATOM 3326 C CA . GLU A 1 417 ? -44.473 1.911 -4.270 1.00 46.22 417 GLU A CA 1
ATOM 3327 C C . GLU A 1 417 ? -45.396 1.352 -3.182 1.00 46.22 417 GLU A C 1
ATOM 3329 O O . GLU A 1 417 ? -45.914 0.253 -3.323 1.00 46.22 417 GLU A O 1
ATOM 3334 N N . ASP A 1 418 ? -45.544 2.076 -2.068 1.00 45.84 418 ASP A N 1
ATOM 3335 C CA . ASP A 1 418 ? -46.679 1.933 -1.137 1.00 45.84 418 ASP A CA 1
ATOM 3336 C C . ASP A 1 418 ? -46.758 3.135 -0.161 1.00 45.84 418 ASP A C 1
ATOM 3338 O O . ASP A 1 418 ? -46.935 2.967 1.040 1.00 45.84 418 ASP A O 1
ATOM 3342 N N . GLU A 1 419 ? -46.634 4.370 -0.663 1.00 49.41 419 GLU A N 1
ATOM 3343 C CA . GLU A 1 419 ? -47.159 5.578 0.003 1.00 49.41 419 GLU A CA 1
ATOM 3344 C C . GLU A 1 419 ? -47.613 6.598 -1.061 1.00 49.41 419 GLU A C 1
ATOM 3346 O O . GLU A 1 419 ? -46.839 7.460 -1.464 1.00 49.41 419 GLU A O 1
ATOM 3351 N N . ASP A 1 420 ? -48.853 6.447 -1.549 1.00 47.62 420 ASP A N 1
ATOM 3352 C CA . ASP A 1 420 ? -49.787 7.543 -1.897 1.00 47.62 420 ASP A CA 1
ATOM 3353 C C . ASP A 1 420 ? -51.215 7.020 -2.163 1.00 47.62 420 ASP A C 1
ATOM 3355 O O . ASP A 1 420 ? -51.404 6.166 -3.064 1.00 47.62 420 ASP A O 1
#

Sequence (420 aa):
MKCCYDPEIESDGTCANCRVPLCKTCLTETELGDGLCRTCSRQKKIHRFSRYSQIGMCGLGMVWLAIASFILFPGDMQSGFTYGLLGLLGAMALNYVVGILLRRSFLWGLRPEQKAFVSLHRYSVTGDKMYLNQGIRFLSKIEDKIVFKDALFDQLVSILIYLPYDLPQDWVAYLCENFSLTEQELLDGILEFGIDVFEENIFNNHIYQAIEPYIEILKRTDNEKLYHVLIDKILARLNTIDFKAVSRPAAYIVPGMQQQQQQQQDSPNTIRDRAFLTELKMIDAELEDFLTRTKRKSDWKAINDILSNYDLPKVPKSTFEAAKAMAAQTQKQMKGPDGIAGTSDDLGDPSKVKICAECGISFSEDQLSTYVFRDISVNVCSICNRTLENEGHREPRLLASIRKPKEYKKLVDETEEDED

Foldseek 3Di:
DAAQQGRVDAFPAAAPALRGGHHPVQPDPVCPPRSHGPLVVLVVVLVVVLVVLVVVLQVVLVVQLCCLQPPVDNPCNPRSNVRSVVSNVVSVVVSVVVNVVSVVCSCPPRQLSSLLSVLLSLCLQQVDVVSVVRNLVSLLVDPPLVVCLLVVLLSVLSSCLRPVPSADPCNLVSVCVSSVHDSLRSLVSNCVNRLVVLCCCVQVVLSVSSVVVVLVSCVVNVVVVSVVVVLVSLVVVVVVDPPVLLQPPQPDDDPPDPDPDDNPPRDPRSVSVNSNLVSCLVCLVSVCVSCVVVVVVVSNVVNVVSSVSDDDPVQPPVNVVVVVVVVSVVQVVCPPVVSRRHDCVVVPDPVQWFAALAPRDIDGNVQWDWQAAPNDTDTHGPVVVVVCVVVPNDDHPNRVVVPDDPPPDDPPPPPPPDDD

Mean predicted aligned error: 15.55 Å

Solvent-accessible surface area (backbone atoms only — not comparable to full-atom values): 23735 Å² total; per-residue (Å²): 108,53,4,59,79,46,64,93,37,65,37,76,46,51,15,68,82,79,61,47,36,26,24,71,88,46,44,50,75,93,44,77,85,65,44,41,34,60,63,55,49,50,45,55,52,47,52,54,50,50,53,51,47,48,54,49,35,52,49,51,17,53,52,43,25,50,44,27,35,64,66,75,26,66,90,40,60,68,62,7,48,51,57,8,50,51,43,31,53,48,32,52,53,50,48,53,52,50,50,53,52,51,61,61,48,65,59,57,92,54,55,44,58,35,43,11,46,52,19,40,50,48,17,40,76,54,71,44,63,69,29,40,55,47,10,53,63,21,50,71,63,40,86,68,55,74,87,46,45,65,62,48,32,58,48,47,42,47,24,38,48,68,39,55,82,77,59,61,97,57,46,65,63,53,47,18,66,66,66,75,42,52,67,64,62,51,50,52,44,35,46,76,72,21,52,68,57,50,50,44,32,35,74,73,67,64,39,40,70,26,51,60,55,50,52,53,48,36,64,76,66,68,40,59,68,61,49,51,53,53,49,52,51,50,53,56,51,59,76,70,57,60,61,79,64,49,70,50,77,74,83,78,80,60,90,90,62,90,70,88,64,78,78,78,71,71,50,74,64,43,53,51,50,45,51,43,54,50,45,54,60,75,43,41,69,65,50,45,57,49,28,53,73,72,70,36,51,70,56,43,48,56,53,47,62,53,53,71,74,50,76,70,75,92,54,54,69,68,49,46,53,45,47,50,51,41,49,54,44,44,58,51,55,48,6,40,104,79,64,45,74,55,48,60,77,80,51,56,52,78,92,37,51,44,56,18,36,56,79,69,50,77,40,49,53,90,58,39,44,82,45,73,54,94,90,43,77,42,40,21,33,64,70,55,45,52,50,32,59,75,65,70,64,59,84,42,54,53,58,54,59,70,70,50,74,84,88,81,84,80,84,75,82,82,80,80,86,86,86,134

Radius of gyration: 27.08 Å; Cα contacts (8 Å, |Δi|>4): 408; chains: 1; bounding box: 100×60×66 Å

pLDDT: mean 75.98, std 16.95, range [29.94, 95.56]